Protein AF-0000000080191926 (afdb_homodimer)

Secondary structure (DSSP, 8-state):
---HHHHHHHHHHHHHHHHPEEE--TTSS-EEEEEEEEEEEE-GGGB----SSS---HHHHHHHHHHHHTT--BHHHHHHTT--TTGGGSSHHHHHHHT--S-TTB--S-THHHHHHBTPPP--TTS--TT-SB-HHHHHHHHHHH-TT-S--EEE---TTTGGGSSS--SEEEEEEEEETTEEEEEEEEEEEETTTHHHHHHHHHHHHHHHHHHHTT-EEEEEEEEEEEEEEEGGGHHHHHHHHTSPPPPP-EEEE-SS---SGGG--GGGEEEES---PPP-------/---HHHHHHHHHHHHHHHHPEEE--TTSS-EEEEEEEEEEEE-GGGB----SSS---HHHHHHHHHHHHTT--BHHHHHHTT--TTGGGSSHHHHHHHT--S-TTB--S-THHHHHHBTPPP--TTS--TT-SB-HHHHHHHHHHH-TT-S--EEE---TTTGGGSSS--SEEEEEEEEETTEEEEEEEEEEEETTTHHHHHHHHHHHHHHHHHHHTT-EEEEEEEEEEEEEEEGGGHHHHHHHHTSPPPPP-EEEE-SS---SGGG--GGGEEEES---PPP-------

Organism: NCBI:txid646526

Solvent-accessible surface area (backbone atoms only — not comparable to full-atom values): 30902 Å² total; per-residue (Å²): 129,86,40,60,56,59,44,53,56,49,49,49,52,48,44,18,73,73,68,27,51,77,42,68,43,97,62,68,68,24,30,18,31,40,79,62,49,76,49,65,41,64,26,50,96,34,34,31,66,48,69,16,44,29,55,65,66,58,67,49,32,53,53,49,45,54,39,27,74,68,34,49,27,41,46,60,64,40,45,75,72,70,33,64,88,55,56,75,55,22,36,58,69,44,28,57,74,69,69,43,92,65,60,65,29,43,29,39,66,29,52,14,21,24,31,42,25,33,85,39,84,80,86,56,56,82,58,84,57,82,90,33,48,43,40,34,54,62,51,35,52,52,36,50,65,76,43,40,64,49,73,74,39,53,36,59,33,65,46,89,91,45,43,77,58,20,57,54,65,55,36,66,27,32,38,38,47,44,52,57,92,62,29,30,31,34,35,37,42,21,43,46,29,42,57,82,61,50,38,61,43,51,49,35,35,52,44,49,50,41,46,53,54,13,59,68,54,76,34,38,37,38,36,36,35,43,38,24,36,44,29,26,35,45,54,87,40,48,66,52,49,53,57,39,66,73,44,74,61,44,58,59,19,35,50,42,70,59,94,69,90,63,88,51,83,84,63,68,50,79,86,38,55,45,78,41,75,73,50,57,42,65,72,68,83,69,81,84,86,107,130,83,40,60,57,59,44,53,55,50,48,49,51,50,42,18,73,74,68,26,50,76,41,70,45,96,63,70,66,24,29,20,31,40,79,62,49,75,50,64,40,63,25,48,94,34,33,34,65,49,70,16,44,29,55,65,67,59,69,48,32,53,53,49,46,54,39,26,73,68,34,51,27,40,46,59,66,40,46,76,72,72,33,64,88,56,56,75,54,22,35,58,69,43,28,56,74,70,69,44,92,66,60,63,29,43,28,38,66,30,50,14,21,24,31,43,25,32,86,41,86,81,86,55,56,84,60,83,57,81,91,32,48,42,40,34,52,62,50,36,52,50,35,51,65,76,44,40,65,48,74,73,38,53,37,60,34,66,46,89,92,46,43,77,58,20,56,56,65,54,35,65,28,30,39,39,46,43,51,57,92,63,30,32,32,34,35,37,41,20,42,47,30,41,56,82,61,50,37,61,45,50,51,35,35,52,44,49,50,39,44,53,53,13,58,67,55,76,34,38,37,37,36,37,34,42,37,25,34,44,30,26,35,45,54,86,40,47,67,53,47,52,58,39,67,72,44,74,61,45,59,59,20,35,50,42,70,58,94,68,91,61,87,53,82,84,66,67,50,79,86,37,56,45,78,40,76,75,50,57,41,65,73,69,83,68,82,82,84,105

Nearest PDB structures (foldseek):
  6f6z-assembly1_A  TM=9.858E-01  e=7.190E-46  Mus musculus
  6gko-assembly1_B  TM=9.790E-01  e=3.100E-45  Mus musculus
  2tsr-assembly1_A  TM=9.787E-01  e=1.177E-44  Rattus norvegicus
  6kot-assembly1_B  TM=9.764E-01  e=3.413E-43  Plasmodium falciparum
  7cty-assembly1_A  TM=9.795E-01  e=4.401E-43  Plasmodium falciparum

InterPro domains:
  IPR000398 Thymidylate synthase [MF_00008] (6-290)
  IPR000398 Thymidylate synthase [PR00108] (48-69)
  IPR000398 Thymidylate synthase [PR00108] (140-159)
  IPR000398 Thymidylate synthase [PR00108] (166-181)
  IPR000398 Thymidylate synthase [PR00108] (184-210)
  IPR000398 Thymidylate synthase [PR00108] (222-239)
  IPR000398 Thymidylate synthase [TIGR03284] (7-290)
  IPR020940 Thymidylate synthase, active site [PS00091] (151-179)
  IPR023451 Thymidylate synthase/dCMP hydroxymethylase domain [PF00303] (7-290)
  IPR023451 Thymidylate synthase/dCMP hydroxymethylase domain [cd00351] (8-242)
  IPR036926 Thymidylate synthase/dCMP hydroxymethylase superfamily [G3DSA:3.30.572.10] (1-290)
  IPR036926 Thymidylate synthase/dCMP hydroxymethylase superfamily [SSF55831] (3-290)
  IPR045097 Thymidylate synthase/dCMP hydroxymethylase [PTHR11548] (3-290)

Radius of gyration: 23.31 Å; Cα contacts (8 Å, |Δi|>4): 1226; chains: 2; bounding box: 51×65×61 Å

Sequence (580 aa):
MVNNEEKQYLQLIKRCIEEGEYQDDRTGTGTYGIFGTQMRYSLENNAFPLLTTKKTAYKSILEELLFFIRGQTDNKILMEKGVKIWNGNSTKEYFEKVGINREANDLGPVYGFQWRHYGAPYETCKTNYEGKGIDQLRDVIEQIKTNPTSRRLIVCAWNPLQLKEMALPPCHTLFHFKVYGNKLSCILYQRSGDVGLGVPFNIASYALLTIIVAKLTNLEPSEFIHFIGDTHVYKDHVEPLKEQLDREPFDFPKMRLKEKTYEKLEDFEFEDFILEDYKSHGPIKMNMSVMVNNEEKQYLQLIKRCIEEGEYQDDRTGTGTYGIFGTQMRYSLENNAFPLLTTKKTAYKSILEELLFFIRGQTDNKILMEKGVKIWNGNSTKEYFEKVGINREANDLGPVYGFQWRHYGAPYETCKTNYEGKGIDQLRDVIEQIKTNPTSRRLIVCAWNPLQLKEMALPPCHTLFHFKVYGNKLSCILYQRSGDVGLGVPFNIASYALLTIIVAKLTNLEPSEFIHFIGDTHVYKDHVEPLKEQLDREPFDFPKMRLKEKTYEKLEDFEFEDFILEDYKSHGPIKMNMSV

Structure (mmCIF, N/CA/C/O backbone):
data_AF-0000000080191926-model_v1
#
loop_
_entity.id
_entity.type
_entity.pdbx_description
1 polymer 'thymidylate synthase'
#
loop_
_atom_site.group_PDB
_atom_site.id
_atom_site.type_symbol
_atom_site.label_atom_id
_atom_site.label_alt_id
_atom_site.label_comp_id
_atom_site.label_asym_id
_atom_site.label_entity_id
_atom_site.label_seq_id
_atom_site.pdbx_PDB_ins_code
_atom_site.Cartn_x
_atom_site.Cartn_y
_atom_site.Cartn_z
_atom_site.occupancy
_atom_site.B_iso_or_equiv
_atom_site.auth_seq_id
_atom_site.auth_comp_id
_atom_site.auth_asym_id
_atom_site.auth_atom_id
_atom_site.pdbx_PDB_model_num
ATOM 1 N N . MET A 1 1 ? -4.082 -7.301 -33.25 1 53.38 1 MET A N 1
ATOM 2 C CA . MET A 1 1 ? -4.312 -6.129 -32.438 1 53.38 1 MET A CA 1
ATOM 3 C C . MET A 1 1 ? -3.191 -5.969 -31.406 1 53.38 1 MET A C 1
ATOM 5 O O . MET A 1 1 ? -2.602 -6.953 -30.953 1 53.38 1 MET A O 1
ATOM 9 N N . VAL A 1 2 ? -2.564 -4.844 -31.25 1 71.81 2 VAL A N 1
ATOM 10 C CA . VAL A 1 2 ? -1.374 -4.574 -30.438 1 71.81 2 VAL A CA 1
ATOM 11 C C . VAL A 1 2 ? -1.691 -4.77 -28.969 1 71.81 2 VAL A C 1
ATOM 13 O O . VAL A 1 2 ? -2.717 -4.293 -28.469 1 71.81 2 VAL A O 1
ATOM 16 N N . ASN A 1 3 ? -0.974 -5.766 -28.344 1 91 3 ASN A N 1
ATOM 17 C CA . ASN A 1 3 ? -1.085 -6.012 -26.906 1 91 3 ASN A CA 1
ATOM 18 C C . ASN A 1 3 ? -0.513 -4.855 -26.094 1 91 3 ASN A C 1
ATOM 20 O O . ASN A 1 3 ? 0.619 -4.934 -25.609 1 91 3 ASN A O 1
ATOM 24 N N . ASN A 1 4 ? -1.376 -3.871 -25.906 1 90.38 4 ASN A N 1
ATOM 25 C CA . ASN A 1 4 ? -0.945 -2.645 -25.234 1 90.38 4 ASN A CA 1
ATOM 26 C C . ASN A 1 4 ? -0.656 -2.883 -23.766 1 90.38 4 ASN A C 1
ATOM 28 O O . ASN A 1 4 ? 0.157 -2.176 -23.156 1 90.38 4 ASN A O 1
ATOM 32 N N . GLU A 1 5 ? -1.273 -3.857 -23.266 1 95.5 5 GLU A N 1
ATOM 33 C CA . GLU A 1 5 ? -1.084 -4.113 -21.844 1 95.5 5 GLU A CA 1
ATOM 34 C C . GLU A 1 5 ? 0.295 -4.707 -21.562 1 95.5 5 GLU A C 1
ATOM 36 O O . GLU A 1 5 ? 0.958 -4.324 -20.609 1 95.5 5 GLU A O 1
ATOM 41 N N . GLU A 1 6 ? 0.713 -5.605 -22.422 1 97.56 6 GLU A N 1
ATOM 42 C CA . GLU A 1 6 ? 2.078 -6.09 -22.25 1 97.56 6 GLU A CA 1
ATOM 43 C C . GLU A 1 6 ? 3.1 -5.023 -22.625 1 97.56 6 GLU A C 1
ATOM 45 O O . GLU A 1 6 ? 4.207 -4.996 -22.094 1 97.56 6 GLU A O 1
ATOM 50 N N . LYS A 1 7 ? 2.762 -4.113 -23.5 1 97.56 7 LYS A N 1
ATOM 51 C CA . LYS A 1 7 ? 3.666 -3.029 -23.875 1 97.56 7 LYS A CA 1
ATOM 52 C C . LYS A 1 7 ? 3.99 -2.145 -22.672 1 97.56 7 LYS A C 1
ATOM 54 O O . LYS A 1 7 ? 5.094 -1.611 -22.562 1 97.56 7 LYS A O 1
ATOM 59 N N . GLN A 1 8 ? 2.98 -1.973 -21.781 1 97.56 8 GLN A N 1
ATOM 60 C CA . GLN A 1 8 ? 3.264 -1.209 -20.578 1 97.56 8 GLN A CA 1
ATOM 61 C C . GLN A 1 8 ? 4.402 -1.839 -19.781 1 97.56 8 GLN A C 1
ATOM 63 O O . GLN A 1 8 ? 5.262 -1.132 -19.25 1 97.56 8 GLN A O 1
ATOM 68 N N . TYR A 1 9 ? 4.375 -3.131 -19.719 1 98.44 9 TYR A N 1
ATOM 69 C CA . TYR A 1 9 ? 5.43 -3.867 -19.031 1 98.44 9 TYR A CA 1
ATOM 70 C C . TYR A 1 9 ? 6.77 -3.68 -19.719 1 98.44 9 TYR A C 1
ATOM 72 O O . TYR A 1 9 ? 7.789 -3.428 -19.078 1 98.44 9 TYR A O 1
ATOM 80 N N . LEU A 1 10 ? 6.781 -3.787 -21.031 1 98.62 10 LEU A N 1
ATOM 81 C CA . LEU A 1 10 ? 8.008 -3.6 -21.812 1 98.62 10 LEU A CA 1
ATOM 82 C C . LEU A 1 10 ? 8.539 -2.18 -21.641 1 98.62 10 LEU A C 1
ATOM 84 O O . LEU A 1 10 ? 9.75 -1.977 -21.531 1 98.62 10 LEU A O 1
ATOM 88 N N . GLN A 1 11 ? 7.664 -1.273 -21.656 1 98.38 11 GLN A N 1
ATOM 89 C CA . GLN A 1 11 ? 8.062 0.113 -21.438 1 98.38 11 GLN A CA 1
ATOM 90 C C . GLN A 1 11 ? 8.672 0.304 -20.047 1 98.38 11 GLN A C 1
ATOM 92 O O . GLN A 1 11 ? 9.594 1.108 -19.875 1 98.38 11 GLN A O 1
ATOM 97 N N . LEU A 1 12 ? 8.125 -0.391 -19.094 1 98.5 12 LEU A N 1
ATOM 98 C CA . LEU A 1 12 ? 8.672 -0.331 -17.75 1 98.5 12 LEU A CA 1
ATOM 99 C C . LEU A 1 12 ? 10.117 -0.818 -17.734 1 98.5 12 LEU A C 1
ATOM 101 O O . LEU A 1 12 ? 10.977 -0.214 -17.078 1 98.5 12 LEU A O 1
ATOM 105 N N . ILE A 1 13 ? 10.383 -1.925 -18.391 1 98.62 13 ILE A N 1
ATOM 106 C CA . ILE A 1 13 ? 11.75 -2.43 -18.531 1 98.62 13 ILE A CA 1
ATOM 107 C C . ILE A 1 13 ? 12.648 -1.347 -19.109 1 98.62 13 ILE A C 1
ATOM 109 O O . ILE A 1 13 ? 13.703 -1.036 -18.562 1 98.62 13 ILE A O 1
ATOM 113 N N . LYS A 1 14 ? 12.203 -0.827 -20.203 1 98.69 14 LYS A N 1
ATOM 114 C CA . LYS A 1 14 ? 12.977 0.181 -20.922 1 98.69 14 LYS A CA 1
ATOM 115 C C . LYS A 1 14 ? 13.273 1.382 -20.031 1 98.69 14 LYS A C 1
ATOM 117 O O . LYS A 1 14 ? 14.406 1.872 -20 1 98.69 14 LYS A O 1
ATOM 122 N N . ARG A 1 15 ? 12.289 1.854 -19.328 1 98.62 15 ARG A N 1
ATOM 123 C CA . ARG A 1 15 ? 12.461 3.008 -18.453 1 98.62 15 ARG A CA 1
ATOM 124 C C . ARG A 1 15 ? 13.477 2.721 -17.359 1 98.62 15 ARG A C 1
ATOM 126 O O . ARG A 1 15 ? 14.312 3.568 -17.047 1 98.62 15 ARG A O 1
ATOM 133 N N . CYS A 1 16 ? 13.398 1.546 -16.734 1 98.62 16 CYS A N 1
ATOM 134 C CA . CYS A 1 16 ? 14.352 1.191 -15.695 1 98.62 16 CYS A CA 1
ATOM 135 C C . CYS A 1 16 ? 15.781 1.197 -16.234 1 98.62 16 CYS A C 1
ATOM 137 O O . CYS A 1 16 ? 16.688 1.739 -15.602 1 98.62 16 CYS A O 1
ATOM 139 N N . ILE A 1 17 ? 15.93 0.631 -17.406 1 98.38 17 ILE A N 1
ATOM 140 C CA . ILE A 1 17 ? 17.266 0.466 -17.984 1 98.38 17 ILE A CA 1
ATOM 141 C C . ILE A 1 17 ? 17.812 1.822 -18.422 1 98.38 17 ILE A C 1
ATOM 143 O O . ILE A 1 17 ? 18.969 2.139 -18.172 1 98.38 17 ILE A O 1
ATOM 147 N N . GLU A 1 18 ? 16.938 2.635 -18.969 1 98.38 18 GLU A N 1
ATOM 148 C CA . GLU A 1 18 ? 17.406 3.857 -19.609 1 98.38 18 GLU A CA 1
ATOM 149 C C . GLU A 1 18 ? 17.406 5.035 -18.641 1 98.38 18 GLU A C 1
ATOM 151 O O . GLU A 1 18 ? 18.219 5.949 -18.75 1 98.38 18 GLU A O 1
ATOM 156 N N . GLU A 1 19 ? 16.438 5.039 -17.734 1 98 19 GLU A N 1
ATOM 157 C CA . GLU A 1 19 ? 16.219 6.227 -16.906 1 98 19 GLU A CA 1
ATOM 158 C C . GLU A 1 19 ? 16.422 5.914 -15.43 1 98 19 GLU A C 1
ATOM 160 O O . GLU A 1 19 ? 16.484 6.824 -14.602 1 98 19 GLU A O 1
ATOM 165 N N . GLY A 1 20 ? 16.562 4.68 -15.102 1 98 20 GLY A N 1
ATOM 166 C CA . GLY A 1 20 ? 16.609 4.285 -13.703 1 98 20 GLY A CA 1
ATOM 167 C C . GLY A 1 20 ? 17.875 4.742 -13 1 98 20 GLY A C 1
ATOM 168 O O . GLY A 1 20 ? 18.922 4.887 -13.633 1 98 20 GLY A O 1
ATOM 169 N N . GLU A 1 21 ? 17.797 4.969 -11.742 1 97 21 GLU A N 1
ATOM 170 C CA . GLU A 1 21 ? 18.953 5.285 -10.914 1 97 21 GLU A CA 1
ATOM 171 C C . GLU A 1 21 ? 19.703 4.02 -10.508 1 97 21 GLU A C 1
ATOM 173 O O . GLU A 1 21 ? 19.094 3.049 -10.055 1 97 21 GLU A O 1
ATOM 178 N N . TYR A 1 22 ? 21 4.055 -10.68 1 96 22 TYR A N 1
ATOM 179 C CA . TYR A 1 22 ? 21.812 2.914 -10.273 1 96 22 TYR A CA 1
ATOM 180 C C . TYR A 1 22 ? 22.031 2.91 -8.766 1 96 22 TYR A C 1
ATOM 182 O O . TYR A 1 22 ? 22.234 3.963 -8.156 1 96 22 TYR A O 1
ATOM 190 N N . GLN A 1 23 ? 21.906 1.772 -8.172 1 94.69 23 GLN A N 1
ATOM 191 C CA . GLN A 1 23 ? 22.219 1.596 -6.758 1 94.69 23 GLN A CA 1
ATOM 192 C C . GLN A 1 23 ? 22.766 0.197 -6.484 1 94.69 23 GLN A C 1
ATOM 194 O O . GLN A 1 23 ? 22.312 -0.78 -7.086 1 94.69 23 GLN A O 1
ATOM 199 N N . ASP A 1 24 ? 23.688 0.222 -5.582 1 88.69 24 ASP A N 1
ATOM 200 C CA . ASP A 1 24 ? 24.078 -1.083 -5.062 1 88.69 24 ASP A CA 1
ATOM 201 C C . ASP A 1 24 ? 22.984 -1.688 -4.191 1 88.69 24 ASP A C 1
ATOM 203 O O . ASP A 1 24 ? 22.078 -0.979 -3.744 1 88.69 24 ASP A O 1
ATOM 207 N N . ASP A 1 25 ? 23.031 -3.006 -4.109 1 80.12 25 ASP A N 1
ATOM 208 C CA . ASP A 1 25 ? 22 -3.629 -3.295 1 80.12 25 ASP A CA 1
ATOM 209 C C . ASP A 1 25 ? 22.562 -4.762 -2.445 1 80.12 25 ASP A C 1
ATOM 211 O O . ASP A 1 25 ? 23.766 -5.043 -2.51 1 80.12 25 ASP A O 1
ATOM 215 N N . ARG A 1 26 ? 21.703 -5.273 -1.613 1 72.75 26 ARG A N 1
ATOM 216 C CA . ARG A 1 26 ? 22.062 -6.293 -0.634 1 72.75 26 ARG A CA 1
ATOM 217 C C . ARG A 1 26 ? 22.625 -7.535 -1.319 1 72.75 26 ARG A C 1
ATOM 219 O O . ARG A 1 26 ? 23.344 -8.32 -0.703 1 72.75 26 ARG A O 1
ATOM 226 N N . THR A 1 27 ? 22.297 -7.703 -2.629 1 72.88 27 THR A N 1
ATOM 227 C CA . THR A 1 27 ? 22.734 -8.883 -3.357 1 72.88 27 THR A CA 1
ATOM 228 C C . THR A 1 27 ? 24.156 -8.703 -3.873 1 72.88 27 THR A C 1
ATOM 230 O O . THR A 1 27 ? 24.812 -9.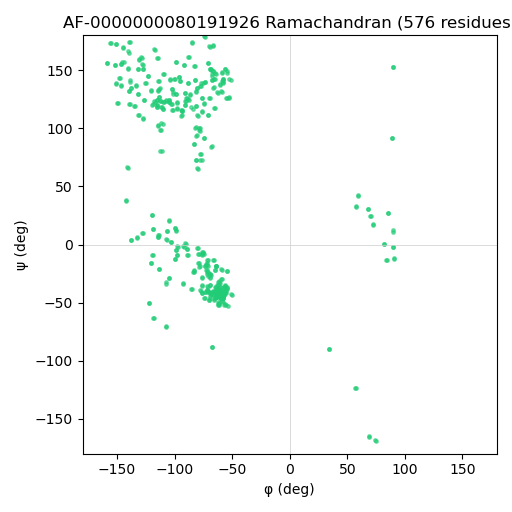664 -4.262 1 72.88 27 THR A O 1
ATOM 233 N N . GLY A 1 28 ? 24.578 -7.438 -4 1 82.31 28 GLY A N 1
ATOM 234 C CA . GLY A 1 28 ? 25.875 -7.125 -4.551 1 82.31 28 GLY A CA 1
ATOM 235 C C . GLY A 1 28 ? 25.875 -6.949 -6.055 1 82.31 28 GLY A C 1
ATOM 236 O O . GLY A 1 28 ? 26.875 -6.566 -6.648 1 82.31 28 GLY A O 1
ATOM 237 N N . THR A 1 29 ? 24.781 -7.117 -6.727 1 87.81 29 THR A N 1
ATOM 238 C CA . THR A 1 29 ? 24.672 -7.059 -8.18 1 87.81 29 THR A CA 1
ATOM 239 C C . THR A 1 29 ? 24.469 -5.617 -8.648 1 87.81 29 THR A C 1
ATOM 241 O O . THR A 1 29 ? 25.031 -5.207 -9.664 1 87.81 29 THR A O 1
ATOM 244 N N . GLY A 1 30 ? 23.719 -4.895 -7.926 1 94 30 GLY A N 1
ATOM 245 C CA . GLY A 1 30 ? 23.328 -3.557 -8.336 1 94 30 GLY A CA 1
ATOM 246 C C . GLY A 1 30 ? 22.047 -3.533 -9.164 1 94 30 GLY A C 1
ATOM 247 O O . GLY A 1 30 ? 21.703 -4.523 -9.805 1 94 30 GLY A O 1
ATOM 248 N N . THR A 1 31 ? 21.375 -2.469 -9.102 1 96.94 31 THR A N 1
ATOM 249 C CA . THR A 1 31 ? 20.094 -2.359 -9.797 1 96.94 31 THR A CA 1
ATOM 250 C C . THR A 1 31 ? 19.938 -0.974 -10.414 1 96.94 31 THR A C 1
ATOM 252 O O . THR A 1 31 ? 20.594 -0.019 -9.992 1 96.94 31 THR A O 1
ATOM 255 N N . TYR A 1 32 ? 19.188 -0.952 -11.469 1 98 32 TYR A N 1
ATOM 256 C CA . TYR A 1 32 ? 18.609 0.274 -12.008 1 98 32 TYR A CA 1
ATOM 257 C C . TYR A 1 32 ? 17.141 0.385 -11.633 1 98 32 TYR A C 1
ATOM 259 O O . TYR A 1 32 ? 16.312 -0.422 -12.07 1 98 32 TYR A O 1
ATOM 267 N N . GLY A 1 33 ? 16.844 1.438 -10.82 1 97.94 33 GLY A N 1
ATOM 268 C CA . GLY A 1 33 ? 15.516 1.43 -10.242 1 97.94 33 GLY A CA 1
ATOM 269 C C . GLY A 1 33 ? 14.758 2.727 -10.469 1 97.94 33 GLY A C 1
ATOM 270 O O . GLY A 1 33 ? 15.367 3.773 -10.695 1 97.94 33 GLY A O 1
ATOM 271 N N . ILE A 1 34 ? 13.461 2.666 -10.539 1 98.5 34 ILE A N 1
ATOM 272 C CA . ILE A 1 34 ? 12.5 3.762 -10.523 1 98.5 34 ILE A CA 1
ATOM 273 C C . ILE A 1 34 ? 11.547 3.6 -9.344 1 98.5 34 ILE A C 1
ATOM 275 O O . ILE A 1 34 ? 11.031 2.506 -9.094 1 98.5 34 ILE A O 1
ATOM 279 N N . PHE A 1 35 ? 11.352 4.727 -8.594 1 98.69 35 PHE A N 1
ATOM 280 C CA . PHE A 1 35 ? 10.508 4.668 -7.406 1 98.69 35 PHE A CA 1
ATOM 281 C C . PHE A 1 35 ? 9.078 5.07 -7.742 1 98.69 35 PHE A C 1
ATOM 283 O O . PHE A 1 35 ? 8.836 6.188 -8.203 1 98.69 35 PHE A O 1
ATOM 290 N N . GLY A 1 36 ? 8.133 4.141 -7.613 1 98.75 36 GLY A N 1
ATOM 291 C CA . GLY A 1 36 ? 6.723 4.43 -7.816 1 98.75 36 GLY A CA 1
ATOM 292 C C . GLY A 1 36 ? 6.277 4.25 -9.258 1 98.75 36 GLY A C 1
ATOM 293 O O . GLY A 1 36 ? 6.305 5.203 -10.039 1 98.75 36 GLY A O 1
ATOM 294 N N . THR A 1 37 ? 5.809 3.082 -9.625 1 98.81 37 THR A N 1
ATOM 295 C CA . THR A 1 37 ? 5.285 2.809 -10.961 1 98.81 37 THR A CA 1
ATOM 296 C C . THR A 1 37 ? 3.922 2.125 -10.875 1 98.81 37 THR A C 1
ATOM 298 O O . THR A 1 37 ? 3.533 1.632 -9.82 1 98.81 37 THR A O 1
ATOM 301 N N . GLN A 1 38 ? 3.176 2.209 -11.945 1 98.69 38 GLN A N 1
ATOM 302 C CA . GLN A 1 38 ? 1.845 1.617 -12.016 1 98.69 38 GLN A CA 1
ATOM 303 C C . GLN A 1 38 ? 1.616 0.936 -13.359 1 98.69 38 GLN A C 1
ATOM 305 O O . GLN A 1 38 ? 2.02 1.456 -14.398 1 98.69 38 GLN A O 1
ATOM 310 N N . MET A 1 39 ? 1.077 -0.227 -13.359 1 98.69 39 MET A N 1
ATOM 311 C CA . MET A 1 39 ? 0.556 -0.904 -14.547 1 98.69 39 MET A CA 1
ATOM 312 C C . MET A 1 39 ? -0.875 -1.38 -14.312 1 98.69 39 MET A C 1
ATOM 314 O O . MET A 1 39 ? -1.291 -1.578 -13.172 1 98.69 39 MET A O 1
ATOM 318 N N . ARG A 1 40 ? -1.616 -1.528 -15.383 1 98.75 40 ARG A N 1
ATOM 319 C CA . ARG A 1 40 ? -3.01 -1.958 -15.32 1 98.75 40 ARG A CA 1
ATOM 320 C C . ARG A 1 40 ? -3.291 -3.053 -16.344 1 98.75 40 ARG A C 1
ATOM 322 O O . ARG A 1 40 ? -2.812 -2.986 -17.484 1 98.75 40 ARG A O 1
ATOM 329 N N . TYR A 1 41 ? -4.012 -4.066 -15.961 1 98.81 41 TYR A N 1
ATOM 330 C CA . TYR A 1 41 ? -4.363 -5.195 -16.812 1 98.81 41 TYR A CA 1
ATOM 331 C C . TYR A 1 41 ? -5.855 -5.504 -16.719 1 98.81 41 TYR A C 1
ATOM 333 O O . TYR A 1 41 ? -6.391 -5.68 -15.633 1 98.81 41 TYR A O 1
ATOM 341 N N . SER A 1 42 ? -6.477 -5.609 -17.844 1 98.62 42 SER A N 1
ATOM 342 C CA . SER A 1 42 ? -7.875 -6.027 -17.875 1 98.62 42 SER A CA 1
ATOM 343 C C . SER A 1 42 ? -8.008 -7.531 -17.672 1 98.62 42 SER A C 1
ATOM 345 O O . SER A 1 42 ? -7.203 -8.312 -18.188 1 98.62 42 SER A O 1
ATOM 347 N N . LEU A 1 43 ? -9.016 -7.895 -16.875 1 98.81 43 LEU A N 1
ATOM 348 C CA . LEU A 1 43 ? -9.336 -9.305 -16.688 1 98.81 43 LEU A CA 1
ATOM 349 C C . LEU A 1 43 ? -10.703 -9.633 -17.281 1 98.81 43 LEU A C 1
ATOM 351 O O . LEU A 1 43 ? -11.219 -10.734 -17.078 1 98.81 43 LEU A O 1
ATOM 355 N N . GLU A 1 44 ? -11.25 -8.664 -17.984 1 98.25 44 GLU A N 1
ATOM 356 C CA . GLU A 1 44 ? -12.57 -8.852 -18.562 1 98.25 44 GLU A CA 1
ATOM 357 C C . GLU A 1 44 ? -12.539 -9.898 -19.672 1 98.25 44 GLU A C 1
ATOM 359 O O . GLU A 1 44 ? -11.516 -10.078 -20.328 1 98.25 44 GLU A O 1
ATOM 364 N N . ASN A 1 45 ? -13.648 -10.57 -19.844 1 97.69 45 ASN A N 1
ATOM 365 C CA . ASN A 1 45 ? -13.805 -11.57 -20.906 1 97.69 45 ASN A CA 1
ATOM 366 C C . ASN A 1 45 ? -12.758 -12.672 -20.797 1 97.69 45 ASN A C 1
ATOM 368 O O . ASN A 1 45 ? -12.211 -13.117 -21.797 1 97.69 45 ASN A O 1
ATOM 372 N N . ASN A 1 46 ? -12.328 -13.008 -19.578 1 98.38 46 ASN A N 1
ATOM 373 C CA . ASN A 1 46 ? -11.414 -14.094 -19.219 1 98.38 46 ASN A CA 1
ATOM 374 C C . ASN A 1 46 ? -9.984 -13.781 -19.641 1 98.38 46 ASN A C 1
ATOM 376 O O . ASN A 1 46 ? -9.156 -14.688 -19.75 1 98.38 46 ASN A O 1
ATOM 380 N N . ALA A 1 47 ? -9.734 -12.477 -19.906 1 98.44 47 ALA A N 1
ATOM 381 C CA . ALA A 1 47 ? -8.359 -12.102 -20.234 1 98.44 47 ALA A CA 1
ATOM 382 C C . ALA A 1 47 ? -7.414 -12.422 -19.078 1 98.44 47 ALA A C 1
ATOM 384 O O . ALA A 1 47 ? -7.758 -12.211 -17.906 1 98.44 47 ALA A O 1
ATOM 385 N N . PHE A 1 48 ? -6.27 -12.953 -19.375 1 98.75 48 PHE A N 1
ATOM 386 C CA . PHE A 1 48 ? -5.285 -13.336 -18.375 1 98.75 48 PHE A CA 1
ATOM 387 C C . PHE A 1 48 ? -3.906 -12.797 -18.75 1 98.75 48 PHE A C 1
ATOM 389 O O . PHE A 1 48 ? -3.301 -13.234 -19.719 1 98.75 48 PHE A O 1
ATOM 396 N N . PRO A 1 49 ? -3.396 -11.812 -17.969 1 98.81 49 PRO A N 1
ATOM 397 C CA . PRO A 1 49 ? -2.127 -11.164 -18.328 1 98.81 49 PRO A CA 1
ATOM 398 C C . PRO A 1 49 ? -0.914 -12.023 -17.969 1 98.81 49 PRO A C 1
ATOM 400 O O . PRO A 1 49 ? -0.18 -11.711 -17.031 1 98.81 49 PRO A O 1
ATOM 403 N N . LEU A 1 50 ? -0.746 -13.047 -18.734 1 98.69 50 LEU A N 1
ATOM 404 C CA . LEU A 1 50 ? 0.472 -13.844 -18.766 1 98.69 50 LEU A CA 1
ATOM 405 C C . LEU A 1 50 ? 1.377 -13.422 -19.922 1 98.69 50 LEU A C 1
ATOM 407 O O . LEU A 1 50 ? 0.989 -13.508 -21.094 1 98.69 50 LEU A O 1
ATOM 411 N N . LEU A 1 51 ? 2.557 -12.93 -19.547 1 98.44 51 LEU A N 1
ATOM 412 C CA . LEU A 1 51 ? 3.428 -12.312 -20.547 1 98.44 51 LEU A CA 1
ATOM 413 C C . LEU A 1 51 ? 3.711 -13.281 -21.688 1 98.44 51 LEU A C 1
ATOM 415 O O . LEU A 1 51 ? 3.771 -14.492 -21.484 1 98.44 51 LEU A O 1
ATOM 419 N N . THR A 1 52 ? 3.945 -12.75 -22.859 1 98.62 52 THR A N 1
ATOM 420 C CA . THR A 1 52 ? 4.109 -13.547 -24.062 1 98.62 52 THR A CA 1
ATOM 421 C C . THR A 1 52 ? 5.48 -13.305 -24.688 1 98.62 52 THR A C 1
ATOM 423 O O . THR A 1 52 ? 5.926 -14.086 -25.531 1 98.62 52 THR A O 1
ATOM 426 N N . THR A 1 53 ? 6.152 -12.234 -24.281 1 98.5 53 THR A N 1
ATOM 427 C CA . THR A 1 53 ? 7.434 -11.898 -24.891 1 98.5 53 THR A CA 1
ATOM 428 C C . THR A 1 53 ? 8.547 -12.773 -24.312 1 98.5 53 THR A C 1
ATOM 430 O O . THR A 1 53 ? 9.672 -12.758 -24.812 1 98.5 53 THR A O 1
ATOM 433 N N . LYS A 1 54 ? 8.281 -13.484 -23.359 1 97.62 54 LYS A N 1
ATOM 434 C CA . LYS A 1 54 ? 9.094 -14.586 -22.844 1 97.62 54 LYS A CA 1
ATOM 435 C C . LYS A 1 54 ? 8.234 -15.648 -22.172 1 97.62 54 LYS A C 1
ATOM 437 O O . LYS A 1 54 ? 7.125 -15.359 -21.719 1 97.62 54 LYS A O 1
ATOM 442 N N . LYS A 1 55 ? 8.742 -16.812 -22.156 1 96.75 55 LYS A N 1
ATOM 443 C CA . LYS A 1 55 ? 8 -17.875 -21.484 1 96.75 55 LYS A CA 1
ATOM 444 C C . LYS A 1 55 ? 8 -17.672 -19.969 1 96.75 55 LYS A C 1
ATOM 446 O O . LYS A 1 55 ? 9.055 -17.438 -19.375 1 96.75 55 LYS A O 1
ATOM 451 N N . THR A 1 56 ? 6.832 -17.656 -19.391 1 95.44 56 THR A N 1
ATOM 452 C CA . THR A 1 56 ? 6.652 -17.5 -17.938 1 95.44 56 THR A CA 1
ATOM 453 C C . THR A 1 56 ? 6.305 -18.828 -17.297 1 95.44 56 THR A C 1
ATOM 455 O O . THR A 1 56 ? 5.566 -19.641 -17.875 1 95.44 56 THR A O 1
ATOM 458 N N . ALA A 1 57 ? 6.82 -19.078 -16.141 1 95.56 57 ALA A N 1
ATOM 459 C CA . ALA A 1 57 ? 6.609 -20.344 -15.438 1 95.56 57 ALA A CA 1
ATOM 460 C C . ALA A 1 57 ? 5.227 -20.391 -14.797 1 95.56 57 ALA A C 1
ATOM 462 O O . ALA A 1 57 ? 5.109 -20.375 -13.562 1 95.56 57 ALA A O 1
ATOM 463 N N . TYR A 1 58 ? 4.277 -20.641 -15.625 1 97.62 58 TYR A N 1
ATOM 464 C CA . TYR A 1 58 ? 2.879 -20.578 -15.227 1 97.62 58 TYR A CA 1
ATOM 465 C C . TYR A 1 58 ? 2.584 -21.547 -14.086 1 97.62 58 TYR A C 1
ATOM 467 O O . TYR A 1 58 ? 1.911 -21.188 -13.117 1 97.62 58 TYR A O 1
ATOM 475 N N . LYS A 1 59 ? 3.031 -22.734 -14.172 1 97.69 59 LYS A N 1
ATOM 476 C CA . LYS A 1 59 ? 2.787 -23.734 -13.141 1 97.69 59 LYS A CA 1
ATOM 477 C C . LYS A 1 59 ? 3.312 -23.25 -11.781 1 97.69 59 LYS A C 1
ATOM 479 O O . LYS A 1 59 ? 2.627 -23.375 -10.766 1 97.69 59 LYS A O 1
ATOM 484 N N . SER A 1 60 ? 4.523 -22.719 -11.742 1 98.19 60 SER A N 1
ATOM 485 C CA . SER A 1 60 ? 5.121 -22.234 -10.508 1 98.19 60 SER A CA 1
ATOM 486 C C . SER A 1 60 ? 4.309 -21.078 -9.922 1 98.19 60 SER A C 1
ATOM 488 O O . SER A 1 60 ? 4.125 -21 -8.703 1 98.19 60 SER A O 1
ATOM 490 N N . ILE A 1 61 ? 3.838 -20.25 -10.789 1 98.5 61 ILE A N 1
ATOM 491 C CA . ILE A 1 61 ? 3.051 -19.094 -10.367 1 98.5 61 ILE A CA 1
ATOM 492 C C . ILE A 1 61 ? 1.783 -19.562 -9.656 1 98.5 61 ILE A C 1
ATOM 494 O O . ILE A 1 61 ? 1.495 -19.141 -8.531 1 98.5 61 ILE A O 1
ATOM 498 N N . LEU A 1 62 ? 1.056 -20.422 -10.266 1 98.81 62 LEU A N 1
ATOM 499 C CA . LEU A 1 62 ? -0.229 -20.875 -9.734 1 98.81 62 LEU A CA 1
ATOM 500 C C . LEU A 1 62 ? -0.037 -21.703 -8.469 1 98.81 62 LEU A C 1
ATOM 502 O O . LEU A 1 62 ? -0.747 -21.5 -7.48 1 98.81 62 LEU A O 1
ATOM 506 N N . GLU A 1 63 ? 0.942 -22.578 -8.469 1 98.69 63 GLU A N 1
ATOM 507 C CA . GLU A 1 63 ? 1.181 -23.406 -7.301 1 98.69 63 GLU A CA 1
ATOM 508 C C . GLU A 1 63 ? 1.611 -22.578 -6.102 1 98.69 63 GLU A C 1
ATOM 510 O O . GLU A 1 63 ? 1.216 -22.859 -4.965 1 98.69 63 GLU A O 1
ATOM 515 N N . GLU A 1 64 ? 2.426 -21.625 -6.328 1 98.62 64 GLU A N 1
ATOM 516 C CA . GLU A 1 64 ? 2.811 -20.734 -5.234 1 98.62 64 GLU A CA 1
ATOM 517 C C . GLU A 1 64 ? 1.606 -19.969 -4.695 1 98.62 64 GLU A C 1
ATOM 519 O O . GLU A 1 64 ? 1.456 -19.812 -3.482 1 98.62 64 GLU A O 1
ATOM 524 N N . LEU A 1 65 ? 0.798 -19.484 -5.605 1 98.81 65 LEU A N 1
ATOM 525 C CA . LEU A 1 65 ? -0.396 -18.766 -5.164 1 98.81 65 LEU A CA 1
ATOM 526 C C . LEU A 1 65 ? -1.269 -19.656 -4.285 1 98.81 65 LEU A C 1
ATOM 528 O O . LEU A 1 65 ? -1.731 -19.234 -3.227 1 98.81 65 LEU A O 1
ATOM 532 N N . LEU A 1 66 ? -1.544 -20.859 -4.746 1 98.88 66 LEU A N 1
ATOM 533 C CA . LEU A 1 66 ? -2.359 -21.781 -3.967 1 98.88 66 LEU A CA 1
ATOM 534 C C . LEU A 1 66 ? -1.709 -22.078 -2.619 1 98.88 66 LEU A C 1
ATOM 536 O O . LEU A 1 66 ? -2.4 -22.203 -1.605 1 98.88 66 LEU A O 1
ATOM 540 N N . PHE A 1 67 ? -0.345 -22.172 -2.609 1 98.69 67 PHE A N 1
ATOM 541 C CA . PHE A 1 67 ? 0.442 -22.312 -1.391 1 98.69 67 PHE A CA 1
ATOM 542 C C . PHE A 1 67 ? 0.182 -21.156 -0.434 1 98.69 67 PHE A C 1
ATOM 544 O O . PHE A 1 67 ? -0.03 -21.375 0.762 1 98.69 67 PHE A O 1
ATOM 551 N N . PHE A 1 68 ? 0.114 -19.938 -0.935 1 98.69 68 PHE A N 1
ATOM 552 C CA . PHE A 1 68 ? -0.168 -18.75 -0.136 1 98.69 68 PHE A CA 1
ATOM 553 C C . PHE A 1 68 ? -1.611 -18.75 0.354 1 98.69 68 PHE A C 1
ATOM 555 O O . PHE A 1 68 ? -1.875 -18.484 1.526 1 98.69 68 PHE A O 1
ATOM 562 N N . ILE A 1 69 ? -2.512 -19.078 -0.527 1 98.75 69 ILE A N 1
ATOM 563 C CA . ILE A 1 69 ? -3.936 -19.062 -0.212 1 98.75 69 ILE A CA 1
ATOM 564 C C . ILE A 1 69 ? -4.215 -20.031 0.94 1 98.75 69 ILE A C 1
ATOM 566 O O . ILE A 1 69 ? -5.062 -19.75 1.794 1 98.75 69 ILE A O 1
ATOM 570 N N . ARG A 1 70 ? -3.441 -21.062 1.057 1 98.38 70 ARG A N 1
ATOM 571 C CA . ARG A 1 70 ? -3.664 -22.094 2.066 1 98.38 70 ARG A CA 1
ATOM 572 C C . ARG A 1 70 ? -2.879 -21.781 3.338 1 98.38 70 ARG A C 1
ATOM 574 O O . ARG A 1 70 ? -2.895 -22.578 4.285 1 98.38 70 ARG A O 1
ATOM 581 N N . GLY A 1 71 ? -2.105 -20.719 3.385 1 98.31 71 GLY A N 1
ATOM 582 C CA . GLY A 1 71 ? -1.351 -20.297 4.555 1 98.31 71 GLY A CA 1
ATOM 583 C C . GLY A 1 71 ? -0.185 -21.219 4.871 1 98.31 71 GLY A C 1
ATOM 584 O O . GLY A 1 71 ? 0.267 -21.281 6.016 1 98.31 71 GLY A O 1
ATOM 585 N N . GLN A 1 72 ? 0.299 -21.906 3.859 1 98.31 72 GLN A N 1
ATOM 586 C CA . GLN A 1 72 ? 1.369 -22.875 4.07 1 98.31 72 GLN A CA 1
ATOM 587 C C . GLN A 1 72 ? 2.732 -22.188 4.113 1 98.31 72 GLN A C 1
ATOM 589 O O . GLN A 1 72 ? 2.916 -21.125 3.516 1 98.31 72 GLN A O 1
ATOM 594 N N . THR A 1 73 ? 3.693 -22.844 4.84 1 98.62 73 THR A N 1
ATOM 595 C CA . THR A 1 73 ? 4.992 -22.203 5.02 1 98.62 73 THR A CA 1
ATOM 596 C C . THR A 1 73 ? 6.121 -23.219 4.848 1 98.62 73 THR A C 1
ATOM 598 O O . THR A 1 73 ? 7.293 -22.891 5.043 1 98.62 73 THR A O 1
ATOM 601 N N . ASP A 1 74 ? 5.793 -24.453 4.496 1 98.69 74 ASP A N 1
ATOM 602 C CA . ASP A 1 74 ? 6.785 -25.5 4.262 1 98.69 74 ASP A CA 1
ATOM 603 C C . ASP A 1 74 ? 7.16 -25.578 2.783 1 98.69 74 ASP A C 1
ATOM 605 O O . ASP A 1 74 ? 6.402 -26.125 1.973 1 98.69 74 ASP A O 1
ATOM 609 N N . ASN A 1 75 ? 8.375 -25.203 2.455 1 98.69 75 ASN A N 1
ATOM 610 C CA . ASN A 1 75 ? 8.82 -25.172 1.065 1 98.69 75 ASN A CA 1
ATOM 611 C C . ASN A 1 75 ? 8.844 -26.562 0.446 1 98.69 75 ASN A C 1
ATOM 613 O O . ASN A 1 75 ? 8.852 -26.703 -0.778 1 98.69 75 ASN A O 1
ATOM 617 N N . LYS A 1 76 ? 8.852 -27.656 1.24 1 98.69 76 LYS A N 1
ATOM 618 C CA . LYS A 1 76 ? 8.828 -29.016 0.705 1 98.69 76 LYS A CA 1
ATOM 619 C C . LYS A 1 76 ? 7.57 -29.25 -0.124 1 98.69 76 LYS A C 1
ATOM 621 O O . LYS A 1 76 ? 7.598 -30.016 -1.092 1 98.69 76 LYS A O 1
ATOM 626 N N . ILE A 1 77 ? 6.496 -28.625 0.251 1 98.5 77 ILE A N 1
ATOM 627 C CA . ILE A 1 77 ? 5.234 -28.734 -0.472 1 98.5 77 ILE A CA 1
ATOM 628 C C . ILE A 1 77 ? 5.414 -28.25 -1.908 1 98.5 77 ILE A C 1
ATOM 630 O O . ILE A 1 77 ? 4.965 -28.906 -2.854 1 98.5 77 ILE A O 1
ATOM 634 N N . LEU A 1 78 ? 6.102 -27.125 -2.082 1 98.56 78 LEU A N 1
ATOM 635 C CA . LEU A 1 78 ? 6.367 -26.562 -3.404 1 98.56 78 LEU A CA 1
ATOM 636 C C . LEU A 1 78 ? 7.379 -27.422 -4.164 1 98.56 78 LEU A C 1
ATOM 638 O O . LEU A 1 78 ? 7.199 -27.688 -5.352 1 98.56 78 LEU A O 1
ATOM 642 N N . MET A 1 79 ? 8.414 -27.891 -3.422 1 98.31 79 MET A N 1
ATOM 643 C CA . MET A 1 79 ? 9.461 -28.703 -4.039 1 98.31 79 MET A CA 1
ATOM 644 C C . MET A 1 79 ? 8.875 -30 -4.598 1 98.31 79 MET A C 1
ATOM 646 O O . MET A 1 79 ? 9.266 -30.438 -5.676 1 98.31 79 MET A O 1
ATOM 650 N N . GLU A 1 80 ? 7.996 -30.547 -3.93 1 98.25 80 GLU A N 1
ATOM 651 C CA . GLU A 1 80 ? 7.359 -31.797 -4.355 1 98.25 80 GLU A CA 1
ATOM 652 C C . GLU A 1 80 ? 6.562 -31.594 -5.645 1 98.25 80 GLU A C 1
ATOM 654 O O . GLU A 1 80 ? 6.352 -32.531 -6.402 1 98.25 80 GLU A O 1
ATOM 659 N N . LYS A 1 81 ? 6.191 -30.391 -5.914 1 97.56 81 LYS A N 1
ATOM 660 C CA . LYS A 1 81 ? 5.434 -30.062 -7.121 1 97.56 81 LYS A CA 1
ATOM 661 C C . LYS A 1 81 ? 6.352 -29.547 -8.219 1 97.56 81 LYS A C 1
ATOM 663 O O . LYS A 1 81 ? 5.879 -29.062 -9.258 1 97.56 81 LYS A O 1
ATOM 668 N N . GLY A 1 82 ? 7.609 -29.453 -7.898 1 97.06 82 GLY A N 1
ATOM 669 C CA . GLY A 1 82 ? 8.594 -29.016 -8.883 1 97.06 82 GLY A CA 1
ATOM 670 C C . GLY A 1 82 ? 8.789 -27.516 -8.898 1 97.06 82 GLY A C 1
ATOM 671 O O . GLY A 1 82 ? 9.352 -26.969 -9.852 1 97.06 82 GLY A O 1
ATOM 672 N N . VAL A 1 83 ? 8.281 -26.859 -7.93 1 97.5 83 VAL A N 1
ATOM 673 C CA . VAL A 1 83 ? 8.438 -25.406 -7.812 1 97.5 83 VAL A CA 1
ATOM 674 C C . VAL A 1 83 ? 9.688 -25.094 -6.996 1 97.5 83 VAL A C 1
ATOM 676 O O . VAL A 1 83 ? 9.789 -25.484 -5.832 1 97.5 83 VAL A O 1
ATOM 679 N N . LYS A 1 84 ? 10.648 -24.328 -7.527 1 95.5 84 LYS A N 1
ATOM 680 C CA . LYS A 1 84 ? 11.969 -24.172 -6.922 1 95.5 84 LYS A CA 1
ATOM 681 C C . LYS A 1 84 ? 12.242 -22.719 -6.547 1 95.5 84 LYS A C 1
ATOM 683 O O . LYS A 1 84 ? 13.359 -22.359 -6.18 1 95.5 84 LYS A O 1
ATOM 688 N N . ILE A 1 85 ? 11.266 -21.906 -6.547 1 92.94 85 ILE A N 1
ATOM 689 C CA . ILE A 1 85 ? 11.453 -20.453 -6.469 1 92.94 85 ILE A CA 1
ATOM 690 C C . ILE A 1 85 ? 11.906 -20.062 -5.062 1 92.94 85 ILE A C 1
ATOM 692 O O . ILE A 1 85 ? 12.562 -19.047 -4.875 1 92.94 85 ILE A O 1
ATOM 696 N N . TRP A 1 86 ? 11.641 -20.922 -4.004 1 96.19 86 TRP A N 1
ATOM 697 C CA . TRP A 1 86 ? 11.977 -20.594 -2.623 1 96.19 86 TRP A CA 1
ATOM 698 C C . TRP A 1 86 ? 13.219 -21.328 -2.164 1 96.19 86 TRP A C 1
ATOM 700 O O . TRP A 1 86 ? 13.656 -21.188 -1.018 1 96.19 86 TRP A O 1
ATOM 710 N N . ASN A 1 87 ? 13.805 -22.094 -3.072 1 96.5 87 ASN A N 1
ATOM 711 C CA . ASN A 1 87 ? 14.914 -22.953 -2.676 1 96.5 87 ASN A CA 1
ATOM 712 C C . ASN A 1 87 ? 16.078 -22.156 -2.1 1 96.5 87 ASN A C 1
ATOM 714 O O . ASN A 1 87 ? 16.641 -22.516 -1.066 1 96.5 87 ASN A O 1
ATOM 718 N N . GLY A 1 88 ? 16.359 -21.031 -2.717 1 94.38 88 GLY A N 1
ATOM 719 C CA . GLY A 1 88 ? 17.484 -20.234 -2.271 1 94.38 88 GLY A CA 1
ATOM 720 C C . GLY A 1 88 ? 17.25 -19.578 -0.923 1 94.38 88 GLY A C 1
ATOM 721 O O . GLY A 1 88 ? 18.203 -19.344 -0.164 1 94.38 88 GLY A O 1
ATOM 722 N N . ASN A 1 89 ? 15.961 -19.344 -0.551 1 95.44 89 ASN A N 1
ATOM 723 C CA . ASN A 1 89 ? 15.594 -18.656 0.681 1 95.44 89 ASN A CA 1
ATOM 724 C C . ASN A 1 89 ? 15.211 -19.641 1.784 1 95.44 89 ASN A C 1
ATOM 726 O O . ASN A 1 89 ? 14.656 -19.234 2.807 1 95.44 89 ASN A O 1
ATOM 730 N N . SER A 1 90 ? 15.5 -20.891 1.57 1 97.31 90 SER A N 1
ATOM 731 C CA . SER A 1 90 ? 14.984 -21.859 2.529 1 97.31 90 SER A CA 1
ATOM 732 C C . SER A 1 90 ? 16.094 -22.766 3.053 1 97.31 90 SER A C 1
ATOM 734 O O . SER A 1 90 ? 15.828 -23.75 3.729 1 97.31 90 SER A O 1
ATOM 736 N N . THR A 1 91 ? 17.359 -22.406 2.717 1 97.56 91 THR A N 1
ATOM 737 C CA . THR A 1 91 ? 18.5 -23.234 3.15 1 97.56 91 THR A CA 1
ATOM 738 C C . THR A 1 91 ? 18.984 -22.797 4.531 1 97.56 91 THR A C 1
ATOM 740 O O . THR A 1 91 ? 18.688 -21.688 4.973 1 97.56 91 THR A O 1
ATOM 743 N N . LYS A 1 92 ? 19.719 -23.703 5.156 1 96.81 92 LYS A N 1
ATOM 744 C CA . LYS A 1 92 ? 20.344 -23.391 6.441 1 96.81 92 LYS A CA 1
ATOM 745 C C . LYS A 1 92 ? 21.328 -22.234 6.297 1 96.81 92 LYS A C 1
ATOM 747 O O . LYS A 1 92 ? 21.406 -21.359 7.16 1 96.81 92 LYS A O 1
ATOM 752 N N . GLU A 1 93 ? 22.078 -22.297 5.266 1 96.31 93 GLU A N 1
ATOM 753 C CA . GLU A 1 93 ? 23.062 -21.25 5.012 1 96.31 93 GLU A CA 1
ATOM 754 C C . GLU A 1 93 ? 22.406 -19.875 4.883 1 96.31 93 GLU A C 1
ATOM 756 O O . GLU A 1 93 ? 22.891 -18.906 5.457 1 96.31 93 GLU A O 1
ATOM 761 N N . TYR A 1 94 ? 21.344 -19.844 4.164 1 95.94 94 TYR A N 1
ATOM 762 C CA . TYR A 1 94 ? 20.625 -18.594 4 1 95.94 94 TYR A CA 1
ATOM 763 C C . TYR A 1 94 ? 20.062 -18.109 5.332 1 95.94 94 TYR A C 1
ATOM 765 O O . TYR A 1 94 ? 20.156 -16.922 5.672 1 95.94 94 TYR A O 1
ATOM 773 N N . PHE A 1 95 ? 19.469 -18.984 6.07 1 97.31 95 PHE A N 1
ATOM 774 C CA . PHE A 1 95 ? 18.859 -18.656 7.355 1 97.31 95 PHE A CA 1
ATOM 775 C C . PHE A 1 95 ? 19.906 -18.078 8.312 1 97.31 95 PHE A C 1
ATOM 777 O O . PHE A 1 95 ? 19.656 -17.094 9.008 1 97.31 95 PHE A O 1
ATOM 784 N N . GLU A 1 96 ? 21.062 -18.688 8.297 1 96.31 96 GLU A N 1
ATOM 785 C CA . GLU A 1 96 ? 22.141 -18.172 9.117 1 96.31 96 GLU A CA 1
ATOM 786 C C . GLU A 1 96 ? 22.516 -16.734 8.711 1 96.31 96 GLU A C 1
ATOM 788 O O . GLU A 1 96 ? 22.734 -15.883 9.562 1 96.31 96 GLU A O 1
ATOM 793 N N . LYS A 1 97 ? 22.531 -16.547 7.461 1 93.12 97 LYS A N 1
ATOM 794 C CA . LYS A 1 97 ? 22.906 -15.234 6.918 1 93.12 97 LYS A CA 1
ATOM 795 C C . LYS A 1 97 ? 21.922 -14.156 7.363 1 93.12 97 LYS A C 1
ATOM 797 O O . LYS A 1 97 ? 22.328 -13.008 7.59 1 93.12 97 LYS A O 1
ATOM 802 N N . VAL A 1 98 ? 20.641 -14.578 7.52 1 93.25 98 VAL A N 1
ATOM 803 C CA . VAL A 1 98 ? 19.656 -13.547 7.789 1 93.25 98 VAL A CA 1
ATOM 804 C C . VAL A 1 98 ? 19.203 -13.625 9.242 1 93.25 98 VAL A C 1
ATOM 806 O O . VAL A 1 98 ? 18.219 -12.984 9.633 1 93.25 98 VAL A O 1
ATOM 809 N N . GLY A 1 99 ? 19.766 -14.461 10.039 1 95.5 99 GLY A N 1
ATOM 810 C CA . GLY A 1 99 ? 19.547 -14.508 11.477 1 95.5 99 GLY A CA 1
ATOM 811 C C . GLY A 1 99 ? 18.344 -15.328 11.875 1 95.5 99 GLY A C 1
ATOM 812 O O . GLY A 1 99 ? 17.703 -15.047 12.883 1 95.5 99 GLY A O 1
ATOM 813 N N . ILE A 1 100 ? 17.969 -16.312 11.062 1 96.5 100 ILE A N 1
ATOM 814 C CA . ILE A 1 100 ? 16.828 -17.172 11.344 1 96.5 100 ILE A CA 1
ATOM 815 C C . ILE A 1 100 ? 17.312 -18.516 11.891 1 96.5 100 ILE A C 1
ATOM 817 O O . ILE A 1 100 ? 18.25 -19.109 11.352 1 96.5 100 ILE A O 1
ATOM 821 N N . ASN A 1 101 ? 16.688 -18.875 13.016 1 95.81 101 ASN A N 1
ATOM 822 C CA . ASN A 1 101 ? 17 -20.172 13.625 1 95.81 101 ASN A CA 1
ATOM 823 C C . ASN A 1 101 ? 15.82 -21.141 13.516 1 95.81 101 ASN A C 1
ATOM 825 O O . ASN A 1 101 ? 15.086 -21.328 14.484 1 95.81 101 ASN A O 1
ATOM 829 N N . ARG A 1 102 ? 15.664 -21.75 12.383 1 96.62 102 ARG A N 1
ATOM 830 C CA . ARG A 1 102 ? 14.609 -22.734 12.109 1 96.62 102 ARG A CA 1
ATOM 831 C C . ARG A 1 102 ? 15.117 -23.828 11.172 1 96.62 102 ARG A C 1
ATOM 833 O O . ARG A 1 102 ? 16.188 -23.703 10.578 1 96.62 102 ARG A O 1
ATOM 840 N N . GLU A 1 103 ? 14.32 -24.844 11.062 1 97.56 103 GLU A N 1
ATOM 841 C CA . GLU A 1 1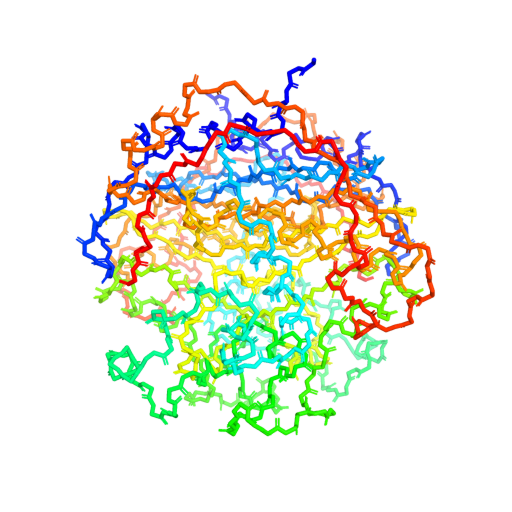03 ? 14.672 -25.922 10.148 1 97.56 103 GLU A CA 1
ATOM 842 C C . GLU A 1 103 ? 14.617 -25.453 8.695 1 97.56 103 GLU A C 1
ATOM 844 O O . GLU A 1 103 ? 13.758 -24.656 8.328 1 97.56 103 GLU A O 1
ATOM 849 N N . ALA A 1 104 ? 15.539 -26.047 7.922 1 97.94 104 ALA A N 1
ATOM 850 C CA . ALA A 1 104 ? 15.508 -25.75 6.488 1 97.94 104 ALA A CA 1
ATOM 851 C C . ALA A 1 104 ? 14.109 -26 5.918 1 97.94 104 ALA A C 1
ATOM 853 O O . ALA A 1 104 ? 13.383 -26.875 6.398 1 97.94 104 ALA A O 1
ATOM 854 N N . ASN A 1 105 ? 13.719 -25.125 4.996 1 98.56 105 ASN A N 1
ATOM 855 C CA . ASN A 1 105 ? 12.461 -25.219 4.262 1 98.56 105 ASN A CA 1
ATOM 856 C C . ASN A 1 105 ? 11.305 -24.609 5.051 1 98.56 105 ASN A C 1
ATOM 858 O O . ASN A 1 105 ? 10.211 -24.438 4.52 1 98.56 105 ASN A O 1
ATOM 862 N N . ASP A 1 106 ? 11.484 -24.344 6.305 1 98.75 106 ASP A N 1
ATOM 863 C CA . ASP A 1 106 ? 10.492 -23.594 7.066 1 98.75 106 ASP A CA 1
ATOM 864 C C . ASP A 1 106 ? 10.594 -22.094 6.781 1 98.75 106 ASP A C 1
ATOM 866 O O . ASP A 1 106 ? 11.398 -21.391 7.402 1 98.75 106 ASP A O 1
ATOM 870 N N . LEU A 1 107 ? 9.766 -21.594 5.977 1 98.69 107 LEU A N 1
ATOM 871 C CA . LEU A 1 107 ? 9.867 -20.234 5.461 1 98.69 107 LEU A CA 1
ATOM 872 C C . LEU A 1 107 ? 9.422 -19.219 6.512 1 98.69 107 LEU A C 1
ATOM 874 O O . LEU A 1 107 ? 9.641 -18.016 6.355 1 98.69 107 LEU A O 1
ATOM 878 N N . GLY A 1 108 ? 8.82 -19.703 7.691 1 98.62 108 GLY A N 1
ATOM 879 C CA . GLY A 1 108 ? 8.266 -18.781 8.672 1 98.62 108 GLY A CA 1
ATOM 880 C C . GLY A 1 108 ? 6.941 -18.172 8.242 1 98.62 108 GLY A C 1
ATOM 881 O O . GLY A 1 108 ? 6.301 -18.672 7.316 1 98.62 108 GLY A O 1
ATOM 882 N N . PRO A 1 109 ? 6.461 -17.172 8.93 1 98.62 109 PRO A N 1
ATOM 883 C CA . PRO A 1 109 ? 5.141 -16.594 8.656 1 98.62 109 PRO A CA 1
ATOM 884 C C . PRO A 1 109 ? 5.156 -15.633 7.465 1 98.62 109 PRO A C 1
ATOM 886 O O . PRO A 1 109 ? 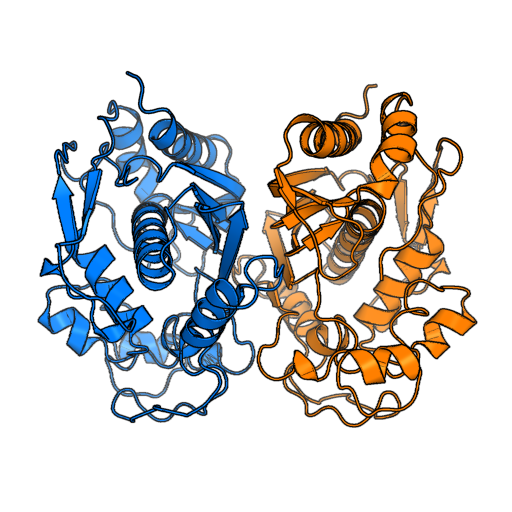4.805 -14.461 7.605 1 98.62 109 PRO A O 1
ATOM 889 N N . VAL A 1 110 ? 5.43 -16.203 6.293 1 98.25 110 VAL A N 1
ATOM 890 C CA . VAL A 1 110 ? 5.527 -15.406 5.066 1 98.25 110 VAL A CA 1
ATOM 891 C C . VAL A 1 110 ? 4.168 -15.352 4.379 1 98.25 110 VAL A C 1
ATOM 893 O O . VAL A 1 110 ? 3.363 -16.281 4.504 1 98.25 110 VAL A O 1
ATOM 896 N N . TYR A 1 111 ? 3.904 -14.266 3.557 1 97.31 111 TYR A N 1
ATOM 897 C CA . TYR A 1 111 ? 2.824 -14.055 2.6 1 97.31 111 TYR A CA 1
ATOM 898 C C . TYR A 1 111 ? 1.532 -14.703 3.084 1 97.31 111 TYR A C 1
ATOM 900 O O . TYR A 1 111 ? 0.836 -14.148 3.938 1 97.31 111 TYR A O 1
ATOM 908 N N . GLY A 1 112 ? 1.31 -15.984 2.721 1 98.31 112 GLY A N 1
ATOM 909 C CA . GLY A 1 112 ? 0.063 -16.688 2.98 1 98.31 112 GLY A CA 1
ATOM 910 C C . GLY A 1 112 ? -0.277 -16.781 4.457 1 98.31 112 GLY A C 1
ATOM 911 O O . GLY A 1 112 ? -1.445 -16.672 4.836 1 98.31 112 GLY A O 1
ATOM 912 N N . PHE A 1 113 ? 0.777 -17.031 5.285 1 98.81 113 PHE A N 1
ATOM 913 C CA . PHE A 1 113 ? 0.548 -17.062 6.723 1 98.81 113 PHE A CA 1
ATOM 914 C C . PHE A 1 113 ? -0.061 -15.75 7.195 1 98.81 113 PHE A C 1
ATOM 916 O O . PHE A 1 113 ? -0.97 -15.742 8.031 1 98.81 113 PHE A O 1
ATOM 923 N N . GLN A 1 114 ? 0.41 -14.625 6.699 1 98.88 114 GLN A N 1
ATOM 924 C CA . GLN A 1 114 ? -0.123 -13.32 7.074 1 98.88 114 GLN A CA 1
ATOM 925 C C . GLN A 1 114 ? -1.532 -13.125 6.523 1 98.88 114 GLN A C 1
ATOM 927 O O . GLN A 1 114 ? -2.338 -12.398 7.113 1 98.88 114 GLN A O 1
ATOM 932 N N . TRP A 1 115 ? -1.831 -13.812 5.348 1 98.88 115 TRP A N 1
ATOM 933 C CA . TRP A 1 115 ? -3.164 -13.711 4.766 1 98.88 115 TRP A CA 1
ATOM 934 C C . TRP A 1 115 ? -4.195 -14.414 5.637 1 98.88 115 TRP A C 1
ATOM 936 O O . TRP A 1 115 ? -5.309 -13.922 5.816 1 98.88 115 TRP A O 1
ATOM 946 N N . ARG A 1 116 ? -3.762 -15.516 6.258 1 98.88 116 ARG A N 1
ATOM 947 C CA . ARG A 1 116 ? -4.738 -16.453 6.809 1 98.88 116 ARG A CA 1
ATOM 948 C C . ARG A 1 116 ? -4.664 -16.484 8.328 1 98.88 116 ARG A C 1
ATOM 950 O O . ARG A 1 116 ? -5.625 -16.891 8.992 1 98.88 116 ARG A O 1
ATOM 957 N N . HIS A 1 117 ? -3.488 -16.047 8.906 1 98.88 117 HIS A N 1
ATOM 958 C CA . HIS A 1 117 ? -3.248 -16.219 10.328 1 98.88 117 HIS A CA 1
ATOM 959 C C . HIS A 1 117 ? -2.52 -15.016 10.922 1 98.88 117 HIS A C 1
ATOM 961 O O . HIS A 1 117 ? -1.619 -15.172 11.742 1 98.88 117 HIS A O 1
ATOM 967 N N . TYR A 1 118 ? -2.832 -13.883 10.484 1 98.75 118 TYR A N 1
ATOM 968 C CA . TYR A 1 118 ? -2.141 -12.672 10.906 1 98.75 118 TYR A CA 1
ATOM 969 C C . TYR A 1 118 ? -2.145 -12.539 12.422 1 98.75 118 TYR A C 1
ATOM 971 O O . TYR A 1 118 ? -3.203 -12.586 13.055 1 98.75 118 TYR A O 1
ATOM 979 N N . GLY A 1 119 ? -1 -12.383 13 1 97.56 119 GLY A N 1
ATOM 980 C CA . GLY A 1 119 ? -0.883 -12.133 14.43 1 97.56 119 GLY A CA 1
ATOM 981 C C . GLY A 1 119 ? -0.745 -13.398 15.25 1 97.56 119 GLY A C 1
ATOM 982 O O . GLY A 1 119 ? -0.442 -13.344 16.438 1 97.56 119 GLY A O 1
ATOM 983 N N . ALA A 1 120 ? -0.99 -14.531 14.664 1 98.56 120 ALA A N 1
ATOM 984 C CA . ALA A 1 120 ? -0.763 -15.781 15.383 1 98.56 120 ALA A CA 1
ATOM 985 C C . ALA A 1 120 ? 0.722 -15.984 15.664 1 98.56 120 ALA A C 1
ATOM 987 O O . ALA A 1 120 ? 1.563 -15.758 14.797 1 98.56 120 ALA A O 1
ATOM 988 N N . PRO A 1 121 ? 1.023 -16.406 16.922 1 98.06 121 PRO A N 1
ATOM 989 C CA . PRO A 1 121 ? 2.422 -16.766 17.156 1 98.06 121 PRO A CA 1
ATOM 990 C C . PRO A 1 121 ? 2.887 -17.906 16.234 1 98.06 121 PRO A C 1
ATOM 992 O O . PRO A 1 121 ? 2.182 -18.906 16.094 1 98.06 121 PRO A O 1
ATOM 995 N N . TYR A 1 122 ? 3.961 -17.734 15.648 1 98.56 122 TYR A N 1
ATOM 996 C CA . TYR A 1 122 ? 4.48 -18.734 14.734 1 98.56 122 TYR A CA 1
ATOM 997 C C . TYR A 1 122 ? 5.305 -19.781 15.477 1 98.56 122 TYR A C 1
ATOM 999 O O . TYR A 1 122 ? 6.195 -19.438 16.266 1 98.56 122 TYR A O 1
ATOM 1007 N N . GLU A 1 123 ? 5.055 -21.031 15.289 1 98 123 GLU A N 1
ATOM 1008 C CA . GLU A 1 123 ? 5.805 -22.125 15.906 1 98 123 GLU A CA 1
ATOM 1009 C C . GLU A 1 123 ? 6.688 -22.828 14.883 1 98 123 GLU A C 1
ATOM 1011 O O . GLU A 1 123 ? 7.91 -22.641 14.883 1 98 123 GLU A O 1
ATOM 1016 N N . THR A 1 124 ? 6.059 -23.578 13.969 1 98.25 124 THR A N 1
ATOM 1017 C CA . THR A 1 124 ? 6.773 -24.25 12.883 1 98.25 124 THR A CA 1
ATOM 1018 C C . THR A 1 124 ? 5.883 -24.406 11.656 1 98.25 124 THR A C 1
ATOM 1020 O O . THR A 1 124 ? 4.68 -24.125 11.719 1 98.25 124 THR A O 1
ATOM 1023 N N . CYS A 1 125 ? 6.488 -24.859 10.562 1 98.5 125 CYS A N 1
ATOM 1024 C CA . CYS A 1 125 ? 5.734 -25.031 9.32 1 98.5 125 CYS A CA 1
ATOM 1025 C C . CYS A 1 125 ? 4.848 -26.266 9.406 1 98.5 125 CYS A C 1
ATOM 1027 O O . CYS A 1 125 ? 4.012 -26.5 8.531 1 98.5 125 CYS A O 1
ATOM 1029 N N . LYS A 1 126 ? 4.996 -27.078 10.5 1 97.62 126 LYS A N 1
ATOM 1030 C CA . LYS A 1 126 ? 4.211 -28.297 10.672 1 97.62 126 LYS A CA 1
ATOM 1031 C C . LYS A 1 126 ? 3.016 -28.062 11.586 1 97.62 126 LYS A C 1
ATOM 1033 O O . LYS A 1 126 ? 2.127 -28.906 11.695 1 97.62 126 LYS A O 1
ATOM 1038 N N . THR A 1 127 ? 2.99 -26.891 12.195 1 98 127 THR A N 1
ATOM 1039 C CA . THR A 1 127 ? 1.933 -26.562 13.148 1 98 127 THR A CA 1
ATOM 1040 C C . THR A 1 127 ? 0.62 -26.281 12.422 1 98 127 THR A C 1
ATOM 1042 O O . THR A 1 127 ? 0.614 -25.656 11.359 1 98 127 THR A O 1
ATOM 1045 N N . ASN A 1 128 ? -0.478 -26.75 12.969 1 98 128 ASN A N 1
ATOM 1046 C CA . ASN A 1 128 ? -1.805 -26.375 12.484 1 98 128 ASN A CA 1
ATOM 1047 C C . ASN A 1 128 ? -2.252 -25.031 13.047 1 98 128 ASN A C 1
ATOM 1049 O O . ASN A 1 128 ? -2.461 -24.906 14.258 1 98 128 ASN A O 1
ATOM 1053 N N . TYR A 1 129 ? -2.498 -24.078 12.18 1 98.19 129 TYR A N 1
ATOM 1054 C CA . TYR A 1 129 ? -2.824 -22.719 12.625 1 98.19 129 TYR A CA 1
ATOM 1055 C C . TYR A 1 129 ? -4.309 -22.422 12.422 1 98.19 129 TYR A C 1
ATOM 1057 O O . TYR A 1 129 ? -4.734 -21.281 12.523 1 98.19 129 TYR A O 1
ATOM 1065 N N . GLU A 1 130 ? -5.078 -23.391 12.133 1 96.06 130 GLU A N 1
ATOM 1066 C CA . GLU A 1 130 ? -6.512 -23.188 11.938 1 96.06 130 GLU A CA 1
ATOM 1067 C C . GLU A 1 130 ? -7.129 -22.469 13.133 1 96.06 130 GLU A C 1
ATOM 1069 O O . GLU A 1 130 ? -6.914 -22.859 14.281 1 96.06 130 GLU A O 1
ATOM 1074 N N . GLY A 1 131 ? -7.793 -21.391 12.812 1 96.69 131 GLY A N 1
ATOM 1075 C CA . GLY A 1 131 ? -8.508 -20.656 13.844 1 96.69 131 GLY A CA 1
ATOM 1076 C C . GLY A 1 131 ? -7.613 -19.719 14.633 1 96.69 131 GLY A C 1
ATOM 1077 O O . GLY A 1 131 ? -8.078 -19.031 15.539 1 96.69 131 GLY A O 1
ATOM 1078 N N . LYS A 1 132 ? -6.379 -19.688 14.289 1 98.12 132 LYS A N 1
ATOM 1079 C CA . LYS A 1 132 ? -5.453 -18.812 15.008 1 98.12 132 LYS A CA 1
ATOM 1080 C C . LYS A 1 132 ? -5.188 -17.531 14.219 1 98.12 132 LYS A C 1
ATOM 1082 O O . LYS A 1 132 ? -5.094 -17.562 12.992 1 98.12 132 LYS A O 1
ATOM 1087 N N . GLY A 1 133 ? -5.078 -16.453 14.977 1 98.44 133 GLY A N 1
ATOM 1088 C CA . GLY A 1 133 ? -4.871 -15.172 14.328 1 98.44 133 GLY A CA 1
ATOM 1089 C C . GLY A 1 133 ? -6.078 -14.695 13.539 1 98.44 133 GLY A C 1
ATOM 1090 O O . GLY A 1 133 ? -7.203 -15.141 13.789 1 98.44 133 GLY A O 1
ATOM 1091 N N . ILE A 1 134 ? -5.875 -13.758 12.711 1 98.75 134 ILE A N 1
ATOM 1092 C CA . ILE A 1 134 ? -6.934 -13.195 11.891 1 98.75 134 ILE A CA 1
ATOM 1093 C C . ILE A 1 134 ? -6.82 -13.727 10.461 1 98.75 134 ILE A C 1
ATOM 1095 O O . ILE A 1 134 ? -5.758 -13.633 9.836 1 98.75 134 ILE A O 1
ATOM 1099 N N . ASP A 1 135 ? -7.84 -14.375 9.977 1 98.81 135 ASP A N 1
ATOM 1100 C CA . ASP A 1 135 ? -7.91 -14.805 8.586 1 98.81 135 ASP A CA 1
ATOM 1101 C C . ASP A 1 135 ? -8.406 -13.672 7.688 1 98.81 135 ASP A C 1
ATOM 1103 O O . ASP A 1 135 ? -9.594 -13.609 7.363 1 98.81 135 ASP A O 1
ATOM 1107 N N . GLN A 1 136 ? -7.508 -12.867 7.262 1 98.88 136 GLN A N 1
ATOM 1108 C CA . GLN A 1 136 ? -7.848 -11.664 6.512 1 98.88 136 GLN A CA 1
ATOM 1109 C C . GLN A 1 136 ? -8.531 -12.008 5.191 1 98.88 136 GLN A C 1
ATOM 1111 O O . GLN A 1 136 ? -9.469 -11.336 4.773 1 98.88 136 GLN A O 1
ATOM 1116 N N . LEU A 1 137 ? -7.977 -12.984 4.523 1 98.88 137 LEU A N 1
ATOM 1117 C CA . LEU A 1 137 ? -8.477 -13.312 3.195 1 98.88 137 LEU A CA 1
ATOM 1118 C C . LEU A 1 137 ? -9.914 -13.828 3.271 1 98.88 137 LEU A C 1
ATOM 1120 O O . LEU A 1 137 ? -10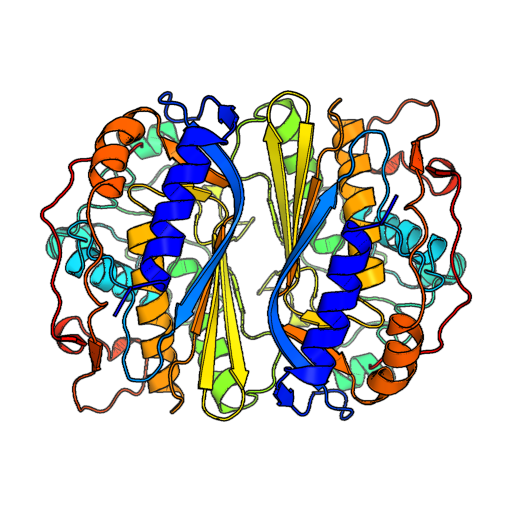.766 -13.406 2.49 1 98.88 137 LEU A O 1
ATOM 1124 N N . ARG A 1 138 ? -10.195 -14.703 4.172 1 98.62 138 ARG A N 1
ATOM 1125 C CA . ARG A 1 138 ? -11.562 -15.164 4.383 1 98.62 138 ARG A CA 1
ATOM 1126 C C . ARG A 1 138 ? -12.477 -14 4.754 1 98.62 138 ARG A C 1
ATOM 1128 O O . ARG A 1 138 ? -13.602 -13.906 4.25 1 98.62 138 ARG A O 1
ATOM 1135 N N . ASP A 1 139 ? -12.016 -13.156 5.664 1 98.56 139 ASP A N 1
ATOM 1136 C CA . ASP A 1 139 ? -12.805 -12.023 6.117 1 98.56 139 ASP A CA 1
ATOM 1137 C C . ASP A 1 139 ? -13.156 -11.094 4.953 1 98.56 139 ASP A C 1
ATOM 1139 O O . ASP A 1 139 ? -14.289 -10.609 4.859 1 98.56 139 ASP A O 1
ATOM 1143 N N . VAL A 1 140 ? -12.219 -10.836 4.086 1 98.81 140 VAL A N 1
ATOM 1144 C CA . VAL A 1 140 ? -12.438 -9.945 2.955 1 98.81 140 VAL A CA 1
ATOM 1145 C C . VAL A 1 140 ? -13.445 -10.57 1.992 1 98.81 140 VAL A C 1
ATOM 1147 O O . VAL A 1 140 ? -14.312 -9.875 1.452 1 98.81 140 VAL A O 1
ATOM 1150 N N . ILE A 1 141 ? -13.289 -11.852 1.745 1 98.88 141 ILE A N 1
ATOM 1151 C CA . ILE A 1 141 ? -14.227 -12.547 0.863 1 98.88 141 ILE A CA 1
ATOM 1152 C C . ILE A 1 141 ? -15.641 -12.438 1.427 1 98.88 141 ILE A C 1
ATOM 1154 O O . ILE A 1 141 ? -16.578 -12.141 0.693 1 98.88 141 ILE A O 1
ATOM 1158 N N . GLU A 1 142 ? -15.766 -12.641 2.725 1 98.75 142 GLU A N 1
ATOM 1159 C CA . GLU A 1 142 ? -17.078 -12.508 3.365 1 98.75 142 GLU A CA 1
ATOM 1160 C C . GLU A 1 142 ? -17.594 -11.086 3.25 1 98.75 142 GLU A C 1
ATOM 1162 O O . GLU A 1 142 ? -18.781 -10.875 2.988 1 98.75 142 GLU A O 1
ATOM 1167 N N . GLN A 1 143 ? -16.766 -10.133 3.441 1 98.38 143 GLN A N 1
ATOM 1168 C CA . GLN A 1 143 ? -17.156 -8.727 3.344 1 98.38 143 GLN A CA 1
ATOM 1169 C C . GLN A 1 143 ? -17.625 -8.383 1.931 1 98.38 143 GLN A C 1
ATOM 1171 O O . GLN A 1 143 ? -18.578 -7.621 1.749 1 98.38 143 GLN A O 1
ATOM 1176 N N . ILE A 1 144 ? -16.906 -8.875 0.937 1 98.75 144 ILE A N 1
ATOM 1177 C CA . ILE A 1 144 ? -17.297 -8.625 -0.448 1 98.75 144 ILE A CA 1
ATOM 1178 C C . ILE A 1 144 ? -18.719 -9.094 -0.678 1 98.75 144 ILE A C 1
ATOM 1180 O O . ILE A 1 144 ? -19.484 -8.453 -1.413 1 98.75 144 ILE A O 1
ATOM 1184 N N . LYS A 1 145 ? -19.125 -10.156 -0.052 1 98.19 145 LYS A N 1
ATOM 1185 C CA . LYS A 1 145 ? -20.469 -10.711 -0.212 1 98.19 145 LYS A CA 1
ATOM 1186 C C . LYS A 1 145 ? -21.5 -9.891 0.559 1 98.19 145 LYS A C 1
ATOM 1188 O O . LYS A 1 145 ? -22.625 -9.703 0.094 1 98.19 145 LYS A O 1
ATOM 1193 N N . THR A 1 146 ? -21.125 -9.352 1.719 1 97.62 146 THR A N 1
ATOM 1194 C CA . THR A 1 146 ? -22.109 -8.797 2.633 1 97.62 146 THR A CA 1
ATOM 1195 C C . THR A 1 146 ? -22.078 -7.27 2.602 1 97.62 146 THR A C 1
ATOM 1197 O O . THR A 1 146 ? -23.078 -6.613 2.902 1 97.62 146 THR A O 1
ATOM 1200 N N . ASN A 1 147 ? -20.938 -6.707 2.312 1 95.94 147 ASN A N 1
ATOM 1201 C CA . ASN A 1 147 ? -20.734 -5.266 2.258 1 95.94 147 ASN A CA 1
ATOM 1202 C C . ASN A 1 147 ? -19.812 -4.879 1.101 1 95.94 147 ASN A C 1
ATOM 1204 O O . ASN A 1 147 ? -18.734 -4.324 1.316 1 95.94 147 ASN A O 1
ATOM 1208 N N . PRO A 1 148 ? -20.312 -5.09 -0.137 1 95.94 148 PRO A N 1
ATOM 1209 C CA . PRO A 1 148 ? -19.438 -4.938 -1.312 1 95.94 148 PRO A CA 1
ATOM 1210 C C . PRO A 1 148 ? -18.984 -3.498 -1.523 1 95.94 148 PRO A C 1
ATOM 1212 O O . PRO A 1 148 ? -18.047 -3.252 -2.281 1 95.94 148 PRO A O 1
ATOM 1215 N N . THR A 1 149 ? -19.578 -2.488 -0.857 1 94.75 149 THR A N 1
ATOM 1216 C CA . THR A 1 149 ? -19.203 -1.095 -1.06 1 94.75 149 THR A CA 1
ATOM 1217 C C . THR A 1 149 ? -18.094 -0.689 -0.09 1 94.75 149 THR A C 1
ATOM 1219 O O . THR A 1 149 ? -17.625 0.451 -0.114 1 94.75 149 THR A O 1
ATOM 1222 N N . SER A 1 150 ? -17.656 -1.638 0.738 1 95.94 150 SER A N 1
ATOM 1223 C CA . SER A 1 150 ? -16.625 -1.34 1.726 1 95.94 150 SER A CA 1
ATOM 1224 C C . SER A 1 150 ? -15.352 -0.834 1.059 1 95.94 150 SER A C 1
ATOM 1226 O O . SER A 1 150 ? -14.953 -1.339 0.007 1 95.94 150 SER A O 1
ATOM 1228 N N . ARG A 1 151 ? -14.719 0.143 1.686 1 96.56 151 ARG A N 1
ATOM 1229 C CA . ARG A 1 151 ? -13.445 0.671 1.222 1 96.56 151 ARG A CA 1
ATOM 1230 C C . ARG A 1 151 ? -12.281 0.084 2.023 1 96.56 151 ARG A C 1
ATOM 1232 O O . ARG A 1 151 ? -11.188 0.639 2.031 1 96.56 151 ARG A O 1
ATOM 1239 N N . ARG A 1 152 ? -12.586 -1.004 2.775 1 97.56 152 ARG A N 1
ATOM 1240 C CA . ARG A 1 152 ? -11.602 -1.598 3.682 1 97.56 152 ARG A CA 1
ATOM 1241 C C . ARG A 1 152 ? -11.312 -3.047 3.303 1 97.56 152 ARG A C 1
ATOM 1243 O O . ARG A 1 152 ? -10.953 -3.857 4.156 1 97.56 152 ARG A O 1
ATOM 1250 N N . LEU A 1 153 ? -11.523 -3.391 2.025 1 98.69 153 LEU A N 1
ATOM 1251 C CA . LEU A 1 153 ? -11.297 -4.75 1.551 1 98.69 153 LEU A CA 1
ATOM 1252 C C . LEU A 1 153 ? -9.82 -4.988 1.257 1 98.69 153 LEU A C 1
ATOM 1254 O O . LEU A 1 153 ? -9.43 -5.133 0.096 1 98.69 153 LEU A O 1
ATOM 1258 N N . ILE A 1 154 ? -9.016 -5.102 2.33 1 98.81 154 ILE A N 1
ATOM 1259 C CA . ILE A 1 154 ? -7.559 -5.133 2.25 1 98.81 154 ILE A CA 1
ATOM 1260 C C . ILE A 1 154 ? -7.027 -6.379 2.955 1 98.81 154 ILE A C 1
ATOM 1262 O O . ILE A 1 154 ? -7.535 -6.766 4.008 1 98.81 154 ILE A O 1
ATOM 1266 N N . VAL A 1 155 ? -6.074 -6.992 2.389 1 98.88 155 VAL A N 1
ATOM 1267 C CA . VAL A 1 155 ? -5.234 -7.992 3.043 1 98.88 155 VAL A CA 1
ATOM 1268 C C . VAL A 1 155 ? -3.795 -7.484 3.123 1 98.88 155 VAL A C 1
ATOM 1270 O O . VAL A 1 155 ? -3.199 -7.129 2.104 1 98.88 155 VAL A O 1
ATOM 1273 N N . CYS A 1 156 ? -3.281 -7.355 4.301 1 98.75 156 CYS A N 1
ATOM 1274 C CA . CYS A 1 156 ? -1.936 -6.848 4.539 1 98.75 156 CYS A CA 1
ATOM 1275 C C . CYS A 1 156 ? -0.984 -7.98 4.91 1 98.75 156 CYS A C 1
ATOM 1277 O O . CYS A 1 156 ? -1.23 -8.711 5.867 1 98.75 156 CYS A O 1
ATOM 1279 N N . ALA A 1 157 ? 0.078 -8.078 4.164 1 98.69 157 ALA A N 1
ATOM 1280 C CA . ALA A 1 157 ? 1.071 -9.117 4.441 1 98.69 157 ALA A CA 1
ATOM 1281 C C . ALA A 1 157 ? 2.26 -8.539 5.211 1 98.69 157 ALA A C 1
ATOM 1283 O O . ALA A 1 157 ? 3.105 -9.289 5.703 1 98.69 157 ALA A O 1
ATOM 1284 N N . TRP A 1 158 ? 2.389 -7.23 5.301 1 98.69 158 TRP A N 1
ATOM 1285 C CA . TRP A 1 158 ? 3.459 -6.578 6.047 1 98.69 158 TRP A CA 1
ATOM 1286 C C . TRP A 1 158 ? 3.129 -6.52 7.535 1 98.69 158 TRP A C 1
ATOM 1288 O O . TRP A 1 158 ? 2.301 -5.707 7.961 1 98.69 158 TRP A O 1
ATOM 1298 N N . ASN A 1 159 ? 3.689 -7.387 8.312 1 98.56 159 ASN A N 1
ATOM 1299 C CA . ASN A 1 159 ? 3.479 -7.457 9.75 1 98.56 159 ASN A CA 1
ATOM 1300 C C . ASN A 1 159 ? 4.746 -7.102 10.523 1 98.56 159 ASN A C 1
ATOM 1302 O O . ASN A 1 159 ? 5.598 -7.961 10.758 1 98.56 159 ASN A O 1
ATOM 1306 N N . PRO A 1 160 ? 4.828 -5.82 10.992 1 98.5 160 PRO A N 1
ATOM 1307 C CA . PRO A 1 160 ? 6.043 -5.367 11.68 1 98.5 160 PRO A CA 1
ATOM 1308 C C . PRO A 1 160 ? 6.43 -6.266 12.852 1 98.5 160 PRO A C 1
ATOM 1310 O O . PRO A 1 160 ? 7.613 -6.375 13.188 1 98.5 160 PRO A O 1
ATOM 1313 N N . LEU A 1 161 ? 5.516 -6.992 13.414 1 98.25 161 LEU A N 1
ATOM 1314 C CA . LEU A 1 161 ? 5.777 -7.816 14.586 1 98.25 161 LEU A CA 1
ATOM 1315 C C . LEU A 1 161 ? 6.48 -9.117 14.195 1 98.25 161 LEU A C 1
ATOM 1317 O O . LEU A 1 161 ? 7.062 -9.789 15.047 1 98.25 161 LEU A O 1
ATOM 1321 N N . GLN A 1 162 ? 6.449 -9.469 12.875 1 98.31 162 GLN A N 1
ATOM 1322 C CA . GLN A 1 162 ? 6.906 -10.812 12.539 1 98.31 162 GLN A CA 1
ATOM 1323 C C . GLN A 1 162 ? 7.875 -10.781 11.359 1 98.31 162 GLN A C 1
ATOM 1325 O O . GLN A 1 162 ? 8.312 -11.828 10.875 1 98.31 162 GLN A O 1
ATOM 1330 N N . LEU A 1 163 ? 8.25 -9.617 10.883 1 98.12 163 LEU A N 1
ATOM 1331 C CA . LEU A 1 163 ? 9.102 -9.508 9.711 1 98.12 163 LEU A CA 1
ATOM 1332 C C . LEU A 1 163 ? 10.398 -10.289 9.898 1 98.12 163 LEU A C 1
ATOM 1334 O O . LEU A 1 163 ? 10.852 -10.992 8.992 1 98.12 163 LEU A O 1
ATOM 1338 N N . LYS A 1 164 ? 10.969 -10.242 11.102 1 96.5 164 LYS A N 1
ATOM 1339 C CA . LYS A 1 164 ? 12.266 -10.844 11.367 1 96.5 164 LYS A CA 1
ATOM 1340 C C . LYS A 1 164 ? 12.18 -12.367 11.383 1 96.5 164 LYS A C 1
ATOM 1342 O O . LYS A 1 164 ? 13.195 -13.055 11.312 1 96.5 164 LYS A O 1
ATOM 1347 N N . GLU A 1 165 ? 10.93 -12.852 11.5 1 97.44 165 GLU A N 1
ATOM 1348 C CA . GLU A 1 165 ? 10.719 -14.297 11.555 1 97.44 165 GLU A CA 1
ATOM 1349 C C . GLU A 1 165 ? 10.539 -14.883 10.156 1 97.44 165 GLU A C 1
ATOM 1351 O O . GLU A 1 165 ? 10.508 -16.109 9.992 1 97.44 165 GLU A O 1
ATOM 1356 N N . MET A 1 166 ? 10.414 -14.078 9.164 1 98.12 166 MET A N 1
ATOM 1357 C CA . MET A 1 166 ? 10.148 -14.531 7.801 1 98.12 166 MET A CA 1
ATOM 1358 C C . MET A 1 166 ? 11.445 -14.82 7.059 1 98.12 166 MET A C 1
ATOM 1360 O O . MET A 1 166 ? 12.422 -14.078 7.188 1 98.12 166 MET A O 1
ATOM 1364 N N . ALA A 1 167 ? 11.438 -15.914 6.289 1 97.31 167 ALA A N 1
ATOM 1365 C CA . ALA A 1 167 ? 12.602 -16.188 5.453 1 97.31 167 ALA A CA 1
ATOM 1366 C C . ALA A 1 167 ? 12.938 -14.992 4.562 1 97.31 167 ALA A C 1
ATOM 1368 O O . ALA A 1 167 ? 14.109 -14.672 4.355 1 97.31 167 ALA A O 1
ATOM 1369 N N . LEU A 1 168 ? 11.922 -14.367 4.094 1 95.31 168 LEU A N 1
ATOM 1370 C CA . LEU A 1 168 ? 12 -13.148 3.295 1 95.31 168 LEU A CA 1
ATOM 1371 C C . LEU A 1 168 ? 10.773 -12.273 3.518 1 95.31 168 LEU A C 1
ATOM 1373 O O . LEU A 1 168 ? 9.648 -12.695 3.256 1 95.31 168 LEU A O 1
ATOM 1377 N N . PRO A 1 169 ? 11 -11.031 3.965 1 96.44 169 PRO A N 1
ATOM 1378 C CA . PRO A 1 169 ? 9.836 -10.156 4.102 1 96.44 169 PRO A CA 1
ATOM 1379 C C . PRO A 1 169 ? 9.078 -9.977 2.791 1 96.44 169 PRO A C 1
ATOM 1381 O O . PRO A 1 169 ? 9.695 -9.883 1.725 1 96.44 169 PRO A O 1
ATOM 1384 N N . PRO A 1 170 ? 7.836 -9.922 2.836 1 97.5 170 PRO A N 1
ATOM 1385 C CA . PRO A 1 170 ? 7.02 -9.906 1.62 1 97.5 170 PRO A CA 1
ATOM 1386 C C . PRO A 1 170 ? 7.281 -8.672 0.753 1 97.5 170 PRO A C 1
ATOM 1388 O O . PRO A 1 170 ? 7.215 -7.543 1.243 1 97.5 170 PRO A O 1
ATOM 1391 N N . CYS A 1 171 ? 7.496 -8.914 -0.522 1 97.62 171 CYS A N 1
ATOM 1392 C CA . CYS A 1 171 ? 7.523 -7.828 -1.5 1 97.62 171 CYS A CA 1
ATOM 1393 C C . CYS A 1 171 ? 6.113 -7.371 -1.85 1 97.62 171 CYS A C 1
ATOM 1395 O O . CYS A 1 171 ? 5.875 -6.184 -2.061 1 97.62 171 CYS A O 1
ATOM 1397 N N . HIS A 1 172 ? 5.164 -8.438 -1.96 1 97.62 172 HIS A N 1
ATOM 1398 C CA . HIS A 1 172 ? 3.742 -8.125 -2.039 1 97.62 172 HIS A CA 1
ATOM 1399 C C . HIS A 1 172 ? 3.195 -7.691 -0.683 1 97.62 172 HIS A C 1
ATOM 1401 O O . HIS A 1 172 ? 2.686 -8.516 0.078 1 97.62 172 HIS A O 1
ATOM 1407 N N . THR A 1 173 ? 3.234 -6.445 -0.466 1 98.44 173 THR A N 1
ATOM 1408 C CA . THR A 1 173 ? 3.031 -5.879 0.863 1 98.44 173 THR A CA 1
ATOM 1409 C C . THR A 1 173 ? 1.559 -5.949 1.261 1 98.44 173 THR A C 1
ATOM 1411 O O . THR A 1 173 ? 1.231 -6.352 2.379 1 98.44 173 THR A O 1
ATOM 1414 N N . LEU A 1 174 ? 0.656 -5.57 0.346 1 98.62 174 LEU A N 1
ATOM 1415 C CA . LEU A 1 174 ? -0.781 -5.656 0.582 1 98.62 174 LEU A CA 1
ATOM 1416 C C . LEU A 1 174 ? -1.549 -5.668 -0.735 1 98.62 174 LEU A C 1
ATOM 1418 O O . LEU A 1 174 ? -1.03 -5.234 -1.767 1 98.62 174 LEU A O 1
ATOM 1422 N N . PHE A 1 175 ? -2.73 -6.203 -0.698 1 98.94 175 PHE A N 1
ATOM 1423 C CA . PHE A 1 175 ? -3.621 -6.105 -1.848 1 98.94 175 PHE A CA 1
ATOM 1424 C C . PHE A 1 175 ? -5.012 -5.652 -1.418 1 98.94 175 PHE A C 1
ATOM 1426 O O . PHE A 1 175 ? -5.395 -5.82 -0.257 1 98.94 175 PHE A O 1
ATOM 1433 N N . HIS A 1 176 ? -5.656 -5 -2.312 1 98.94 176 HIS A N 1
ATOM 1434 C CA . HIS A 1 176 ? -6.855 -4.199 -2.08 1 98.94 176 HIS A CA 1
ATOM 1435 C C . HIS A 1 176 ? -7.914 -4.469 -3.141 1 98.94 176 HIS A C 1
ATOM 1437 O O . HIS A 1 176 ? -7.68 -4.246 -4.332 1 98.94 176 HIS A O 1
ATOM 1443 N N . PHE A 1 177 ? -9.102 -4.961 -2.697 1 98.94 177 PHE A N 1
ATOM 1444 C CA . PHE A 1 177 ? -10.172 -5.246 -3.643 1 98.94 177 PHE A CA 1
ATOM 1445 C C . PHE A 1 177 ? -11.18 -4.102 -3.684 1 98.94 177 PHE A C 1
ATOM 1447 O O . PHE A 1 177 ? -11.289 -3.332 -2.729 1 98.94 177 PHE A O 1
ATOM 1454 N N . LYS A 1 178 ? -11.859 -4.043 -4.773 1 98.81 178 LYS A N 1
ATOM 1455 C CA . LYS A 1 178 ? -12.961 -3.102 -4.953 1 98.81 178 LYS A CA 1
ATOM 1456 C C . LYS A 1 178 ? -14.055 -3.695 -5.832 1 98.81 178 LYS A C 1
ATOM 1458 O O . LYS A 1 178 ? -13.766 -4.344 -6.84 1 98.81 178 LYS A O 1
ATOM 1463 N N . VAL A 1 179 ? -15.258 -3.484 -5.406 1 98.56 179 VAL A N 1
ATOM 1464 C CA . VAL A 1 179 ? -16.406 -3.943 -6.164 1 98.56 179 VAL A CA 1
ATOM 1465 C C . VAL A 1 179 ? -17.141 -2.746 -6.766 1 98.56 179 VAL A C 1
ATOM 1467 O O . VAL A 1 179 ? -17.5 -1.804 -6.051 1 98.56 179 VAL A O 1
ATOM 1470 N N . TYR A 1 180 ? -17.312 -2.689 -8.016 1 97.38 180 TYR A N 1
ATOM 1471 C CA . TYR A 1 180 ? -18.234 -1.816 -8.727 1 97.38 180 TYR A CA 1
ATOM 1472 C C . TYR A 1 180 ? -19.25 -2.629 -9.523 1 97.38 180 TYR A C 1
ATOM 1474 O O . TYR A 1 180 ? -18.891 -3.373 -10.438 1 97.38 180 TYR A O 1
ATOM 1482 N N . GLY A 1 181 ? -20.531 -2.438 -9.211 1 95.56 181 GLY A N 1
ATOM 1483 C CA . GLY A 1 181 ? -21.516 -3.293 -9.859 1 95.56 181 GLY A CA 1
ATOM 1484 C C . GLY A 1 181 ? -21.266 -4.77 -9.625 1 95.56 181 GLY A C 1
ATOM 1485 O O . GLY A 1 181 ? -21.141 -5.215 -8.484 1 95.56 181 GLY A O 1
ATOM 1486 N N . ASN A 1 182 ? -21.125 -5.535 -10.656 1 97.81 182 ASN A N 1
ATOM 1487 C CA . ASN A 1 182 ? -20.875 -6.965 -10.539 1 97.81 182 ASN A CA 1
ATOM 1488 C C . ASN A 1 182 ? -19.422 -7.301 -10.852 1 97.81 182 ASN A C 1
ATOM 1490 O O . ASN A 1 182 ? -19.094 -8.445 -11.156 1 97.81 182 ASN A O 1
ATOM 1494 N N . LYS A 1 183 ? -18.578 -6.309 -10.75 1 98.5 183 LYS A N 1
ATOM 1495 C CA . LYS A 1 183 ? -17.172 -6.465 -11.156 1 98.5 183 LYS A CA 1
ATOM 1496 C C . LYS A 1 183 ? -16.25 -6.348 -9.953 1 98.5 183 LYS A C 1
ATOM 1498 O O . LYS A 1 183 ? -16.469 -5.516 -9.07 1 98.5 183 LYS A O 1
ATOM 1503 N N . LEU A 1 184 ? -15.211 -7.172 -9.906 1 98.88 184 LEU A N 1
ATOM 1504 C CA . LEU A 1 184 ? -14.203 -7.164 -8.859 1 98.88 184 LEU A CA 1
ATOM 1505 C C . LEU A 1 184 ? -12.836 -6.781 -9.422 1 98.88 184 LEU A C 1
ATOM 1507 O O . LEU A 1 184 ? -12.375 -7.371 -10.398 1 98.88 184 LEU A O 1
ATOM 1511 N N . SER A 1 185 ? -12.234 -5.785 -8.875 1 98.94 185 SER A N 1
ATOM 1512 C CA . SER A 1 185 ? -10.867 -5.387 -9.211 1 98.94 185 SER A CA 1
ATOM 1513 C C . SER A 1 185 ? -9.938 -5.57 -8.016 1 98.94 185 SER A C 1
ATOM 1515 O O . SER A 1 185 ? -10.391 -5.699 -6.879 1 98.94 185 SER A O 1
ATOM 1517 N N . CYS A 1 186 ? -8.641 -5.633 -8.289 1 98.94 186 CYS A N 1
ATOM 1518 C CA . CYS A 1 186 ? -7.637 -5.816 -7.25 1 98.94 186 CYS A CA 1
ATOM 1519 C C . CYS A 1 186 ? -6.418 -4.941 -7.508 1 98.94 186 CYS A C 1
ATOM 1521 O O . CYS A 1 186 ? -5.949 -4.84 -8.641 1 98.94 186 CYS A O 1
ATOM 1523 N N . ILE A 1 187 ? -5.988 -4.25 -6.488 1 98.94 187 ILE A N 1
ATOM 1524 C CA . ILE A 1 187 ? -4.703 -3.561 -6.48 1 98.94 187 ILE A CA 1
ATOM 1525 C C . ILE A 1 187 ? -3.689 -4.367 -5.672 1 98.94 187 ILE A C 1
ATOM 1527 O O . ILE A 1 187 ? -4.012 -4.887 -4.602 1 98.94 187 ILE A O 1
ATOM 1531 N N . LEU A 1 188 ? -2.525 -4.527 -6.191 1 98.94 188 LEU A N 1
ATOM 1532 C CA . LEU A 1 188 ? -1.369 -4.969 -5.422 1 98.94 188 LEU A CA 1
ATOM 1533 C C . LEU A 1 188 ? -0.385 -3.824 -5.207 1 98.94 188 LEU A C 1
ATOM 1535 O O . LEU A 1 188 ? 0.031 -3.172 -6.168 1 98.94 188 LEU A O 1
ATOM 1539 N N . TYR A 1 189 ? -0.049 -3.51 -3.982 1 98.94 189 TYR A N 1
ATOM 1540 C CA . TYR A 1 189 ? 1.129 -2.701 -3.695 1 98.94 189 TYR A CA 1
ATOM 1541 C C . TYR A 1 189 ? 2.34 -3.582 -3.408 1 98.94 189 TYR A C 1
ATOM 1543 O O . TYR A 1 189 ? 2.357 -4.32 -2.42 1 98.94 189 TYR A O 1
ATOM 1551 N N . GLN A 1 190 ? 3.273 -3.496 -4.238 1 98.88 190 GLN A N 1
ATOM 1552 C CA . GLN A 1 190 ? 4.52 -4.242 -4.113 1 98.88 190 GLN A CA 1
ATOM 1553 C C . GLN A 1 190 ? 5.688 -3.318 -3.779 1 98.88 190 GLN A C 1
ATOM 1555 O O . GLN A 1 190 ? 6.047 -2.451 -4.578 1 98.88 190 GLN A O 1
ATOM 1560 N N . ARG A 1 191 ? 6.281 -3.508 -2.609 1 98.62 191 ARG A N 1
ATOM 1561 C CA . ARG A 1 191 ? 7.332 -2.596 -2.162 1 98.62 191 ARG A CA 1
ATOM 1562 C C . ARG A 1 191 ? 8.547 -2.67 -3.078 1 98.62 191 ARG A C 1
ATOM 1564 O O . ARG A 1 191 ? 9.266 -1.682 -3.246 1 98.62 191 ARG A O 1
ATOM 1571 N N . SER A 1 192 ? 8.867 -3.854 -3.564 1 98 192 SER A N 1
ATOM 1572 C CA . SER A 1 192 ? 10.047 -4.121 -4.383 1 98 192 SER A CA 1
ATOM 1573 C C . SER A 1 192 ? 9.719 -5.074 -5.527 1 98 192 SER A C 1
ATOM 1575 O O . SER A 1 192 ? 9.227 -6.184 -5.301 1 98 192 SER A O 1
ATOM 1577 N N . GLY A 1 193 ? 9.938 -4.605 -6.707 1 98.06 193 GLY A N 1
ATOM 1578 C CA . GLY A 1 193 ? 9.609 -5.414 -7.867 1 98.06 193 GLY A CA 1
ATOM 1579 C C . GLY A 1 193 ? 10.766 -5.562 -8.836 1 98.06 193 GLY A C 1
ATOM 1580 O O . GLY A 1 193 ? 11.148 -4.598 -9.5 1 98.06 193 GLY A O 1
ATOM 1581 N N . ASP A 1 194 ? 11.336 -6.766 -8.875 1 97.12 194 ASP A N 1
ATOM 1582 C CA . ASP A 1 194 ? 12.266 -7.129 -9.945 1 97.12 194 ASP A CA 1
ATOM 1583 C C . ASP A 1 194 ? 11.523 -7.312 -11.266 1 97.12 194 ASP A C 1
ATOM 1585 O O . ASP A 1 194 ? 10.82 -8.305 -11.461 1 97.12 194 ASP A O 1
ATOM 1589 N N . VAL A 1 195 ? 11.773 -6.43 -12.156 1 97.81 195 VAL A N 1
ATOM 1590 C CA . VAL A 1 195 ? 10.984 -6.379 -13.383 1 97.81 195 VAL A CA 1
ATOM 1591 C C . VAL A 1 195 ? 11.344 -7.566 -14.273 1 97.81 195 VAL A C 1
ATOM 1593 O O . VAL A 1 195 ? 10.523 -8.023 -15.07 1 97.81 195 VAL A O 1
ATOM 1596 N N . GLY A 1 196 ? 12.516 -8.094 -14.086 1 96.62 196 GLY A N 1
ATOM 1597 C CA . GLY A 1 196 ? 12.969 -9.18 -14.945 1 96.62 196 GLY A CA 1
ATOM 1598 C C . GLY A 1 196 ? 12.328 -10.516 -14.609 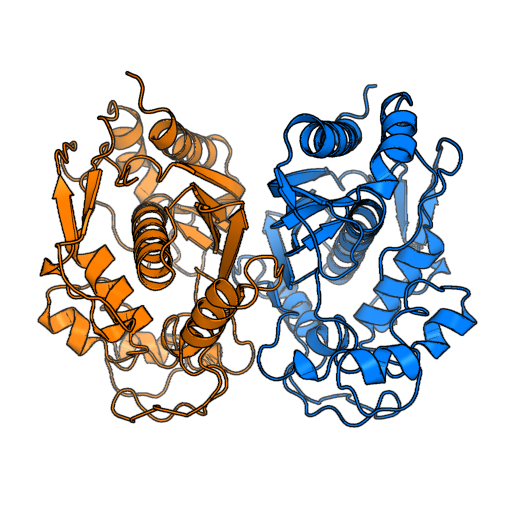1 96.62 196 GLY A C 1
ATOM 1599 O O . GLY A 1 196 ? 11.922 -11.258 -15.508 1 96.62 196 GLY A O 1
ATOM 1600 N N . LEU A 1 197 ? 12.242 -10.75 -13.336 1 94.5 197 LEU A N 1
ATOM 1601 C CA . LEU A 1 197 ? 11.789 -12.078 -12.938 1 94.5 197 LEU A CA 1
ATOM 1602 C C . LEU A 1 197 ? 10.539 -11.992 -12.07 1 94.5 197 LEU A C 1
ATOM 1604 O O . LEU A 1 197 ? 9.523 -12.633 -12.367 1 94.5 197 LEU A O 1
ATOM 1608 N N . GLY A 1 198 ? 10.547 -11.195 -11.07 1 96.19 198 GLY A N 1
ATOM 1609 C CA . GLY A 1 198 ? 9.5 -11.156 -10.07 1 96.19 198 GLY A CA 1
ATOM 1610 C C . GLY A 1 198 ? 8.195 -10.586 -10.594 1 96.19 198 GLY A C 1
ATOM 1611 O O . GLY A 1 198 ? 7.133 -11.195 -10.43 1 96.19 198 GLY A O 1
ATOM 1612 N N . VAL A 1 199 ? 8.25 -9.5 -11.258 1 98.25 199 VAL A N 1
ATOM 1613 C CA . VAL A 1 199 ? 7.07 -8.742 -11.656 1 98.25 199 VAL A CA 1
ATOM 1614 C C . VAL A 1 199 ? 6.223 -9.578 -12.617 1 98.25 199 VAL A C 1
ATOM 1616 O O . VAL A 1 199 ? 5.004 -9.664 -12.469 1 98.25 199 VAL A O 1
ATOM 1619 N N . PRO A 1 200 ? 6.84 -10.266 -13.594 1 97.94 200 PRO A N 1
ATOM 1620 C CA . PRO A 1 200 ? 6.039 -11.133 -14.461 1 97.94 200 PRO A CA 1
ATOM 1621 C C . PRO A 1 200 ? 5.242 -12.18 -13.68 1 97.94 200 PRO A C 1
ATOM 1623 O O . PRO A 1 200 ? 4.078 -12.43 -13.984 1 97.94 200 PRO A O 1
ATOM 1626 N N . PHE A 1 201 ? 5.859 -12.758 -12.664 1 97.75 201 PHE A N 1
ATOM 1627 C CA . PHE A 1 201 ? 5.207 -13.727 -11.789 1 97.75 201 PHE A CA 1
ATOM 1628 C C . PHE A 1 201 ? 4.051 -13.086 -11.031 1 97.75 201 PHE A C 1
ATOM 1630 O O . PHE A 1 201 ? 2.963 -13.656 -10.945 1 97.75 201 PHE A O 1
ATOM 1637 N N . ASN A 1 202 ? 4.25 -11.883 -10.523 1 98.69 202 ASN A N 1
ATOM 1638 C CA . ASN A 1 202 ? 3.285 -11.211 -9.664 1 98.69 202 ASN A CA 1
ATOM 1639 C C . ASN A 1 202 ? 2.059 -10.75 -10.453 1 98.69 202 ASN A C 1
ATOM 1641 O O . ASN A 1 202 ? 0.94 -10.773 -9.93 1 98.69 202 ASN A O 1
ATOM 1645 N N . ILE A 1 203 ? 2.268 -10.312 -11.711 1 98.81 203 ILE A N 1
ATOM 1646 C CA . ILE A 1 203 ? 1.154 -9.922 -12.57 1 98.81 203 ILE A CA 1
ATOM 1647 C C . ILE A 1 203 ? 0.174 -11.086 -12.703 1 98.81 203 ILE A C 1
ATOM 1649 O O . ILE A 1 203 ? -1.018 -10.938 -12.422 1 98.81 203 ILE A O 1
ATOM 1653 N N . ALA A 1 204 ? 0.698 -12.219 -13.055 1 98.88 204 ALA A N 1
ATOM 1654 C CA . ALA A 1 204 ? -0.145 -13.391 -13.273 1 98.88 204 ALA A CA 1
ATOM 1655 C C . ALA A 1 204 ? -0.744 -13.898 -11.969 1 98.88 204 ALA A C 1
ATOM 1657 O O . ALA A 1 204 ? -1.919 -14.266 -11.914 1 98.88 204 ALA A O 1
ATOM 1658 N N . SER A 1 205 ? 0.038 -13.914 -10.953 1 98.88 205 SER A N 1
ATOM 1659 C CA . SER A 1 205 ? -0.386 -14.43 -9.656 1 98.88 205 SER A CA 1
ATOM 1660 C C . SER A 1 205 ? -1.588 -13.664 -9.117 1 98.88 205 SER A C 1
ATOM 1662 O O . SER A 1 205 ? -2.582 -14.266 -8.703 1 98.88 205 SER A O 1
ATOM 1664 N N . TYR A 1 206 ? -1.543 -12.375 -9.172 1 98.94 206 TYR A N 1
ATOM 1665 C CA . TYR A 1 206 ? -2.609 -11.594 -8.562 1 98.94 206 TYR A CA 1
ATOM 1666 C C . TYR A 1 206 ? -3.797 -11.453 -9.508 1 98.94 206 TYR A C 1
ATOM 1668 O O . TYR A 1 206 ? -4.922 -11.195 -9.07 1 98.94 206 TYR A O 1
ATOM 1676 N N . ALA A 1 207 ? -3.551 -11.594 -10.812 1 98.94 207 ALA A N 1
ATOM 1677 C CA . ALA A 1 207 ? -4.68 -11.797 -11.711 1 98.94 207 ALA A CA 1
ATOM 1678 C C . ALA A 1 207 ? -5.453 -13.055 -11.344 1 98.94 207 ALA A C 1
ATOM 1680 O O . ALA A 1 207 ? -6.684 -13.031 -11.266 1 98.94 207 ALA A O 1
ATOM 1681 N N . LEU A 1 208 ? -4.715 -14.141 -11.078 1 98.94 208 LEU A N 1
ATOM 1682 C CA . LEU A 1 208 ? -5.332 -15.398 -10.68 1 98.94 208 LEU A CA 1
ATOM 1683 C C . LEU A 1 208 ? -6.078 -15.242 -9.359 1 98.94 208 LEU A C 1
ATOM 1685 O O . LEU A 1 208 ? -7.188 -15.758 -9.195 1 98.94 208 LEU A O 1
ATOM 1689 N N . LEU A 1 209 ? -5.465 -14.555 -8.398 1 98.94 209 LEU A N 1
ATOM 1690 C CA . LEU A 1 209 ? -6.117 -14.312 -7.117 1 98.94 209 LEU A CA 1
ATOM 1691 C C . LEU A 1 209 ? -7.445 -13.586 -7.312 1 98.94 209 LEU A C 1
ATOM 1693 O O . LEU A 1 209 ? -8.445 -13.93 -6.676 1 98.94 209 LEU A O 1
ATOM 1697 N N . THR A 1 210 ? -7.445 -12.602 -8.172 1 98.94 210 THR A N 1
ATOM 1698 C CA . THR A 1 210 ? -8.656 -11.844 -8.469 1 98.94 210 THR A CA 1
ATOM 1699 C C . THR A 1 210 ? -9.734 -12.75 -9.055 1 98.94 210 THR A C 1
ATOM 1701 O O . THR A 1 210 ? -10.906 -12.656 -8.664 1 98.94 210 THR A O 1
ATOM 1704 N N . ILE A 1 211 ? -9.352 -13.602 -9.953 1 98.94 211 ILE A N 1
ATOM 1705 C CA . ILE A 1 211 ? -10.273 -14.539 -10.586 1 98.94 211 ILE A CA 1
ATOM 1706 C C . ILE A 1 211 ? -10.867 -15.469 -9.531 1 98.94 211 ILE A C 1
ATOM 1708 O O . ILE A 1 211 ? -12.078 -15.703 -9.508 1 98.94 211 ILE A O 1
ATOM 1712 N N . ILE A 1 212 ? -10.039 -15.977 -8.625 1 98.94 212 ILE A N 1
ATOM 1713 C CA . ILE A 1 212 ? -10.461 -16.891 -7.574 1 98.94 212 ILE A CA 1
ATOM 1714 C C . ILE A 1 212 ? -11.477 -16.203 -6.664 1 98.94 212 ILE A C 1
ATOM 1716 O O . ILE A 1 212 ? -12.555 -16.75 -6.406 1 98.94 212 ILE A O 1
ATOM 1720 N N . VAL A 1 213 ? -11.156 -14.992 -6.199 1 98.94 213 VAL A N 1
ATOM 1721 C CA . VAL A 1 213 ? -12.023 -14.273 -5.277 1 98.94 213 VAL A CA 1
ATOM 1722 C C . VAL A 1 213 ? -13.328 -13.898 -5.98 1 98.94 213 VAL A C 1
ATOM 1724 O O . VAL A 1 213 ? -14.406 -13.977 -5.383 1 98.94 213 VAL A O 1
ATOM 1727 N N . ALA A 1 214 ? -13.211 -13.484 -7.242 1 98.88 214 ALA A N 1
ATOM 1728 C CA . ALA A 1 214 ? -14.414 -13.18 -8.016 1 98.88 214 ALA A CA 1
ATOM 1729 C C . ALA A 1 214 ? -15.336 -14.398 -8.086 1 98.88 214 ALA A C 1
ATOM 1731 O O . ALA A 1 214 ? -16.547 -14.273 -7.898 1 98.88 214 ALA A O 1
ATOM 1732 N N . LYS A 1 215 ? -14.781 -15.547 -8.328 1 98.75 215 LYS A N 1
ATOM 1733 C CA . LYS A 1 215 ? -15.562 -16.781 -8.414 1 98.75 215 LYS A CA 1
ATOM 1734 C C . LYS A 1 215 ? -16.281 -17.062 -7.105 1 98.75 215 LYS A C 1
ATOM 1736 O O . LYS A 1 215 ? -17.484 -17.375 -7.098 1 98.75 215 LYS A O 1
ATOM 1741 N N . LEU A 1 216 ? -15.602 -16.922 -6.008 1 98.75 216 LEU A N 1
ATOM 1742 C CA . LEU A 1 216 ? -16.141 -17.266 -4.695 1 98.75 216 LEU A CA 1
ATOM 1743 C C . LEU A 1 216 ? -17.203 -16.25 -4.273 1 98.75 216 LEU A C 1
ATOM 1745 O O . LEU A 1 216 ? -17.969 -16.516 -3.346 1 98.75 216 LEU A O 1
ATOM 1749 N N . THR A 1 217 ? -17.25 -15.094 -4.883 1 98.69 217 THR A N 1
ATOM 1750 C CA . THR A 1 217 ? -18.172 -14.039 -4.465 1 98.69 217 THR A CA 1
ATOM 1751 C C . THR A 1 217 ? -19.203 -13.766 -5.543 1 98.69 217 THR A C 1
ATOM 1753 O O . THR A 1 217 ? -19.969 -12.789 -5.457 1 98.69 217 THR A O 1
ATOM 1756 N N . ASN A 1 218 ? -19.219 -14.586 -6.613 1 98.06 218 ASN A N 1
ATOM 1757 C CA . ASN A 1 218 ? -20.156 -14.5 -7.727 1 98.06 218 ASN A CA 1
ATOM 1758 C C . ASN A 1 218 ? -20.078 -13.141 -8.422 1 98.06 218 ASN A C 1
ATOM 1760 O O . ASN A 1 218 ? -21.094 -12.484 -8.609 1 98.06 218 ASN A O 1
ATOM 1764 N N . LEU A 1 219 ? -18.875 -12.672 -8.617 1 98.69 219 LEU A N 1
ATOM 1765 C CA . LEU A 1 219 ? -18.594 -11.445 -9.359 1 98.69 219 LEU A CA 1
ATOM 1766 C C . LEU A 1 219 ? -17.75 -11.742 -10.594 1 98.69 219 LEU A C 1
ATOM 1768 O O . LEU A 1 219 ? -17.25 -12.859 -10.758 1 98.69 219 LEU A O 1
ATOM 1772 N N . GLU A 1 220 ? -17.609 -10.797 -11.484 1 98.75 220 GLU A N 1
ATOM 1773 C CA . GLU A 1 220 ? -16.766 -10.891 -12.664 1 98.75 220 GLU A CA 1
ATOM 1774 C C . GLU A 1 220 ? -15.422 -10.188 -12.438 1 98.75 220 GLU A C 1
ATOM 1776 O O . GLU A 1 220 ? -15.383 -9.078 -11.906 1 98.75 220 GLU A O 1
ATOM 1781 N N . PRO A 1 221 ? -14.359 -10.914 -12.75 1 98.81 221 PRO A N 1
ATOM 1782 C CA . PRO A 1 221 ? -13.086 -10.188 -12.695 1 98.81 221 PRO A CA 1
ATOM 1783 C C . PRO A 1 221 ? -13.062 -8.977 -13.617 1 98.81 221 PRO A C 1
ATOM 1785 O O . PRO A 1 221 ? -13.547 -9.039 -14.742 1 98.81 221 PRO A O 1
ATOM 1788 N N . SER A 1 222 ? -12.492 -7.852 -13.156 1 98.75 222 SER A N 1
ATOM 1789 C CA . SER A 1 222 ? -12.492 -6.625 -13.945 1 98.75 222 SER A CA 1
ATOM 1790 C C . SER A 1 222 ? -11.07 -6.176 -14.281 1 98.75 222 SER A C 1
ATOM 1792 O O . SER A 1 222 ? -10.688 -6.129 -15.453 1 98.75 222 SER A O 1
ATOM 1794 N N . GLU A 1 223 ? -10.312 -5.852 -13.266 1 98.81 223 GLU A N 1
ATOM 1795 C CA . GLU A 1 223 ? -9.008 -5.238 -13.523 1 98.81 223 GLU A CA 1
ATOM 1796 C C . GLU A 1 223 ? -8.016 -5.562 -12.406 1 98.81 223 GLU A C 1
ATOM 1798 O O . GLU A 1 223 ? -8.391 -5.629 -11.234 1 98.81 223 GLU A O 1
ATOM 1803 N N . PHE A 1 224 ? -6.777 -5.859 -12.812 1 98.94 224 PHE A N 1
ATOM 1804 C CA . PHE A 1 224 ? -5.645 -5.918 -11.898 1 98.94 224 PHE A CA 1
ATOM 1805 C C . PHE A 1 224 ? -4.758 -4.688 -12.055 1 98.94 224 PHE A C 1
ATOM 1807 O O . PHE A 1 224 ? -4.297 -4.383 -13.156 1 98.94 224 PHE A O 1
ATOM 1814 N N . ILE A 1 225 ? -4.559 -3.969 -10.961 1 98.94 225 ILE A N 1
ATOM 1815 C CA . ILE A 1 225 ? -3.723 -2.775 -10.93 1 98.94 225 ILE A CA 1
ATOM 1816 C C . ILE A 1 225 ? -2.488 -3.031 -10.07 1 98.94 225 ILE A C 1
ATOM 1818 O O . ILE A 1 225 ? -2.607 -3.449 -8.914 1 98.94 225 ILE A O 1
ATOM 1822 N N . HIS A 1 226 ? -1.328 -2.783 -10.633 1 98.88 226 HIS A N 1
ATOM 1823 C CA . HIS A 1 226 ? -0.054 -3.129 -10.008 1 98.88 226 HIS A CA 1
ATOM 1824 C C . HIS A 1 226 ? 0.745 -1.877 -9.664 1 98.88 226 HIS A C 1
ATOM 1826 O O . HIS A 1 226 ? 1.296 -1.22 -10.547 1 98.88 226 HIS A O 1
ATOM 1832 N N . PHE A 1 227 ? 0.75 -1.503 -8.391 1 98.94 227 PHE A N 1
ATOM 1833 C CA . PHE A 1 227 ? 1.617 -0.451 -7.867 1 98.94 227 PHE A CA 1
ATOM 1834 C C . PHE A 1 227 ? 2.934 -1.033 -7.367 1 98.94 227 PHE A C 1
ATOM 1836 O O . PHE A 1 227 ? 2.939 -1.995 -6.598 1 98.94 227 PHE A O 1
ATOM 1843 N N . ILE A 1 228 ? 4.02 -0.437 -7.805 1 98.88 228 ILE A N 1
ATOM 1844 C CA . ILE A 1 228 ? 5.324 -0.92 -7.363 1 98.88 228 ILE A CA 1
ATOM 1845 C C . ILE A 1 228 ? 6.133 0.236 -6.785 1 98.88 228 ILE A C 1
ATOM 1847 O O . ILE A 1 228 ? 6.262 1.289 -7.414 1 98.88 228 ILE A O 1
ATOM 1851 N N . GLY A 1 229 ? 6.586 0.051 -5.512 1 98.69 229 GLY A N 1
ATOM 1852 C CA . GLY A 1 229 ? 7.488 1.026 -4.918 1 98.69 229 GLY A CA 1
ATOM 1853 C C . GLY A 1 229 ? 8.852 1.059 -5.582 1 98.69 229 GLY A C 1
ATOM 1854 O O . GLY A 1 229 ? 9.047 1.754 -6.578 1 98.69 229 GLY A O 1
ATOM 1855 N N . ASP A 1 230 ? 9.789 0.242 -5.148 1 98.31 230 ASP A N 1
ATOM 1856 C CA . ASP A 1 230 ? 11.102 0.095 -5.766 1 98.31 230 ASP A CA 1
ATOM 1857 C C . ASP A 1 230 ? 11.039 -0.831 -6.977 1 98.31 230 ASP A C 1
ATOM 1859 O O . ASP A 1 230 ? 11.148 -2.051 -6.84 1 98.31 230 ASP A O 1
ATOM 1863 N N . THR A 1 231 ? 10.852 -0.234 -8.156 1 98.56 231 THR A N 1
ATOM 1864 C CA . THR A 1 231 ? 10.844 -0.96 -9.414 1 98.56 231 THR A CA 1
ATOM 1865 C C . THR A 1 231 ? 12.242 -1.022 -10.016 1 98.56 231 THR A C 1
ATOM 1867 O O . THR A 1 231 ? 12.836 0.011 -10.328 1 98.56 231 THR A O 1
ATOM 1870 N N . HIS A 1 232 ? 12.766 -2.27 -10.203 1 98.38 232 HIS A N 1
ATOM 1871 C CA . HIS A 1 232 ? 14.172 -2.254 -10.578 1 98.38 232 HIS A CA 1
ATOM 1872 C C . HIS A 1 232 ? 14.5 -3.402 -11.523 1 98.38 232 HIS A C 1
ATOM 1874 O O . HIS A 1 232 ? 13.758 -4.387 -11.602 1 98.38 232 HIS A O 1
ATOM 1880 N N . VAL A 1 233 ? 15.523 -3.201 -12.273 1 98.12 233 VAL A N 1
ATOM 1881 C CA . VAL A 1 233 ? 16.203 -4.211 -13.086 1 98.12 233 VAL A CA 1
ATOM 1882 C C . VAL A 1 233 ? 17.594 -4.477 -12.523 1 98.12 233 VAL A C 1
ATOM 1884 O O . VAL A 1 233 ? 18.375 -3.543 -12.305 1 98.12 233 VAL A O 1
ATOM 1887 N N . TYR A 1 234 ? 17.828 -5.723 -12.211 1 97.25 234 TYR A N 1
ATOM 1888 C CA . TYR A 1 234 ? 19.188 -6.066 -11.805 1 97.25 234 TYR A CA 1
ATOM 1889 C C . TYR A 1 234 ? 20.172 -5.859 -12.945 1 97.25 234 TYR A C 1
ATOM 1891 O O . TYR A 1 234 ? 19.844 -6.129 -14.102 1 97.25 234 TYR A O 1
ATOM 1899 N N . LYS A 1 235 ? 21.328 -5.488 -12.578 1 96.56 235 LYS A N 1
ATOM 1900 C CA . LYS A 1 235 ? 22.359 -5.168 -13.57 1 96.56 235 LYS A CA 1
ATOM 1901 C C . LYS A 1 235 ? 22.609 -6.352 -14.5 1 96.56 235 LYS A C 1
ATOM 1903 O O . LYS A 1 235 ? 22.781 -6.172 -15.703 1 96.56 235 LYS A O 1
ATOM 1908 N N . ASP A 1 236 ? 22.609 -7.543 -13.953 1 96 236 ASP A N 1
ATOM 1909 C CA . ASP A 1 236 ? 22.922 -8.727 -14.75 1 96 236 ASP A CA 1
ATOM 1910 C C . ASP A 1 236 ? 21.703 -9.156 -15.57 1 96 236 ASP A C 1
ATOM 1912 O O . ASP A 1 236 ? 21.797 -10.086 -16.391 1 96 236 ASP A O 1
ATOM 1916 N N . HIS A 1 237 ? 20.562 -8.508 -15.43 1 97.44 237 HIS A N 1
ATOM 1917 C CA . HIS A 1 237 ? 19.375 -8.812 -16.219 1 97.44 237 HIS A CA 1
ATOM 1918 C C . HIS A 1 237 ? 19.219 -7.855 -17.391 1 97.44 237 HIS A C 1
ATOM 1920 O O . HIS A 1 237 ? 18.359 -8.039 -18.25 1 97.44 237 HIS A O 1
ATOM 1926 N N . VAL A 1 238 ? 20.078 -6.848 -17.5 1 97.75 238 VAL A N 1
ATOM 1927 C CA . VAL A 1 238 ? 19.922 -5.793 -18.5 1 97.75 238 VAL A CA 1
ATOM 1928 C C . VAL A 1 238 ? 19.984 -6.398 -19.906 1 97.75 238 VAL A C 1
ATOM 1930 O O . VAL A 1 238 ? 19.078 -6.188 -20.719 1 97.75 238 VAL A O 1
ATOM 1933 N N . GLU A 1 239 ? 20.969 -7.164 -20.219 1 97.5 239 GLU A N 1
ATOM 1934 C CA . GLU A 1 239 ? 21.156 -7.688 -21.562 1 97.5 239 GLU A CA 1
ATOM 1935 C C . GLU A 1 239 ? 20.031 -8.656 -21.938 1 97.5 239 GLU A C 1
ATOM 1937 O O . GLU A 1 239 ? 19.422 -8.539 -23 1 97.5 239 GLU A O 1
ATOM 1942 N N . PRO A 1 240 ? 19.734 -9.609 -21.016 1 97.88 240 PRO A N 1
ATOM 1943 C CA . PRO A 1 240 ? 18.594 -10.469 -21.312 1 97.88 240 PRO A CA 1
ATOM 1944 C C . PRO A 1 240 ? 17.297 -9.68 -21.547 1 97.88 240 PRO A C 1
ATOM 1946 O O . PRO A 1 240 ? 16.5 -10.055 -22.406 1 97.88 240 PRO A O 1
ATOM 1949 N N . LEU A 1 241 ? 17.078 -8.609 -20.859 1 98.38 241 LEU A N 1
ATOM 1950 C CA . LEU A 1 241 ? 15.844 -7.844 -20.984 1 98.38 241 LEU A CA 1
ATOM 1951 C C . LEU A 1 241 ? 15.844 -7.012 -22.266 1 98.38 241 LEU A C 1
ATOM 1953 O O . LEU A 1 241 ? 14.781 -6.73 -22.828 1 98.38 241 LEU A O 1
ATOM 1957 N N . LYS A 1 242 ? 17 -6.625 -22.719 1 98.19 242 LYS A N 1
ATOM 1958 C CA . LYS A 1 242 ? 17.062 -5.977 -24.031 1 98.19 242 LYS A CA 1
ATOM 1959 C C . LYS A 1 242 ? 16.609 -6.922 -25.141 1 98.19 242 LYS A C 1
ATOM 1961 O O . LYS A 1 242 ? 15.953 -6.492 -26.094 1 98.19 242 LYS A O 1
ATOM 1966 N N . GLU A 1 243 ? 17 -8.188 -25 1 98.19 243 GLU A N 1
ATOM 1967 C CA . GLU A 1 243 ? 16.484 -9.188 -25.922 1 98.19 243 GLU A CA 1
ATOM 1968 C C . GLU A 1 243 ? 14.953 -9.242 -25.875 1 98.19 243 GLU A C 1
ATOM 1970 O O . GLU A 1 243 ? 14.305 -9.32 -26.922 1 98.19 243 GLU A O 1
ATOM 1975 N N . GLN A 1 244 ? 14.43 -9.211 -24.703 1 98.19 244 GLN A N 1
ATOM 1976 C CA . GLN A 1 244 ? 12.977 -9.234 -24.562 1 98.19 244 GLN A CA 1
ATOM 1977 C C . GLN A 1 244 ? 12.336 -8.031 -25.234 1 98.19 244 GLN A C 1
ATOM 1979 O O . GLN A 1 244 ? 11.273 -8.156 -25.859 1 98.19 244 GLN A O 1
ATOM 1984 N N . LEU A 1 245 ? 12.953 -6.863 -25.141 1 98.12 245 LEU A N 1
ATOM 1985 C CA . LEU A 1 245 ? 12.43 -5.617 -25.688 1 98.12 245 LEU A CA 1
ATOM 1986 C C . LEU A 1 245 ? 12.344 -5.688 -27.203 1 98.12 245 LEU A C 1
ATOM 1988 O O . LEU A 1 245 ? 11.578 -4.941 -27.828 1 98.12 245 LEU A O 1
ATOM 1992 N N . ASP A 1 246 ? 13.062 -6.633 -27.797 1 97.5 246 ASP A N 1
ATOM 1993 C CA . ASP A 1 246 ? 13.086 -6.766 -29.25 1 97.5 246 ASP A CA 1
ATOM 1994 C C . ASP A 1 246 ? 11.977 -7.695 -29.75 1 97.5 246 ASP A C 1
ATOM 1996 O O . ASP A 1 246 ? 11.75 -7.82 -30.953 1 97.5 246 ASP A O 1
ATOM 2000 N N . ARG A 1 247 ? 11.266 -8.266 -28.844 1 97.75 247 ARG A N 1
ATOM 2001 C CA . ARG A 1 247 ? 10.234 -9.234 -29.203 1 97.75 247 ARG A CA 1
ATOM 2002 C C . ARG A 1 247 ? 8.867 -8.57 -29.281 1 97.75 247 ARG A C 1
ATOM 2004 O O . ARG A 1 247 ? 8.547 -7.688 -28.484 1 97.75 247 ARG A O 1
ATOM 2011 N N . GLU A 1 248 ? 8.062 -8.961 -30.156 1 97.19 248 GLU A N 1
ATOM 2012 C CA . GLU A 1 248 ? 6.695 -8.469 -30.281 1 97.19 248 GLU A CA 1
ATOM 2013 C C . GLU A 1 248 ? 5.727 -9.312 -29.453 1 97.19 248 GLU A C 1
ATOM 2015 O O . GLU A 1 248 ? 5.699 -10.539 -29.578 1 97.19 248 GLU A O 1
ATOM 2020 N N . PRO A 1 249 ? 4.969 -8.641 -28.609 1 98 249 PRO A N 1
ATOM 2021 C CA . PRO A 1 249 ? 4.031 -9.406 -27.781 1 98 249 PRO A CA 1
ATOM 2022 C C . PRO A 1 249 ? 2.943 -10.086 -28.609 1 98 249 PRO A C 1
ATOM 2024 O O . PRO A 1 249 ? 2.469 -9.531 -29.594 1 98 249 PRO A O 1
ATOM 2027 N N . PHE A 1 250 ? 2.559 -11.266 -28.234 1 98.12 250 PHE A N 1
ATOM 2028 C CA . PHE A 1 250 ? 1.32 -11.898 -28.688 1 98.12 250 PHE A CA 1
ATOM 2029 C C . PHE A 1 250 ? 0.148 -11.453 -27.812 1 98.12 250 PHE A C 1
ATOM 2031 O O . PHE A 1 250 ? 0.329 -10.703 -26.859 1 98.12 250 PHE A O 1
ATOM 2038 N N . ASP A 1 251 ? -1.018 -11.891 -28.25 1 97.5 251 ASP A N 1
ATOM 2039 C CA . ASP A 1 251 ? -2.184 -11.625 -27.406 1 97.5 251 ASP A CA 1
ATOM 2040 C C . ASP A 1 251 ? -2.105 -12.414 -26.109 1 97.5 251 ASP A C 1
ATOM 2042 O O . ASP A 1 251 ? -1.63 -13.555 -26.078 1 97.5 251 ASP A O 1
ATOM 2046 N N . PHE A 1 252 ? -2.549 -11.75 -25.031 1 98.44 252 PHE A N 1
ATOM 2047 C CA . PHE A 1 252 ? -2.666 -12.5 -23.781 1 98.44 252 PHE A CA 1
ATOM 2048 C C . PHE A 1 252 ? -3.611 -13.688 -23.953 1 98.44 252 PHE A C 1
ATOM 2050 O O . PHE A 1 252 ? -4.57 -13.617 -24.719 1 98.44 252 PHE A O 1
ATOM 2057 N N . PRO A 1 253 ? -3.367 -14.727 -23.266 1 98.44 253 PRO A N 1
ATOM 2058 C CA . PRO A 1 253 ? -4.285 -15.867 -23.281 1 98.44 253 PRO A CA 1
ATOM 2059 C C . PRO A 1 253 ? -5.555 -15.609 -22.469 1 98.44 253 PRO A C 1
ATOM 2061 O O . PRO A 1 253 ? -5.73 -14.516 -21.922 1 98.44 253 PRO A O 1
ATOM 2064 N N . LYS A 1 254 ? -6.395 -16.578 -22.469 1 98.62 254 LYS A N 1
ATOM 2065 C CA . LYS A 1 254 ? -7.605 -16.562 -21.656 1 98.62 254 LYS A CA 1
ATOM 2066 C C . LYS A 1 254 ? -7.5 -17.578 -20.516 1 98.62 254 LYS A C 1
ATOM 2068 O O . LYS A 1 254 ? -6.832 -18.609 -20.641 1 98.62 254 LYS A O 1
ATOM 2073 N N . MET A 1 255 ? -8.094 -17.266 -19.375 1 98.81 255 MET A N 1
ATOM 2074 C CA . MET A 1 255 ? -8.148 -18.156 -18.219 1 98.81 255 MET A CA 1
ATOM 2075 C C . MET A 1 255 ? -9.586 -18.516 -17.891 1 98.81 255 MET A C 1
ATOM 2077 O O . MET A 1 255 ? -10.43 -17.641 -17.688 1 98.81 255 MET A O 1
ATOM 2081 N N . ARG A 1 256 ? -9.836 -19.797 -17.875 1 98.06 256 ARG A N 1
ATOM 2082 C CA . ARG A 1 256 ? -11.148 -20.297 -17.484 1 98.06 256 ARG A CA 1
ATOM 2083 C C . ARG A 1 256 ? -11.039 -21.266 -16.312 1 98.06 256 ARG A C 1
ATOM 2085 O O . ARG A 1 256 ? -10.047 -21.984 -16.203 1 98.06 256 ARG A O 1
ATOM 2092 N N . LEU A 1 257 ? -12.023 -21.219 -15.484 1 98.31 257 LEU A N 1
ATOM 2093 C CA . LEU A 1 257 ? -12.109 -22.203 -14.406 1 98.31 257 LEU A CA 1
ATOM 2094 C C . LEU A 1 257 ? -13 -23.375 -14.805 1 98.31 257 LEU A C 1
ATOM 2096 O O . LEU A 1 257 ? -14.031 -23.188 -15.461 1 98.31 257 LEU A O 1
ATOM 2100 N N . LYS A 1 258 ? -12.57 -24.531 -14.414 1 98.06 258 LYS A N 1
ATOM 2101 C CA . LYS A 1 258 ? -13.422 -25.703 -14.617 1 98.06 258 LYS A CA 1
ATOM 2102 C C . LYS A 1 258 ? -14.797 -25.5 -14 1 98.06 258 LYS A C 1
ATOM 2104 O O . LYS A 1 258 ? -14.938 -24.781 -13 1 98.06 258 LYS A O 1
ATOM 2109 N N . GLU A 1 259 ? -15.727 -26.141 -14.703 1 96.25 259 GLU A N 1
ATOM 2110 C CA . GLU A 1 259 ? -17.094 -26.062 -14.188 1 96.25 259 GLU A CA 1
ATOM 2111 C C . GLU A 1 259 ? -17.297 -27 -13.008 1 96.25 259 GLU A C 1
ATOM 2113 O O . GLU A 1 259 ? -17.547 -28.203 -13.195 1 96.25 259 GLU A O 1
ATOM 2118 N N . LYS A 1 260 ? -17.203 -26.484 -11.867 1 95.69 260 LYS A N 1
ATOM 2119 C CA . LYS A 1 260 ? -17.5 -27.188 -10.617 1 95.69 260 LYS A CA 1
ATOM 2120 C C . LYS A 1 260 ? -17.875 -26.188 -9.508 1 95.69 260 LYS A C 1
ATOM 2122 O O . LYS A 1 260 ? -17.797 -24.984 -9.711 1 95.69 260 LYS A O 1
ATOM 2127 N N . THR A 1 261 ? -18.281 -26.734 -8.398 1 96.56 261 THR A N 1
ATOM 2128 C CA . THR A 1 261 ? -18.656 -25.875 -7.285 1 96.56 261 THR A CA 1
ATOM 2129 C C . THR A 1 261 ? -17.438 -25.562 -6.418 1 96.56 261 THR A C 1
ATOM 2131 O O . THR A 1 261 ? -16.672 -26.453 -6.055 1 96.56 261 THR A O 1
ATOM 2134 N N . TYR A 1 262 ? -17.203 -24.234 -6.234 1 97.62 262 TYR A N 1
ATOM 2135 C CA . TYR A 1 262 ? -16.188 -23.75 -5.305 1 97.62 262 TYR A CA 1
ATOM 2136 C C . TYR A 1 262 ? -16.844 -23.047 -4.113 1 97.62 262 TYR A C 1
ATOM 2138 O O . TYR A 1 262 ? -17.547 -22.047 -4.277 1 97.62 262 TYR A O 1
ATOM 2146 N N . GLU A 1 263 ? -16.656 -23.531 -2.938 1 97 263 GLU A N 1
ATOM 2147 C CA . GLU A 1 263 ? -17.281 -22.953 -1.758 1 97 263 GLU A CA 1
ATOM 2148 C C . GLU A 1 263 ? -16.281 -22.203 -0.896 1 97 263 GLU A C 1
ATOM 2150 O O . GLU A 1 263 ? -16.656 -21.312 -0.129 1 97 263 GLU A O 1
ATOM 2155 N N . LYS A 1 264 ? -15.164 -22.688 -0.897 1 96.5 264 LYS A N 1
ATOM 2156 C CA . LYS A 1 264 ? -14.109 -22.094 -0.078 1 96.5 264 LYS A CA 1
ATOM 2157 C C . LYS A 1 264 ? -12.781 -22.078 -0.821 1 96.5 264 LYS A C 1
ATOM 2159 O O . LYS A 1 264 ? -12.641 -22.703 -1.874 1 96.5 264 LYS A O 1
ATOM 2164 N N . LEU A 1 265 ? -11.812 -21.344 -0.399 1 97.94 265 LEU A N 1
ATOM 2165 C CA . LEU A 1 265 ? -10.5 -21.109 -0.991 1 97.94 265 LEU A CA 1
ATOM 2166 C C . LEU A 1 265 ? -9.773 -22.438 -1.249 1 97.94 265 LEU A C 1
ATOM 2168 O O . LEU A 1 265 ? -9.094 -22.578 -2.266 1 97.94 265 LEU A O 1
ATOM 2172 N N . GLU A 1 266 ? -9.938 -23.406 -0.354 1 96.44 266 GLU A N 1
ATOM 2173 C CA . GLU A 1 266 ? -9.211 -24.672 -0.379 1 96.44 266 GLU A CA 1
ATOM 2174 C C . GLU A 1 266 ? -9.758 -25.594 -1.461 1 96.44 266 GLU A C 1
ATOM 2176 O O . GLU A 1 266 ? -9.141 -26.625 -1.776 1 96.44 266 GLU A O 1
ATOM 2181 N N . ASP A 1 267 ? -10.852 -25.219 -2.115 1 97.94 267 ASP A N 1
ATOM 2182 C CA . ASP A 1 267 ? -11.461 -26.047 -3.145 1 97.94 267 ASP A CA 1
ATOM 2183 C C . ASP A 1 267 ? -10.695 -25.953 -4.461 1 97.94 267 ASP A C 1
ATOM 2185 O O . ASP A 1 267 ? -10.867 -26.797 -5.348 1 97.94 267 ASP A O 1
ATOM 2189 N N . PHE A 1 268 ? -9.891 -24.938 -4.641 1 98.62 268 PHE A N 1
ATOM 2190 C CA . PHE A 1 268 ? -9.188 -24.719 -5.898 1 98.62 268 PHE A CA 1
ATOM 2191 C C . PHE A 1 268 ? -7.941 -25.594 -5.98 1 98.62 268 PHE A C 1
ATOM 2193 O O . PHE A 1 268 ? -7.191 -25.703 -5.008 1 98.62 268 PHE A O 1
ATOM 2200 N N . GLU A 1 269 ? -7.793 -26.188 -7.117 1 98.12 269 GLU A N 1
ATOM 2201 C CA . GLU A 1 269 ? -6.625 -27 -7.445 1 98.12 269 GLU A CA 1
ATOM 2202 C C . GLU A 1 269 ? -6.02 -26.578 -8.781 1 98.12 269 GLU A C 1
ATOM 2204 O O . GLU A 1 269 ? -6.668 -25.891 -9.578 1 98.12 269 GLU A O 1
ATOM 2209 N N . PHE A 1 270 ? -4.797 -26.969 -8.945 1 98.06 270 PHE A N 1
ATOM 2210 C CA . PHE A 1 270 ? -4.078 -26.609 -10.156 1 98.06 270 PHE A CA 1
ATOM 2211 C C . PHE A 1 270 ? -4.898 -26.953 -11.398 1 98.06 270 PHE A C 1
ATOM 2213 O O . PHE A 1 270 ? -5.008 -26.125 -12.312 1 98.06 270 PHE A O 1
ATOM 2220 N N . GLU A 1 271 ? -5.535 -28.125 -11.43 1 97.62 271 GLU A N 1
ATOM 2221 C CA . GLU A 1 271 ? -6.219 -28.656 -12.609 1 97.62 271 GLU A CA 1
ATOM 2222 C C . GLU A 1 271 ? -7.496 -27.875 -12.898 1 97.62 271 GLU A C 1
ATOM 2224 O O . GLU A 1 271 ? -8.07 -28.016 -13.984 1 97.62 271 GLU A O 1
ATOM 2229 N N . ASP A 1 272 ? -7.918 -27.078 -11.938 1 98.62 272 ASP A N 1
ATOM 2230 C CA . ASP A 1 272 ? -9.156 -26.328 -12.117 1 98.62 272 ASP A CA 1
ATOM 2231 C C . ASP A 1 272 ? -8.969 -25.188 -13.094 1 98.62 272 ASP A C 1
ATOM 2233 O O . ASP A 1 272 ? -9.945 -24.594 -13.578 1 98.62 272 ASP A O 1
ATOM 2237 N N . PHE A 1 273 ? -7.742 -24.797 -13.336 1 98.81 273 PHE A N 1
ATOM 2238 C CA . PHE A 1 273 ? -7.426 -23.641 -14.156 1 98.81 273 PHE A CA 1
ATOM 2239 C C . PHE A 1 273 ? -7.086 -24.062 -15.578 1 98.81 273 PHE A C 1
ATOM 2241 O O . PHE A 1 273 ? -6.141 -24.812 -15.797 1 98.81 273 PHE A O 1
ATOM 2248 N N . ILE A 1 274 ? -7.855 -23.5 -16.531 1 98.62 274 ILE A N 1
ATOM 2249 C CA . ILE A 1 274 ? -7.699 -23.859 -17.938 1 98.62 274 ILE A CA 1
ATOM 2250 C C . ILE A 1 274 ? -7.133 -22.656 -18.703 1 98.62 274 ILE A C 1
ATOM 2252 O O . ILE A 1 274 ? -7.836 -21.672 -18.922 1 98.62 274 ILE A O 1
ATOM 2256 N N . LEU A 1 275 ? -5.883 -22.734 -19.031 1 98.38 275 LEU A N 1
ATOM 2257 C CA . LEU A 1 275 ? -5.195 -21.703 -19.812 1 98.38 275 LEU A CA 1
ATOM 2258 C C . LEU A 1 275 ? -5.391 -21.938 -21.297 1 98.38 275 LEU A C 1
ATOM 2260 O O . LEU A 1 275 ? -4.953 -22.953 -21.844 1 98.38 275 LEU A O 1
ATOM 2264 N N . GLU A 1 276 ? -6.023 -20.984 -21.969 1 98.25 276 GLU A N 1
ATOM 2265 C CA . GLU A 1 276 ? -6.371 -21.156 -23.375 1 98.25 276 GLU A CA 1
ATOM 2266 C C . GLU A 1 276 ? -5.586 -20.188 -24.266 1 98.25 276 GLU A C 1
ATOM 2268 O O . GLU A 1 276 ? -5.406 -19.016 -23.906 1 98.25 276 GLU A O 1
ATOM 2273 N N . ASP A 1 277 ? -5.016 -20.672 -25.391 1 97.75 277 ASP A N 1
ATOM 2274 C CA . ASP A 1 277 ? -4.465 -19.891 -26.484 1 97.75 277 ASP A CA 1
ATOM 2275 C C . ASP A 1 277 ? -3.209 -19.141 -26.047 1 97.75 277 ASP A C 1
ATOM 2277 O O . ASP A 1 277 ? -3 -17.984 -26.438 1 97.75 277 ASP A O 1
ATOM 2281 N N . TYR A 1 278 ? -2.525 -19.734 -25.141 1 97.88 278 TYR A N 1
ATOM 2282 C CA . TYR A 1 278 ? -1.273 -19.109 -24.734 1 97.88 278 TYR A CA 1
ATOM 2283 C C . TYR A 1 278 ? -0.187 -19.328 -25.781 1 97.88 278 TYR A C 1
ATOM 2285 O O . TYR A 1 278 ? 0.168 -20.469 -26.078 1 97.88 278 TYR A O 1
ATOM 2293 N N . LYS A 1 279 ? 0.272 -18.25 -26.438 1 97.81 279 LYS A N 1
ATOM 2294 C CA . LYS A 1 279 ? 1.445 -18.188 -27.297 1 97.81 279 LYS A CA 1
ATOM 2295 C C . LYS A 1 279 ? 2.525 -17.281 -26.703 1 97.81 279 LYS A C 1
ATOM 2297 O O . LYS A 1 279 ? 2.229 -16.203 -26.203 1 97.81 279 LYS A O 1
ATOM 2302 N N . SER A 1 280 ? 3.686 -17.75 -26.688 1 98 280 SER A N 1
ATOM 2303 C CA . SER A 1 280 ? 4.777 -16.938 -26.188 1 98 280 SER A CA 1
ATOM 2304 C C . SER A 1 280 ? 6.066 -17.172 -26.969 1 98 280 SER A C 1
ATOM 2306 O O . SER A 1 280 ? 6.199 -18.188 -27.656 1 98 280 SER A O 1
ATOM 2308 N N . HIS A 1 281 ? 6.945 -16.203 -26.922 1 98.25 281 HIS A N 1
ATOM 2309 C CA . HIS A 1 281 ? 8.328 -16.438 -27.328 1 98.25 281 HIS A CA 1
ATOM 2310 C C . HIS A 1 281 ? 9.031 -17.391 -26.375 1 98.25 281 HIS A C 1
ATOM 2312 O O . HIS A 1 281 ? 8.492 -17.75 -25.328 1 98.25 281 HIS A O 1
ATOM 2318 N N . GLY A 1 282 ? 10.211 -17.812 -26.734 1 97.56 282 GLY A N 1
ATOM 2319 C CA . GLY A 1 282 ? 10.992 -18.734 -25.922 1 97.56 282 GLY A CA 1
ATOM 2320 C C . GLY A 1 282 ? 11.492 -18.109 -24.625 1 97.56 282 GLY A C 1
ATOM 2321 O O . GLY A 1 282 ? 11.359 -16.906 -24.422 1 97.56 282 GLY A O 1
ATOM 2322 N N . PRO A 1 283 ? 12.031 -18.953 -23.766 1 96.44 283 PRO A N 1
ATOM 2323 C CA . PRO A 1 283 ? 12.531 -18.438 -22.484 1 96.44 283 PRO A CA 1
ATOM 2324 C C . PRO A 1 283 ? 13.727 -17.516 -22.641 1 96.44 283 PRO A C 1
ATOM 2326 O O . PRO A 1 283 ? 14.438 -17.578 -23.641 1 96.44 283 PRO A O 1
ATOM 2329 N N . ILE A 1 284 ? 13.859 -16.594 -21.766 1 96.5 284 ILE A N 1
ATOM 2330 C CA . ILE A 1 284 ? 15.047 -15.766 -21.594 1 96.5 284 ILE A CA 1
ATOM 2331 C C . ILE A 1 284 ? 15.664 -16.047 -20.219 1 96.5 284 ILE A C 1
ATOM 2333 O O . ILE A 1 284 ? 15.047 -15.789 -19.188 1 96.5 284 ILE A O 1
ATOM 2337 N N . LYS A 1 285 ? 16.875 -16.531 -20.219 1 92.94 285 LYS A N 1
ATOM 2338 C CA . LYS A 1 285 ? 17.531 -16.969 -18.984 1 92.94 285 LYS A CA 1
ATOM 2339 C C . LYS A 1 285 ? 18.016 -15.766 -18.172 1 92.94 285 LYS A C 1
ATOM 2341 O O . LYS A 1 285 ? 18.641 -14.852 -18.719 1 92.94 285 LYS A O 1
ATOM 2346 N N . MET A 1 286 ? 17.594 -15.719 -16.906 1 92 286 MET A N 1
ATOM 2347 C CA . MET A 1 286 ? 18.047 -14.734 -15.922 1 92 286 MET A CA 1
ATOM 2348 C C . MET A 1 286 ? 18.281 -15.391 -14.562 1 92 286 MET A C 1
ATOM 2350 O O . MET A 1 286 ? 17.516 -16.266 -14.148 1 92 286 MET A O 1
ATOM 2354 N N . ASN A 1 287 ? 19.297 -14.977 -13.891 1 84.38 287 ASN A N 1
ATOM 2355 C CA . ASN A 1 287 ? 19.594 -15.523 -12.57 1 84.38 287 ASN A CA 1
ATOM 2356 C C . ASN A 1 287 ? 18.766 -14.844 -11.484 1 84.38 287 ASN A C 1
ATOM 2358 O O . ASN A 1 287 ? 18.547 -13.633 -11.547 1 84.38 287 ASN A O 1
ATOM 2362 N N . MET A 1 288 ? 18.359 -15.719 -10.555 1 78.94 288 MET A N 1
ATOM 2363 C CA . MET A 1 288 ? 17.688 -15.141 -9.383 1 78.94 288 MET A CA 1
ATOM 2364 C C . MET A 1 288 ? 18.703 -14.469 -8.461 1 78.94 288 MET A C 1
ATOM 2366 O O . MET A 1 288 ? 19.734 -15.055 -8.141 1 78.94 288 MET A O 1
ATOM 2370 N N . SER A 1 289 ? 18.469 -13.211 -8.25 1 71.69 289 SER A N 1
ATOM 2371 C CA . SER A 1 289 ? 19.312 -12.508 -7.289 1 71.69 289 SER A CA 1
ATOM 2372 C C . SER A 1 289 ? 18.859 -12.781 -5.855 1 71.69 289 SER A C 1
ATOM 2374 O O . SER A 1 289 ? 17.703 -12.555 -5.512 1 71.69 289 SER A O 1
ATOM 2376 N N . VAL A 1 290 ? 19.734 -13.539 -5.102 1 70.12 290 VAL A N 1
ATOM 2377 C CA . VAL A 1 290 ? 19.391 -13.883 -3.725 1 70.12 290 VAL A CA 1
ATOM 2378 C C . VAL A 1 290 ? 20.172 -13 -2.762 1 70.12 290 VAL A C 1
ATOM 2380 O O . VAL A 1 290 ? 21.328 -12.641 -3.031 1 70.12 290 VAL A O 1
ATOM 2383 N N . MET B 1 1 ? 4.406 30.188 -15.398 1 53.09 1 MET B N 1
ATOM 2384 C CA . MET B 1 1 ? 4.66 28.812 -15.781 1 53.09 1 MET B CA 1
ATOM 2385 C C . MET B 1 1 ? 3.547 27.891 -15.281 1 53.09 1 MET B C 1
ATOM 2387 O O . MET B 1 1 ? 2.928 28.172 -14.25 1 53.09 1 MET B O 1
ATOM 2391 N N . VAL B 1 2 ? 2.959 27.047 -16.047 1 71.62 2 VAL B N 1
ATOM 2392 C CA . VAL B 1 2 ? 1.783 26.219 -15.766 1 71.62 2 VAL B CA 1
ATOM 2393 C C . VAL B 1 2 ? 2.111 25.203 -14.68 1 71.62 2 VAL B C 1
ATOM 2395 O O . VAL B 1 2 ? 3.148 24.531 -14.742 1 71.62 2 VAL B O 1
ATOM 2398 N N . ASN B 1 3 ? 1.39 25.312 -13.523 1 90.69 3 ASN B N 1
ATOM 2399 C CA . ASN B 1 3 ? 1.512 24.359 -12.422 1 90.69 3 ASN B CA 1
ATOM 2400 C C . ASN B 1 3 ? 0.944 23 -12.805 1 90.69 3 ASN B C 1
ATOM 2402 O O . ASN B 1 3 ? -0.176 22.656 -12.422 1 90.69 3 ASN B O 1
ATOM 2406 N N . ASN B 1 4 ? 1.808 22.25 -13.461 1 90.12 4 ASN B N 1
ATOM 2407 C CA . ASN B 1 4 ? 1.381 20.953 -13.992 1 90.12 4 ASN B CA 1
ATOM 2408 C C . ASN B 1 4 ? 1.101 19.953 -12.875 1 90.12 4 ASN B C 1
ATOM 2410 O O . ASN B 1 4 ? 0.283 19.047 -13.039 1 90.12 4 ASN B O 1
ATOM 2414 N N . GLU B 1 5 ? 1.729 20.172 -11.805 1 95.38 5 GLU B N 1
ATOM 2415 C CA . GLU B 1 5 ? 1.55 19.234 -10.711 1 95.38 5 GLU B CA 1
ATOM 2416 C C . GLU B 1 5 ? 0.175 19.391 -10.07 1 95.38 5 GLU B C 1
ATOM 2418 O O . GLU B 1 5 ? -0.484 18.391 -9.75 1 95.38 5 GLU B O 1
ATOM 2423 N N . GLU B 1 6 ? -0.25 20.625 -9.906 1 97.56 6 GLU B N 1
ATOM 2424 C CA . GLU B 1 6 ? -1.611 20.781 -9.406 1 97.56 6 GLU B CA 1
ATOM 2425 C C . GLU B 1 6 ? -2.639 20.406 -10.469 1 97.56 6 GLU B C 1
ATOM 2427 O O . GLU B 1 6 ? -3.744 19.953 -10.141 1 97.56 6 GLU B O 1
ATOM 2432 N N . LYS B 1 7 ? -2.316 20.5 -11.727 1 97.56 7 LYS B N 1
ATOM 2433 C CA . LYS B 1 7 ? -3.229 20.109 -12.797 1 97.56 7 LYS B CA 1
ATOM 2434 C C . LYS B 1 7 ? -3.547 18.625 -12.719 1 97.56 7 LYS B C 1
ATOM 2436 O O . LYS B 1 7 ? -4.652 18.203 -13.062 1 97.56 7 LYS B O 1
ATOM 2441 N N . GLN B 1 8 ? -2.529 17.812 -12.297 1 97.5 8 GLN B N 1
ATOM 2442 C CA . GLN B 1 8 ? -2.805 16.406 -12.117 1 97.5 8 GLN B CA 1
ATOM 2443 C C . GLN B 1 8 ? -3.947 16.188 -11.125 1 97.5 8 GLN B C 1
ATOM 2445 O O . GLN B 1 8 ? -4.805 15.32 -11.336 1 97.5 8 GLN B O 1
ATOM 2450 N N . TYR B 1 9 ? -3.916 16.953 -10.086 1 98.44 9 TYR B N 1
ATOM 2451 C CA . TYR B 1 9 ? -4.969 16.875 -9.078 1 98.44 9 TYR B CA 1
ATOM 2452 C C . TYR B 1 9 ? -6.312 17.297 -9.656 1 98.44 9 TYR B C 1
ATOM 2454 O O . TYR B 1 9 ? -7.324 16.641 -9.438 1 98.44 9 TYR B O 1
ATOM 2462 N N . LEU B 1 10 ? -6.328 18.391 -10.406 1 98.56 10 LEU B N 1
ATOM 2463 C CA . LEU B 1 10 ? -7.555 18.875 -11.031 1 98.56 10 LEU B CA 1
ATOM 2464 C C . LEU B 1 10 ? -8.094 17.844 -12.031 1 98.56 10 LEU B C 1
ATOM 2466 O O . LEU B 1 10 ? -9.305 17.625 -12.109 1 98.56 10 LEU B O 1
ATOM 2470 N N . GLN B 1 11 ? -7.215 17.266 -12.734 1 98.38 11 GLN B N 1
ATOM 2471 C CA . GLN B 1 11 ? -7.617 16.234 -13.68 1 98.38 11 GLN B CA 1
ATOM 2472 C C . GLN B 1 11 ? -8.227 15.039 -12.945 1 98.38 11 GLN B C 1
ATOM 2474 O O . GLN B 1 11 ? -9.148 14.398 -13.461 1 98.38 11 GLN B O 1
ATOM 2479 N N . LEU B 1 12 ? -7.676 14.734 -11.812 1 98.44 12 LEU B N 1
ATOM 2480 C CA . LEU B 1 12 ? -8.227 13.648 -11 1 98.44 12 LEU B CA 1
ATOM 2481 C C . LEU B 1 12 ? -9.664 13.945 -10.609 1 98.44 12 LEU B C 1
ATOM 2483 O O . LEU B 1 12 ? -10.523 13.055 -10.664 1 98.44 12 LEU B O 1
ATOM 2487 N N . ILE B 1 13 ? -9.93 15.156 -10.172 1 98.56 13 ILE B N 1
ATOM 2488 C CA . ILE B 1 13 ? -11.289 15.578 -9.852 1 98.56 13 ILE B CA 1
ATOM 2489 C C . ILE B 1 13 ? -12.195 15.352 -11.062 1 98.56 13 ILE B C 1
ATOM 2491 O O . ILE B 1 13 ? -13.25 14.727 -10.953 1 98.56 13 ILE B O 1
ATOM 2495 N N . LYS B 1 14 ? -11.75 15.875 -12.156 1 98.69 14 LYS B N 1
ATOM 2496 C CA . LYS B 1 14 ? -12.531 15.797 -13.391 1 98.69 14 LYS B CA 1
ATOM 2497 C C . LYS B 1 14 ? -12.828 14.352 -13.758 1 98.69 14 LYS B C 1
ATOM 2499 O O . LYS B 1 14 ? -13.961 14.016 -14.109 1 98.69 14 LYS B O 1
ATOM 2504 N N . ARG B 1 15 ? -11.844 13.508 -13.688 1 98.62 15 ARG B N 1
ATOM 2505 C CA . ARG B 1 15 ? -12.016 12.094 -14.031 1 98.62 15 ARG B CA 1
ATOM 2506 C C . ARG B 1 15 ? -13.031 11.422 -13.109 1 98.62 15 ARG B C 1
ATOM 2508 O O . ARG B 1 15 ? -13.867 10.648 -13.57 1 98.62 15 ARG B O 1
ATOM 2515 N N . CYS B 1 16 ? -12.945 11.68 -11.805 1 98.56 16 CYS B N 1
ATOM 2516 C CA . CYS B 1 16 ? -13.898 11.094 -10.867 1 98.56 16 CYS B CA 1
ATOM 2517 C C . CYS B 1 16 ? -15.32 11.508 -11.211 1 98.56 16 CYS B C 1
ATOM 2519 O O . CYS B 1 16 ? -16.234 10.672 -11.227 1 98.56 16 CYS B O 1
ATOM 2521 N N . ILE B 1 17 ? -15.477 12.781 -11.516 1 98.31 17 ILE B N 1
ATOM 2522 C CA . ILE B 1 17 ? -16.812 13.328 -11.742 1 98.31 17 ILE B CA 1
ATOM 2523 C C . ILE B 1 17 ? -17.359 12.82 -13.07 1 98.31 17 ILE B C 1
ATOM 2525 O O . ILE B 1 17 ? -18.531 12.43 -13.156 1 98.31 17 ILE B O 1
ATOM 2529 N N . GLU B 1 18 ? -16.5 12.734 -14.047 1 98.38 18 GLU B N 1
ATOM 2530 C CA . GLU B 1 18 ? -16.969 12.469 -15.398 1 98.38 18 GLU B CA 1
ATOM 2531 C C . GLU B 1 18 ? -16.953 10.969 -15.703 1 98.38 18 GLU B C 1
ATOM 2533 O O . GLU B 1 18 ? -17.781 10.484 -16.484 1 98.38 18 GLU B O 1
ATOM 2538 N N . GLU B 1 19 ? -16 10.258 -15.133 1 98 19 GLU B N 1
ATOM 2539 C CA . GLU B 1 19 ? -15.789 8.867 -15.547 1 98 19 GLU B CA 1
ATOM 2540 C C . GLU B 1 19 ? -15.977 7.914 -14.367 1 98 19 GLU B C 1
ATOM 2542 O O . GLU B 1 19 ? -16.031 6.699 -14.555 1 98 19 GLU B O 1
ATOM 2547 N N . GLY B 1 20 ? -16.109 8.438 -13.211 1 97.94 20 GLY B N 1
ATOM 2548 C CA . GLY B 1 20 ? -16.156 7.602 -12.023 1 97.94 20 GLY B CA 1
ATOM 2549 C C . GLY B 1 20 ? -17.422 6.766 -11.93 1 97.94 20 GLY B C 1
ATOM 2550 O O . GLY B 1 20 ? -18.469 7.156 -12.445 1 97.94 20 GLY B O 1
ATOM 2551 N N . GLU B 1 21 ? -17.344 5.641 -11.312 1 97 21 GLU B N 1
ATOM 2552 C CA . GLU B 1 21 ? -18.484 4.793 -11.031 1 97 21 GLU B CA 1
ATOM 2553 C C . GLU B 1 21 ? -19.234 5.273 -9.789 1 97 21 GLU B C 1
ATOM 2555 O O . GLU B 1 21 ? -18.625 5.543 -8.758 1 97 21 GLU B O 1
ATOM 2560 N N . TYR B 1 22 ? -20.531 5.387 -9.93 1 96 22 TYR B N 1
ATOM 2561 C CA . TYR B 1 22 ? -21.344 5.789 -8.781 1 96 22 TYR B CA 1
ATOM 2562 C C . TYR B 1 22 ? -21.547 4.621 -7.824 1 96 22 TYR B C 1
ATOM 2564 O O . TYR B 1 22 ? -21.766 3.486 -8.258 1 96 22 TYR B O 1
ATOM 2572 N N . GLN B 1 23 ? -21.422 4.879 -6.57 1 94.62 23 GLN B N 1
ATOM 2573 C CA . GLN B 1 23 ? -21.734 3.893 -5.543 1 94.62 23 GLN B CA 1
ATOM 2574 C C . GLN B 1 23 ? -22.266 4.562 -4.281 1 94.62 23 GLN B C 1
ATOM 2576 O O . GLN B 1 23 ? -21.812 5.641 -3.9 1 94.62 23 GLN B O 1
ATOM 2581 N N . ASP B 1 24 ? -23.188 3.836 -3.729 1 88.62 24 ASP B N 1
ATOM 2582 C CA . ASP B 1 24 ? -23.578 4.254 -2.387 1 88.62 24 ASP B CA 1
ATOM 2583 C C . ASP B 1 24 ? -22.484 3.957 -1.374 1 88.62 24 ASP B C 1
ATOM 2585 O O . ASP B 1 24 ? -21.578 3.162 -1.646 1 88.62 24 ASP B O 1
ATOM 2589 N N . ASP B 1 25 ? -22.531 4.711 -0.287 1 80.06 25 ASP B N 1
ATOM 2590 C CA . ASP B 1 25 ? -21.5 4.469 0.706 1 80.06 25 ASP B CA 1
ATOM 2591 C C . ASP B 1 25 ? -22.062 4.523 2.123 1 80.06 25 ASP B C 1
ATOM 2593 O O . ASP B 1 25 ? -23.266 4.75 2.309 1 80.06 25 ASP B O 1
ATOM 2597 N N . ARG B 1 26 ? -21.203 4.203 3.035 1 72.81 26 ARG B N 1
ATOM 2598 C CA . ARG B 1 26 ? -21.562 4.082 4.445 1 72.81 26 ARG B CA 1
ATOM 2599 C C . ARG B 1 26 ? -22.109 5.395 4.988 1 72.81 26 ARG B C 1
ATOM 2601 O O . ARG B 1 26 ? -22.828 5.41 5.984 1 72.81 26 ARG B O 1
ATOM 2608 N N . THR B 1 27 ? -21.766 6.512 4.289 1 73 27 THR B N 1
ATOM 2609 C CA . THR B 1 27 ? -22.203 7.824 4.754 1 73 27 THR B CA 1
ATOM 2610 C C . THR B 1 27 ? -23.625 8.109 4.293 1 73 27 THR B C 1
ATOM 2612 O O . THR B 1 27 ? -24.281 9.016 4.809 1 73 27 THR B O 1
ATOM 2615 N N . GLY B 1 28 ? -24.031 7.418 3.234 1 82.19 28 GLY B N 1
ATOM 2616 C CA . GLY B 1 28 ? -25.344 7.648 2.65 1 82.19 28 GLY B CA 1
ATOM 2617 C C . GLY B 1 28 ? -25.344 8.711 1.567 1 82.19 28 GLY B C 1
ATOM 2618 O O . GLY B 1 28 ? -26.359 8.93 0.902 1 82.19 28 GLY B O 1
ATOM 2619 N N . THR B 1 29 ? -24.25 9.344 1.271 1 87.69 29 THR B N 1
ATOM 2620 C CA . THR B 1 29 ? -24.141 10.438 0.31 1 87.69 29 THR B CA 1
ATOM 2621 C C . THR B 1 29 ? -23.953 9.898 -1.104 1 87.69 29 THR B C 1
ATOM 2623 O O . THR B 1 29 ? -24.5 10.43 -2.062 1 87.69 29 THR B O 1
ATOM 2626 N N . GLY B 1 30 ? -23.203 8.867 -1.218 1 93.94 30 GLY B N 1
ATOM 2627 C CA . GLY B 1 30 ? -22.828 8.352 -2.52 1 93.94 30 GLY B CA 1
ATOM 2628 C C . GLY B 1 30 ? -21.547 8.969 -3.059 1 93.94 30 GLY B C 1
ATOM 2629 O O . GLY B 1 30 ? -21.203 10.094 -2.697 1 93.94 30 GLY B O 1
ATOM 2630 N N . THR B 1 31 ? -20.875 8.266 -3.854 1 96.94 31 THR B N 1
ATOM 2631 C CA . THR B 1 31 ? -19.594 8.734 -4.379 1 96.94 31 THR B CA 1
ATOM 2632 C C . THR B 1 31 ? -19.453 8.352 -5.848 1 96.94 31 THR B C 1
ATOM 2634 O O . THR B 1 31 ? -20.094 7.418 -6.324 1 96.94 31 THR B O 1
ATOM 2637 N N . TYR B 1 32 ? -18.719 9.156 -6.539 1 98 32 TYR B N 1
ATOM 2638 C CA . TYR B 1 32 ? -18.141 8.805 -7.828 1 98 32 TYR B CA 1
ATOM 2639 C C . TYR B 1 32 ? -16.656 8.445 -7.688 1 98 32 TYR B C 1
ATOM 2641 O O . TYR B 1 32 ? -15.836 9.297 -7.34 1 98 32 TYR B O 1
ATOM 2649 N N . GLY B 1 33 ? -16.375 7.148 -8 1 97.94 33 GLY B N 1
ATOM 2650 C CA . GLY B 1 33 ? -15.031 6.707 -7.637 1 97.94 33 GLY B CA 1
ATOM 2651 C C . GLY B 1 33 ? -14.281 6.066 -8.789 1 97.94 33 GLY B C 1
ATOM 2652 O O . GLY B 1 33 ? -14.891 5.582 -9.742 1 97.94 33 GLY B O 1
ATOM 2653 N N . ILE B 1 34 ? -12.984 6.164 -8.781 1 98.5 34 ILE B N 1
ATOM 2654 C CA . ILE B 1 34 ? -12.023 5.469 -9.625 1 98.5 34 ILE B CA 1
ATOM 2655 C C . ILE B 1 34 ? -11.062 4.652 -8.758 1 98.5 34 ILE B C 1
ATOM 2657 O O . ILE B 1 34 ? -10.555 5.148 -7.75 1 98.5 34 ILE B O 1
ATOM 2661 N N . PHE B 1 35 ? -10.859 3.359 -9.188 1 98.62 35 PHE B N 1
ATOM 2662 C CA . PHE B 1 35 ? -10.008 2.477 -8.398 1 98.62 35 PHE B CA 1
ATOM 2663 C C . PHE B 1 35 ? -8.578 2.486 -8.93 1 98.62 35 PHE B C 1
ATOM 2665 O O . PHE B 1 35 ? -8.336 2.139 -10.094 1 98.62 35 PHE B O 1
ATOM 2672 N N . GLY B 1 36 ? -7.629 2.973 -8.125 1 98.75 36 GLY B N 1
ATOM 2673 C CA . GLY B 1 36 ? -6.223 2.953 -8.484 1 98.75 36 GLY B CA 1
ATOM 2674 C C . GLY B 1 36 ? -5.785 4.188 -9.258 1 98.75 36 GLY B C 1
ATOM 2675 O O . GLY B 1 36 ? -5.824 4.203 -10.484 1 98.75 36 GLY B O 1
ATOM 2676 N N . THR B 1 37 ? -5.305 5.211 -8.578 1 98.81 37 THR B N 1
ATOM 2677 C CA . THR B 1 37 ? -4.793 6.426 -9.203 1 98.81 37 THR B CA 1
ATOM 2678 C C . THR B 1 37 ? -3.428 6.793 -8.625 1 98.81 37 THR B C 1
ATOM 2680 O O . THR B 1 37 ? -3.031 6.277 -7.578 1 98.81 37 THR B O 1
ATOM 2683 N N . GLN B 1 38 ? -2.682 7.566 -9.359 1 98.69 38 GLN B N 1
ATOM 2684 C CA . GLN B 1 38 ? -1.35 8 -8.953 1 98.69 38 GLN B CA 1
ATOM 2685 C C . GLN B 1 38 ? -1.128 9.477 -9.273 1 98.69 38 GLN B C 1
ATOM 2687 O O . GLN B 1 38 ? -1.537 9.953 -10.328 1 98.69 38 GLN B O 1
ATOM 2692 N N . MET B 1 39 ? -0.594 10.211 -8.367 1 98.69 39 MET B N 1
ATOM 2693 C CA . MET B 1 39 ? -0.075 11.555 -8.586 1 98.69 39 MET B CA 1
ATOM 2694 C C . MET B 1 39 ? 1.358 11.68 -8.086 1 98.69 39 MET B C 1
ATOM 2696 O O . MET B 1 39 ? 1.78 10.914 -7.215 1 98.69 39 MET B O 1
ATOM 2700 N N . ARG B 1 40 ? 2.096 12.594 -8.641 1 98.75 40 ARG B N 1
ATOM 2701 C CA . ARG B 1 40 ? 3.492 12.82 -8.281 1 98.75 40 ARG B CA 1
ATOM 2702 C C . ARG B 1 40 ? 3.773 14.305 -8.078 1 98.75 40 ARG B C 1
ATOM 2704 O O . ARG B 1 40 ? 3.293 15.141 -8.844 1 98.75 40 ARG B O 1
ATOM 2711 N N . TYR B 1 41 ? 4.496 14.648 -7.055 1 98.81 41 TYR B N 1
ATOM 2712 C CA . TYR B 1 41 ? 4.852 16.031 -6.719 1 98.81 41 TYR B CA 1
ATOM 2713 C C . TYR B 1 41 ? 6.34 16.156 -6.426 1 98.81 41 TYR B C 1
ATOM 2715 O O . TYR B 1 41 ? 6.883 15.406 -5.605 1 98.81 41 TYR B O 1
ATOM 2723 N N . SER B 1 42 ? 6.969 17.094 -7.055 1 98.56 42 SER B N 1
ATOM 2724 C CA . SER B 1 42 ? 8.367 17.391 -6.754 1 98.56 42 SER B CA 1
ATOM 2725 C C . SER B 1 42 ? 8.5 18.156 -5.449 1 98.56 42 SER B C 1
ATOM 2727 O O . SER B 1 42 ? 7.691 19.047 -5.164 1 98.56 42 SER B O 1
ATOM 2729 N N . LEU B 1 43 ? 9.508 17.781 -4.676 1 98.81 43 LEU B N 1
ATOM 2730 C CA . LEU B 1 43 ? 9.836 18.516 -3.461 1 98.81 43 LEU B CA 1
ATOM 2731 C C . LEU B 1 43 ? 11.203 19.172 -3.58 1 98.81 43 LEU B C 1
ATOM 2733 O O . LEU B 1 43 ? 11.719 19.719 -2.604 1 98.81 43 LEU B O 1
ATOM 2737 N N . GLU B 1 44 ? 11.734 19.109 -4.77 1 98.25 44 GLU B N 1
ATOM 2738 C CA . GLU B 1 44 ? 13.055 19.688 -5.004 1 98.25 44 GLU B CA 1
ATOM 2739 C C . GLU B 1 44 ? 13.023 21.203 -4.898 1 98.25 44 GLU B C 1
ATOM 2741 O O . GLU B 1 44 ? 11.992 21.828 -5.168 1 98.25 44 GLU B O 1
ATOM 2746 N N . ASN B 1 45 ? 14.133 21.766 -4.488 1 97.69 45 ASN B N 1
ATOM 2747 C CA . ASN B 1 45 ? 14.289 23.219 -4.383 1 97.69 45 ASN B CA 1
ATOM 2748 C C . ASN B 1 45 ? 13.234 23.828 -3.455 1 97.69 45 ASN B C 1
ATOM 2750 O O . ASN B 1 45 ? 12.68 24.891 -3.748 1 97.69 45 ASN B O 1
ATOM 2754 N N . ASN B 1 46 ? 12.812 23.094 -2.412 1 98.38 46 ASN B N 1
ATOM 2755 C CA . ASN B 1 46 ? 11.906 23.5 -1.345 1 98.38 46 ASN B CA 1
ATOM 2756 C C . ASN B 1 46 ? 10.469 23.625 -1.843 1 98.38 46 ASN B C 1
ATOM 2758 O O . ASN B 1 46 ? 9.648 24.281 -1.211 1 98.38 46 ASN B O 1
ATOM 2762 N N . ALA B 1 47 ? 10.227 23.016 -3.031 1 98.44 47 ALA B N 1
ATOM 2763 C CA . ALA B 1 47 ? 8.844 23.031 -3.52 1 98.44 47 ALA B CA 1
ATOM 2764 C C . ALA B 1 47 ? 7.91 22.328 -2.539 1 98.44 47 ALA B C 1
ATOM 2766 O O . ALA B 1 47 ? 8.258 21.297 -1.972 1 98.44 47 ALA B O 1
ATOM 2767 N N . PHE B 1 48 ? 6.754 22.891 -2.314 1 98.75 48 PHE B N 1
ATOM 2768 C CA . PHE B 1 48 ? 5.773 22.344 -1.383 1 98.75 48 PHE B CA 1
ATOM 2769 C C . PHE B 1 48 ? 4.391 22.297 -2.023 1 98.75 48 PHE B C 1
ATOM 2771 O O . PHE B 1 48 ? 3.785 23.328 -2.293 1 98.75 48 PHE B O 1
ATOM 2778 N N . PRO B 1 49 ? 3.883 21.078 -2.297 1 98.81 49 PRO B N 1
ATOM 2779 C CA . PRO B 1 49 ? 2.609 20.938 -3.008 1 98.81 49 PRO B CA 1
ATOM 2780 C C . PRO B 1 49 ? 1.401 21.219 -2.113 1 98.81 49 PRO B C 1
ATOM 2782 O O . PRO B 1 49 ? 0.671 20.281 -1.763 1 98.81 49 PRO B O 1
ATOM 2785 N N . LEU B 1 50 ? 1.233 22.438 -1.811 1 98.69 50 LEU B N 1
ATOM 2786 C CA . LEU B 1 50 ? 0.017 22.969 -1.201 1 98.69 50 LEU B CA 1
ATOM 2787 C C . LEU B 1 50 ? -0.894 23.594 -2.254 1 98.69 50 LEU B C 1
ATOM 2789 O O . LEU B 1 50 ? -0.514 24.562 -2.916 1 98.69 50 LEU B O 1
ATOM 2793 N N . LEU B 1 51 ? -2.074 23 -2.385 1 98.38 51 LEU B N 1
ATOM 2794 C CA . LEU B 1 51 ? -2.951 23.375 -3.486 1 98.38 51 LEU B CA 1
ATOM 2795 C C . LEU B 1 51 ? -3.238 24.875 -3.457 1 98.38 51 LEU B C 1
ATOM 2797 O O . LEU B 1 51 ? -3.301 25.484 -2.383 1 98.38 51 LEU B O 1
ATOM 2801 N N . THR B 1 52 ? -3.48 25.453 -4.602 1 98.62 52 THR B N 1
ATOM 2802 C CA . THR B 1 52 ? -3.648 26.891 -4.738 1 98.62 52 THR B CA 1
ATOM 2803 C C . THR B 1 52 ? -5.023 27.219 -5.312 1 98.62 52 THR B C 1
ATOM 2805 O O . THR B 1 52 ? -5.473 28.375 -5.238 1 98.62 52 THR B O 1
ATOM 2808 N N . THR B 1 53 ? -5.699 26.234 -5.887 1 98.5 53 THR B N 1
ATOM 2809 C CA . THR B 1 53 ? -6.984 26.5 -6.523 1 98.5 53 THR B CA 1
ATOM 2810 C C . THR B 1 53 ? -8.094 26.594 -5.48 1 98.5 53 THR B C 1
ATOM 2812 O O . THR B 1 53 ? -9.219 26.984 -5.797 1 98.5 53 THR B O 1
ATOM 2815 N N . LYS B 1 54 ? -7.809 26.297 -4.32 1 97.62 54 LYS B N 1
ATOM 2816 C CA . LYS B 1 54 ? -8.617 26.594 -3.143 1 97.62 54 LYS B CA 1
ATOM 2817 C C . LYS B 1 54 ? -7.746 26.734 -1.899 1 97.62 54 LYS B C 1
ATOM 2819 O O . LYS B 1 54 ? -6.633 26.203 -1.849 1 97.62 54 LYS B O 1
ATOM 2824 N N . LYS B 1 55 ? -8.258 27.469 -0.983 1 96.69 55 LYS B N 1
ATOM 2825 C CA . LYS B 1 55 ? -7.516 27.609 0.266 1 96.69 55 LYS B CA 1
ATOM 2826 C C . LYS B 1 55 ? -7.512 26.297 1.055 1 96.69 55 LYS B C 1
ATOM 2828 O O . LYS B 1 55 ? -8.562 25.688 1.256 1 96.69 55 LYS B O 1
ATOM 2833 N N . THR B 1 56 ? -6.344 25.828 1.408 1 95.38 56 THR B N 1
ATOM 2834 C CA . THR B 1 56 ? -6.164 24.625 2.197 1 95.38 56 THR B CA 1
ATOM 2835 C C . THR B 1 56 ? -5.809 24.969 3.643 1 95.38 56 THR B C 1
ATOM 2837 O O . THR B 1 56 ? -5.074 25.922 3.898 1 95.38 56 THR B O 1
ATOM 2840 N N . ALA B 1 57 ? -6.32 24.219 4.566 1 95.56 57 ALA B N 1
ATOM 2841 C CA . ALA B 1 57 ? -6.098 24.469 5.988 1 95.56 57 ALA B CA 1
ATOM 2842 C C . ALA B 1 57 ? -4.715 23.984 6.418 1 95.56 57 ALA B C 1
ATOM 2844 O O . ALA B 1 57 ? -4.594 23.031 7.184 1 95.56 57 ALA B O 1
ATOM 2845 N N . TYR B 1 58 ? -3.764 24.781 6.078 1 97.56 58 TYR B N 1
ATOM 2846 C CA . TYR B 1 58 ? -2.363 24.422 6.262 1 97.56 58 TYR B CA 1
ATOM 2847 C C . TYR B 1 58 ? -2.059 24.156 7.73 1 97.56 58 TYR B C 1
ATOM 2849 O O . TYR B 1 58 ? -1.382 23.172 8.062 1 97.56 58 TYR B O 1
ATOM 2857 N N . LYS B 1 59 ? -2.508 24.984 8.609 1 97.75 59 LYS B N 1
ATOM 2858 C CA . LYS B 1 59 ? -2.252 24.797 10.039 1 97.75 59 LYS B CA 1
ATOM 2859 C C . LYS B 1 59 ? -2.773 23.453 10.531 1 97.75 59 LYS B C 1
ATOM 2861 O O . LYS B 1 59 ? -2.08 22.75 11.258 1 97.75 59 LYS B O 1
ATOM 2866 N N . SER B 1 60 ? -3.98 23.094 10.141 1 98.19 60 SER B N 1
ATOM 2867 C CA . SER B 1 60 ? -4.574 21.812 10.539 1 98.19 60 SER B CA 1
ATOM 2868 C C . SER B 1 60 ? -3.762 20.641 10.016 1 98.19 60 SER B C 1
ATOM 2870 O O . SER B 1 60 ? -3.576 19.641 10.719 1 98.19 60 SER B O 1
ATOM 2872 N N . ILE B 1 61 ? -3.293 20.797 8.82 1 98.5 61 ILE B N 1
ATOM 2873 C CA . ILE B 1 61 ? -2.506 19.734 8.188 1 98.5 61 ILE B CA 1
ATOM 2874 C C . ILE B 1 61 ? -1.235 19.484 8.992 1 98.5 61 ILE B C 1
ATOM 2876 O O . ILE B 1 61 ? -0.945 18.344 9.359 1 98.5 61 ILE B O 1
ATOM 2880 N N . LEU B 1 62 ? -0.514 20.516 9.273 1 98.81 62 LEU B N 1
ATOM 2881 C CA . LEU B 1 62 ? 0.773 20.375 9.945 1 98.81 62 LEU B CA 1
ATOM 2882 C C . LEU B 1 62 ? 0.589 19.922 11.383 1 98.81 62 LEU B C 1
ATOM 2884 O O . LEU B 1 62 ? 1.305 19.031 11.852 1 98.81 62 LEU B O 1
ATOM 2888 N N . GLU B 1 63 ? -0.394 20.453 12.062 1 98.69 63 GLU B N 1
ATOM 2889 C CA . GLU B 1 63 ? -0.625 20.078 13.453 1 98.69 63 GLU B CA 1
ATOM 2890 C C . GLU B 1 63 ? -1.052 18.625 13.562 1 98.69 63 GLU B C 1
ATOM 2892 O O . GLU B 1 63 ? -0.649 17.922 14.492 1 98.69 63 GLU B O 1
ATOM 2897 N N . GLU B 1 64 ? -1.868 18.188 12.688 1 98.62 64 GLU B N 1
ATOM 2898 C CA . GLU B 1 64 ? -2.248 16.781 12.688 1 98.62 64 GLU B CA 1
ATOM 2899 C C . GLU B 1 64 ? -1.041 15.891 12.422 1 98.62 64 GLU B C 1
ATOM 2901 O O . GLU B 1 64 ? -0.885 14.844 13.062 1 98.62 64 GLU B O 1
ATOM 2906 N N . LEU B 1 65 ? -0.233 16.297 11.469 1 98.81 65 LEU B N 1
ATOM 2907 C CA . LEU B 1 65 ? 0.961 15.5 11.18 1 98.81 65 LEU B CA 1
ATOM 2908 C C . LEU B 1 65 ? 1.841 15.383 12.422 1 98.81 65 LEU B C 1
ATOM 2910 O O . LEU B 1 65 ? 2.307 14.289 12.758 1 98.81 65 LEU B O 1
ATOM 2914 N N . LEU B 1 66 ? 2.109 16.5 13.078 1 98.81 66 LEU B N 1
ATOM 2915 C CA . LEU B 1 66 ? 2.93 16.469 14.281 1 98.81 66 LEU B CA 1
ATOM 2916 C C . LEU B 1 66 ? 2.287 15.609 15.359 1 98.81 66 LEU B C 1
ATOM 2918 O O . LEU B 1 66 ? 2.984 14.906 16.094 1 98.81 66 LEU B O 1
ATOM 2922 N N . PHE B 1 67 ? 0.914 15.656 15.453 1 98.69 67 PHE B N 1
ATOM 2923 C CA . PHE B 1 67 ? 0.135 14.797 16.344 1 98.69 67 PHE B CA 1
ATOM 2924 C C . PHE B 1 67 ? 0.399 13.328 16.047 1 98.69 67 PHE B C 1
ATOM 2926 O O . PHE B 1 67 ? 0.616 12.531 16.969 1 98.69 67 PHE B O 1
ATOM 2933 N N . PHE B 1 68 ? 0.469 12.938 14.766 1 98.69 68 PHE B N 1
ATOM 2934 C CA . PHE B 1 68 ? 0.753 11.57 14.336 1 98.69 68 PHE B CA 1
ATOM 2935 C C . PHE B 1 68 ? 2.199 11.203 14.648 1 98.69 68 PHE B C 1
ATOM 2937 O O . PHE B 1 68 ? 2.469 10.117 15.172 1 98.69 68 PHE B O 1
ATOM 2944 N N . ILE B 1 69 ? 3.098 12.094 14.328 1 98.75 69 ILE B N 1
ATOM 2945 C CA . ILE B 1 69 ? 4.523 11.844 14.516 1 98.75 69 ILE B CA 1
ATOM 2946 C C . ILE B 1 69 ? 4.812 11.555 15.984 1 98.75 69 ILE B C 1
ATOM 2948 O O . ILE B 1 69 ? 5.664 10.719 16.312 1 98.75 69 ILE B O 1
ATOM 2952 N N . ARG B 1 70 ? 4.031 12.109 16.859 1 98.38 70 ARG B N 1
ATOM 2953 C CA . ARG B 1 70 ? 4.262 11.977 18.297 1 98.38 70 ARG B CA 1
ATOM 2954 C C . ARG B 1 70 ? 3.479 10.797 18.875 1 98.38 70 ARG B C 1
ATOM 2956 O O . ARG B 1 70 ? 3.502 10.555 20.078 1 98.38 70 ARG B O 1
ATOM 2963 N N . GLY B 1 71 ? 2.699 10.078 18.062 1 98.31 71 GLY B N 1
ATOM 2964 C CA . GLY B 1 71 ? 1.947 8.906 18.484 1 98.31 71 GLY B CA 1
ATOM 2965 C C . GLY B 1 71 ? 0.787 9.234 19.406 1 98.31 71 GLY B C 1
ATOM 2966 O O . GLY B 1 71 ? 0.341 8.383 20.172 1 98.31 71 GLY B O 1
ATOM 2967 N N . GLN B 1 72 ? 0.304 10.461 19.297 1 98.31 72 GLN B N 1
ATOM 2968 C CA . GLN B 1 72 ? -0.762 10.898 20.203 1 98.31 72 GLN B CA 1
ATOM 2969 C C . GLN B 1 72 ? -2.127 10.438 19.703 1 98.31 72 GLN B C 1
ATOM 2971 O O . GLN B 1 72 ? -2.318 10.227 18.5 1 98.31 72 GLN B O 1
ATOM 2976 N N . THR B 1 73 ? -3.078 10.281 20.672 1 98.62 73 THR B N 1
ATOM 2977 C CA . THR B 1 73 ? -4.379 9.734 20.297 1 98.62 73 THR B CA 1
ATOM 2978 C C . THR B 1 73 ? -5.504 10.5 20.984 1 98.62 73 THR B C 1
ATOM 2980 O O . THR B 1 73 ? -6.676 10.141 20.859 1 98.62 73 THR B O 1
ATOM 2983 N N . ASP B 1 74 ? -5.18 11.562 21.719 1 98.69 74 ASP B N 1
ATOM 2984 C CA . ASP B 1 74 ? -6.172 12.398 22.391 1 98.69 74 ASP B CA 1
ATOM 2985 C C . ASP B 1 74 ? -6.551 13.594 21.531 1 98.69 74 ASP B C 1
ATOM 2987 O O . ASP B 1 74 ? -5.797 14.562 21.438 1 98.69 74 ASP B O 1
ATOM 2991 N N . ASN B 1 75 ? -7.77 13.602 21.031 1 98.69 75 ASN B N 1
ATOM 2992 C CA . ASN B 1 75 ? -8.219 14.656 20.125 1 98.69 75 ASN B CA 1
ATOM 2993 C C . ASN B 1 75 ? -8.242 16.016 20.812 1 98.69 75 ASN B C 1
ATOM 2995 O O . ASN B 1 75 ? -8.258 17.062 20.156 1 98.69 75 ASN B O 1
ATOM 2999 N N . LYS B 1 76 ? -8.242 16.094 22.156 1 98.69 76 LYS B N 1
ATOM 3000 C CA . LYS B 1 76 ? -8.227 17.359 22.875 1 98.69 76 LYS B CA 1
ATOM 3001 C C . LYS B 1 76 ? -6.973 18.156 22.547 1 98.69 76 LYS B C 1
ATOM 3003 O O . LYS B 1 76 ? -7.004 19.391 22.531 1 98.69 76 LYS B O 1
ATOM 3008 N N . ILE B 1 77 ? -5.891 17.469 22.281 1 98.5 77 ILE B N 1
ATOM 3009 C CA . ILE B 1 77 ? -4.633 18.109 21.922 1 98.5 77 ILE B CA 1
ATOM 3010 C C . ILE B 1 77 ? -4.82 18.922 20.625 1 98.5 77 ILE B C 1
ATOM 3012 O O . ILE B 1 77 ? -4.379 20.062 20.547 1 98.5 77 ILE B O 1
ATOM 3016 N N . LEU B 1 78 ? -5.516 18.344 19.641 1 98.56 78 LEU B N 1
ATOM 3017 C CA . LEU B 1 78 ? -5.789 19.016 18.375 1 98.56 78 LEU B CA 1
ATOM 3018 C C . LEU B 1 78 ? -6.805 20.141 18.562 1 98.56 78 LEU B C 1
ATOM 3020 O O . LEU B 1 78 ? -6.633 21.234 18.031 1 98.56 78 LEU B O 1
ATOM 3024 N N . MET B 1 79 ? -7.832 19.859 19.406 1 98.31 79 MET B N 1
ATOM 3025 C CA . MET B 1 79 ? -8.875 20.844 19.656 1 98.31 79 MET B CA 1
ATOM 3026 C C . MET B 1 79 ? -8.289 22.094 20.297 1 98.31 79 MET B C 1
ATOM 3028 O O . MET B 1 79 ? -8.688 23.219 19.969 1 98.31 79 MET B O 1
ATOM 3032 N N . GLU B 1 80 ? -7.402 21.922 21.141 1 98.25 80 GLU B N 1
ATOM 3033 C CA . GLU B 1 80 ? -6.766 23.047 21.844 1 98.25 80 GLU B CA 1
ATOM 3034 C C . GLU B 1 80 ? -5.98 23.922 20.875 1 98.25 80 GLU B C 1
ATOM 3036 O O . GLU B 1 80 ? -5.77 25.109 21.125 1 98.25 80 GLU B O 1
ATOM 3041 N N . LYS B 1 81 ? -5.617 23.375 19.766 1 97.56 81 LYS B N 1
ATOM 3042 C CA . LYS B 1 81 ? -4.867 24.109 18.75 1 97.56 81 LYS B CA 1
ATOM 3043 C C . LYS B 1 81 ? -5.789 24.641 17.656 1 97.56 81 LYS B C 1
ATOM 3045 O O . LYS B 1 81 ? -5.324 25.141 16.625 1 97.56 81 LYS B O 1
ATOM 3050 N N . GLY B 1 82 ? -7.047 24.344 17.797 1 97.06 82 GLY B N 1
ATOM 3051 C CA . GLY B 1 82 ? -8.031 24.828 16.844 1 97.06 82 GLY B CA 1
ATOM 3052 C C . GLY B 1 82 ? -8.242 23.891 15.672 1 97.06 82 GLY B C 1
ATOM 3053 O O . GLY B 1 82 ? -8.805 24.281 14.648 1 97.06 82 GLY B O 1
ATOM 3054 N N . VAL B 1 83 ? -7.723 22.719 15.758 1 97.56 83 VAL B N 1
ATOM 3055 C CA . VAL B 1 83 ? -7.883 21.719 14.711 1 97.56 83 VAL B CA 1
ATOM 3056 C C . VAL B 1 83 ? -9.133 20.875 14.977 1 97.56 83 VAL B C 1
ATOM 3058 O O . VAL B 1 83 ? -9.234 20.219 16.016 1 97.56 83 VAL B O 1
ATOM 3061 N N . LYS B 1 84 ? -10.094 20.797 14.047 1 95.56 84 LYS B N 1
ATOM 3062 C CA . LYS B 1 84 ? -11.406 20.234 14.312 1 95.56 84 LYS B CA 1
ATOM 3063 C C . LYS B 1 84 ? -11.68 19.016 13.422 1 95.56 84 LYS B C 1
ATOM 3065 O O . LYS B 1 84 ? -12.797 18.516 13.391 1 95.56 84 LYS B O 1
ATOM 3070 N N . ILE B 1 85 ? -10.703 18.5 12.797 1 93 85 ILE B N 1
ATOM 3071 C CA . ILE B 1 85 ? -10.891 17.531 11.727 1 93 85 ILE B CA 1
ATOM 3072 C C . ILE B 1 85 ? -11.336 16.188 12.32 1 93 85 ILE B C 1
ATOM 3074 O O . ILE B 1 85 ? -12 15.398 11.648 1 93 85 ILE B O 1
ATOM 3078 N N . TRP B 1 86 ? -11.062 15.906 13.648 1 96.25 86 TR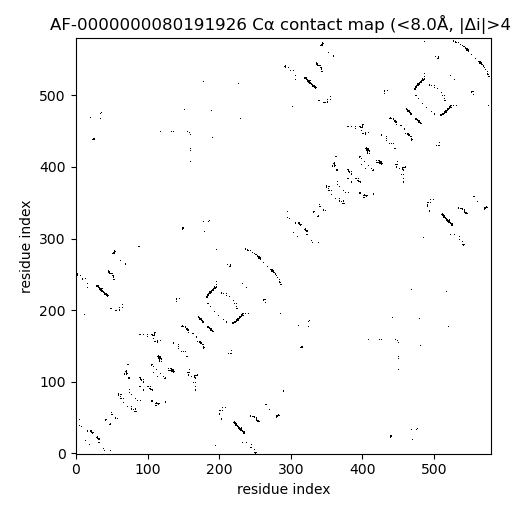P B N 1
ATOM 3079 C CA . TRP B 1 86 ? -11.391 14.625 14.258 1 96.25 86 TRP B CA 1
ATOM 3080 C C . TRP B 1 86 ? -12.633 14.734 15.133 1 96.25 86 TRP B C 1
ATOM 3082 O O . TRP B 1 86 ? -13.055 13.758 15.75 1 96.25 86 TRP B O 1
ATOM 3092 N N . ASN B 1 87 ? -13.234 15.922 15.164 1 96.56 87 ASN B N 1
ATOM 3093 C CA . ASN B 1 87 ? -14.336 16.156 16.094 1 96.56 87 ASN B CA 1
ATOM 3094 C C . ASN B 1 87 ? -15.492 15.195 15.828 1 96.56 87 ASN B C 1
ATOM 3096 O O . ASN B 1 87 ? -16.062 14.625 16.766 1 96.56 87 ASN B O 1
ATOM 3100 N N . GLY B 1 88 ? -15.781 14.969 14.578 1 94.5 88 GLY B N 1
ATOM 3101 C CA . GLY B 1 88 ? -16.906 14.109 14.242 1 94.5 88 GLY B CA 1
ATOM 3102 C C . GLY B 1 88 ? -16.672 12.656 14.578 1 94.5 88 GLY B C 1
ATOM 3103 O O . GLY B 1 88 ? -17.609 11.922 14.891 1 94.5 88 GLY B O 1
ATOM 3104 N N . ASN B 1 89 ? -15.375 12.227 14.617 1 95.5 89 ASN B N 1
ATOM 3105 C CA . ASN B 1 89 ? -15 10.836 14.852 1 95.5 89 ASN B CA 1
ATOM 3106 C C . ASN B 1 89 ? -14.609 10.594 16.312 1 95.5 89 ASN B C 1
ATOM 3108 O O . ASN B 1 89 ? -14.047 9.555 16.641 1 95.5 89 ASN B O 1
ATOM 3112 N N . SER B 1 90 ? -14.891 11.547 17.141 1 97.38 90 SER B N 1
ATOM 3113 C CA . SER B 1 90 ? -14.375 11.414 18.5 1 97.38 90 SER B CA 1
ATOM 3114 C C . SER B 1 90 ? -15.484 11.578 19.531 1 97.38 90 SER B C 1
ATOM 3116 O O . SER B 1 90 ? -15.211 11.68 20.734 1 97.38 90 SER B O 1
ATOM 3118 N N . THR B 1 91 ? -16.766 11.609 19.062 1 97.62 91 THR B N 1
ATOM 3119 C CA . THR B 1 91 ? -17.891 11.781 19.969 1 97.62 91 THR B CA 1
ATOM 3120 C C . THR B 1 91 ? -18.359 10.438 20.5 1 97.62 91 THR B C 1
ATOM 3122 O O . THR B 1 91 ? -18.078 9.391 19.922 1 97.62 91 THR B O 1
ATOM 3125 N N . LYS B 1 92 ? -19.109 10.531 21.609 1 96.88 92 LYS B N 1
ATOM 3126 C CA . LYS B 1 92 ? -19.719 9.328 22.172 1 96.88 92 LYS B CA 1
ATOM 3127 C C . LYS B 1 92 ? -20.719 8.711 21.188 1 96.88 92 LYS B C 1
ATOM 3129 O O . LYS B 1 92 ? -20.781 7.488 21.062 1 96.88 92 LYS B O 1
ATOM 3134 N N . GLU B 1 93 ? -21.453 9.531 20.578 1 96.44 93 GLU B N 1
ATOM 3135 C CA . GLU B 1 93 ? -22.453 9.07 19.625 1 96.44 93 GLU B CA 1
ATOM 3136 C C . GLU B 1 93 ? -21.797 8.305 18.469 1 96.44 93 GLU B C 1
ATOM 3138 O O . GLU B 1 93 ? -22.281 7.242 18.078 1 96.44 93 GLU B O 1
ATOM 3143 N N . TYR B 1 94 ? -20.734 8.852 17.984 1 96 94 TYR B N 1
ATOM 3144 C CA . TYR B 1 94 ? -20.016 8.188 16.906 1 96 94 TYR B CA 1
ATOM 3145 C C . TYR B 1 94 ? -19.438 6.852 17.375 1 96 94 TYR B C 1
ATOM 3147 O O . TYR B 1 94 ? -19.547 5.844 16.656 1 96 94 TYR B O 1
ATOM 3155 N N . PHE B 1 95 ? -18.844 6.84 18.516 1 97.38 95 PHE B N 1
ATOM 3156 C CA . PHE B 1 95 ? -18.234 5.633 19.062 1 97.38 95 PHE B CA 1
ATOM 3157 C C . PHE B 1 95 ? -19.281 4.531 19.219 1 97.38 95 PHE B C 1
ATOM 3159 O O . PHE B 1 95 ? -19.016 3.373 18.891 1 97.38 95 PHE B O 1
ATOM 3166 N N . GLU B 1 96 ? -20.422 4.918 19.672 1 96.38 96 GLU B N 1
ATOM 3167 C CA . GLU B 1 96 ? -21.5 3.947 19.797 1 96.38 96 GLU B CA 1
ATOM 3168 C C . GLU B 1 96 ? -21.875 3.363 18.438 1 96.38 96 GLU B C 1
ATOM 3170 O O . GLU B 1 96 ? -22.094 2.156 18.312 1 96.38 96 GLU B O 1
ATOM 3175 N N . LYS B 1 97 ? -21.906 4.211 17.516 1 93.38 97 LYS B N 1
ATOM 3176 C CA . LYS B 1 97 ? -22.281 3.805 16.156 1 93.38 97 LYS B CA 1
ATOM 3177 C C . LYS B 1 97 ? -21.297 2.783 15.602 1 93.38 97 LYS B C 1
ATOM 3179 O O . LYS B 1 97 ? -21.688 1.882 14.852 1 93.38 97 LYS B O 1
ATOM 3184 N N . VAL B 1 98 ? -20.016 2.924 16 1 93.31 98 VAL B N 1
ATOM 3185 C CA . VAL B 1 98 ? -19.016 2.07 15.367 1 93.31 98 VAL B CA 1
ATOM 3186 C C . VAL B 1 98 ? -18.562 0.992 16.344 1 93.31 98 VAL B C 1
ATOM 3188 O O . VAL B 1 98 ? -17.578 0.291 16.094 1 93.31 98 VAL B O 1
ATOM 3191 N N . GLY B 1 99 ? -19.125 0.903 17.5 1 95.5 99 GLY B N 1
ATOM 3192 C CA . GLY B 1 99 ? -18.906 -0.183 18.438 1 95.5 99 GLY B CA 1
ATOM 3193 C C . GLY B 1 99 ? -17.688 0.033 19.312 1 95.5 99 GLY B C 1
ATOM 3194 O O . GLY B 1 99 ? -17.047 -0.928 19.734 1 95.5 99 GLY B O 1
ATOM 3195 N N . ILE B 1 100 ? -17.312 1.282 19.562 1 96.56 100 ILE B N 1
ATOM 3196 C CA . ILE B 1 100 ? -16.172 1.613 20.422 1 96.56 100 ILE B CA 1
ATOM 3197 C C . ILE B 1 100 ? -16.672 2.031 21.797 1 96.56 100 ILE B C 1
ATOM 3199 O O . ILE B 1 100 ? -17.625 2.811 21.922 1 96.56 100 ILE B O 1
ATOM 3203 N N . ASN B 1 101 ? -16.031 1.4 22.797 1 95.88 101 ASN B N 1
ATOM 3204 C CA . ASN B 1 101 ? -16.344 1.74 24.172 1 95.88 101 ASN B CA 1
ATOM 3205 C C . ASN B 1 101 ? -15.164 2.43 24.859 1 95.88 101 ASN B C 1
ATOM 3207 O O . ASN B 1 101 ? -14.422 1.799 25.609 1 95.88 101 ASN B O 1
ATOM 3211 N N . ARG B 1 102 ? -15.008 3.701 24.625 1 96.75 102 ARG B N 1
ATOM 3212 C CA . ARG B 1 102 ? -13.961 4.531 25.219 1 96.75 102 ARG B CA 1
ATOM 3213 C C . ARG B 1 102 ? -14.469 5.945 25.484 1 96.75 102 ARG B C 1
ATOM 3215 O O . ARG B 1 102 ? -15.547 6.324 25.016 1 96.75 102 ARG B O 1
ATOM 3222 N N . GLU B 1 103 ? -13.68 6.664 26.188 1 97.56 103 GLU B N 1
ATOM 3223 C CA . GLU B 1 103 ? -14.023 8.055 26.469 1 97.56 103 GLU B CA 1
ATOM 3224 C C . GLU B 1 103 ? -13.984 8.891 25.188 1 97.56 103 GLU B C 1
ATOM 3226 O O . GLU B 1 103 ? -13.117 8.68 24.328 1 97.56 103 GLU B O 1
ATOM 3231 N N . ALA B 1 104 ? -14.906 9.844 25.156 1 97.94 104 ALA B N 1
ATOM 3232 C CA . ALA B 1 104 ? -14.883 10.781 24.031 1 97.94 104 ALA B CA 1
ATOM 3233 C C . ALA B 1 104 ? -13.492 11.383 23.844 1 97.94 104 ALA B C 1
ATOM 3235 O O . ALA B 1 104 ? -12.75 11.555 24.828 1 97.94 104 ALA B O 1
ATOM 3236 N N . ASN B 1 105 ? -13.102 11.562 22.594 1 98.56 105 ASN B N 1
ATOM 3237 C CA . ASN B 1 105 ? -11.852 12.195 22.188 1 98.56 105 ASN B CA 1
ATOM 3238 C C . ASN B 1 105 ? -10.695 11.203 22.203 1 98.56 105 ASN B C 1
ATOM 3240 O O . ASN B 1 105 ? -9.602 11.508 21.734 1 98.56 105 ASN B O 1
ATOM 3244 N N . ASP B 1 106 ? -10.852 10.055 22.797 1 98.75 106 ASP B N 1
ATOM 3245 C CA . ASP B 1 106 ? -9.859 8.992 22.688 1 98.75 106 ASP B CA 1
ATOM 3246 C C . ASP B 1 106 ? -9.969 8.273 21.344 1 98.75 106 ASP B C 1
ATOM 3248 O O . ASP B 1 106 ? -10.766 7.34 21.203 1 98.75 106 ASP B O 1
ATOM 3252 N N . LEU B 1 107 ? -9.148 8.594 20.453 1 98.69 107 LEU B N 1
ATOM 3253 C CA . LEU B 1 107 ? -9.25 8.133 19.062 1 98.69 107 LEU B CA 1
ATOM 3254 C C . LEU B 1 107 ? -8.797 6.684 18.938 1 98.69 107 LEU B C 1
ATOM 3256 O O . LEU B 1 107 ? -9.023 6.047 17.906 1 98.69 107 LEU B O 1
ATOM 3260 N N . GLY B 1 108 ? -8.203 6.066 20.047 1 98.62 108 GLY B N 1
ATOM 3261 C CA . GLY B 1 108 ? -7.641 4.727 19.953 1 98.62 108 GLY B CA 1
ATOM 3262 C C . GLY B 1 108 ? -6.324 4.684 19.203 1 98.62 108 GLY B C 1
ATOM 3263 O O . GLY B 1 108 ? -5.684 5.719 19 1 98.62 108 GLY B O 1
ATOM 3264 N N . PRO B 1 109 ? -5.836 3.516 18.844 1 98.62 109 PRO B N 1
ATOM 3265 C CA . PRO B 1 109 ? -4.523 3.375 18.219 1 98.62 109 PRO B CA 1
ATOM 3266 C C . PRO B 1 109 ? -4.543 3.695 16.719 1 98.62 109 PRO B C 1
ATOM 3268 O O . PRO B 1 109 ? -4.195 2.846 15.898 1 98.62 109 PRO B O 1
ATOM 3271 N N . VAL B 1 110 ? -4.82 4.961 16.422 1 98.25 110 VAL B N 1
ATOM 3272 C CA . VAL B 1 110 ? -4.93 5.414 15.039 1 98.25 110 VAL B CA 1
ATOM 3273 C C . VAL B 1 110 ? -3.572 5.918 14.555 1 98.25 110 VAL B C 1
ATOM 3275 O O . VAL B 1 110 ? -2.76 6.398 15.344 1 98.25 110 VAL B O 1
ATOM 3278 N N . TYR B 1 111 ? -3.32 5.871 13.195 1 97.31 111 TYR B N 1
ATOM 3279 C CA . TYR B 1 111 ? -2.246 6.484 12.422 1 97.31 111 TYR B CA 1
ATOM 3280 C C . TYR B 1 111 ? -0.951 6.523 13.227 1 97.31 111 TYR B C 1
ATOM 3282 O O . TYR B 1 111 ? -0.254 5.512 13.336 1 97.31 111 TYR B O 1
ATOM 3290 N N . GLY B 1 112 ? -0.722 7.613 13.992 1 98.31 112 GLY B N 1
ATOM 3291 C CA . GLY B 1 112 ? 0.528 7.855 14.695 1 98.31 112 GLY B CA 1
ATOM 3292 C C . GLY B 1 112 ? 0.874 6.766 15.688 1 98.31 112 GLY B C 1
ATOM 3293 O O . GLY B 1 112 ? 2.043 6.41 15.852 1 98.31 112 GLY B O 1
ATOM 3294 N N . PHE B 1 113 ? -0.175 6.293 16.422 1 98.81 113 PHE B N 1
ATOM 3295 C CA . PHE B 1 113 ? 0.061 5.191 17.344 1 98.81 113 PHE B CA 1
ATOM 3296 C C . PHE B 1 113 ? 0.666 3.996 16.609 1 98.81 113 PHE B C 1
ATOM 3298 O O . PHE B 1 113 ? 1.581 3.348 17.125 1 98.81 113 PHE B O 1
ATOM 3305 N N . GLN B 1 114 ? 0.189 3.67 15.43 1 98.88 114 GLN B N 1
ATOM 3306 C CA . GLN B 1 114 ? 0.72 2.559 14.648 1 98.88 114 GLN B CA 1
ATOM 3307 C C . GLN B 1 114 ? 2.127 2.863 14.141 1 98.88 114 GLN B C 1
ATOM 3309 O O . GLN B 1 114 ? 2.934 1.951 13.945 1 98.88 114 GLN B O 1
ATOM 3314 N N . TRP B 1 115 ? 2.424 4.211 13.938 1 98.88 115 TRP B N 1
ATOM 3315 C CA . TRP B 1 115 ? 3.754 4.605 13.484 1 98.88 115 TRP B CA 1
ATOM 3316 C C . TRP B 1 115 ? 4.793 4.367 14.578 1 98.88 115 TRP B C 1
ATOM 3318 O O . TRP B 1 115 ? 5.902 3.916 14.297 1 98.88 115 TRP B O 1
ATOM 3328 N N . ARG B 1 116 ? 4.359 4.582 15.836 1 98.88 116 ARG B N 1
ATOM 3329 C CA . ARG B 1 116 ? 5.34 4.746 16.906 1 98.88 116 ARG B CA 1
ATOM 3330 C C . ARG B 1 116 ? 5.273 3.584 17.891 1 98.88 116 ARG B C 1
ATOM 3332 O O . ARG B 1 116 ? 6.238 3.318 18.609 1 98.88 116 ARG B O 1
ATOM 3339 N N . HIS B 1 117 ? 4.098 2.857 17.906 1 98.88 117 HIS B N 1
ATOM 3340 C CA . HIS B 1 117 ? 3.865 1.856 18.938 1 98.88 117 HIS B CA 1
ATOM 3341 C C . HIS B 1 117 ? 3.139 0.64 18.375 1 98.88 117 HIS B C 1
ATOM 3343 O O . HIS B 1 117 ? 2.24 0.094 19.016 1 98.88 117 HIS B O 1
ATOM 3349 N N . TYR B 1 118 ? 3.449 0.255 17.219 1 98.75 118 TYR B N 1
ATOM 3350 C CA . TYR B 1 118 ? 2.756 -0.836 16.547 1 98.75 118 TYR B CA 1
ATOM 3351 C C . TYR B 1 118 ? 2.766 -2.1 17.391 1 98.75 118 TYR B C 1
ATOM 3353 O O . TYR B 1 118 ? 3.828 -2.564 17.812 1 98.75 118 TYR B O 1
ATOM 3361 N N . GLY B 1 119 ? 1.63 -2.648 17.641 1 97.56 119 GLY B N 1
ATOM 3362 C CA . GLY B 1 119 ? 1.518 -3.916 18.344 1 97.56 119 GLY B CA 1
ATOM 3363 C C . GLY B 1 119 ? 1.391 -3.758 19.844 1 97.56 119 GLY B C 1
ATOM 3364 O O . GLY B 1 119 ? 1.101 -4.723 20.562 1 97.56 119 GLY B O 1
ATOM 3365 N N . ALA B 1 120 ? 1.627 -2.576 20.359 1 98.56 120 ALA B N 1
ATOM 3366 C CA . ALA B 1 120 ? 1.408 -2.357 21.781 1 98.56 120 ALA B CA 1
ATOM 3367 C C . ALA B 1 120 ? -0.074 -2.449 22.141 1 98.56 120 ALA B C 1
ATOM 3369 O O . ALA B 1 120 ? -0.922 -1.913 21.422 1 98.56 120 ALA B O 1
ATOM 3370 N N . PRO B 1 121 ? -0.368 -3.172 23.25 1 98.06 121 PRO B N 1
ATOM 3371 C CA . PRO B 1 121 ? -1.765 -3.121 23.688 1 98.06 121 PRO B CA 1
ATOM 3372 C C . PRO B 1 121 ? -2.23 -1.702 24 1 98.06 121 PRO B C 1
ATOM 3374 O O . PRO B 1 121 ? -1.522 -0.953 24.672 1 98.06 121 PRO B O 1
ATOM 3377 N N . TYR B 1 122 ? -3.303 -1.355 23.5 1 98.56 122 TYR B N 1
ATOM 3378 C CA . TYR B 1 122 ? -3.826 -0.009 23.703 1 98.56 122 TYR B CA 1
ATOM 3379 C C . TYR B 1 122 ? -4.645 0.067 24.984 1 98.56 122 TYR B C 1
ATOM 3381 O O . TYR B 1 122 ? -5.531 -0.758 25.219 1 98.56 122 TYR B O 1
ATOM 3389 N N . GLU B 1 123 ? -4.391 0.994 25.844 1 98 123 GLU B N 1
ATOM 3390 C CA . GLU B 1 123 ? -5.133 1.201 27.078 1 98 123 GLU B CA 1
ATOM 3391 C C . GLU B 1 123 ? -6.02 2.441 27 1 98 123 GLU B C 1
ATOM 3393 O O . GLU B 1 123 ? -7.238 2.328 26.859 1 98 123 GLU B O 1
ATOM 3398 N N . THR B 1 124 ? -5.391 3.627 27 1 98.25 124 THR B N 1
ATOM 3399 C CA . THR B 1 124 ? -6.109 4.887 26.844 1 98.25 124 THR B CA 1
ATOM 3400 C C . THR B 1 124 ? -5.219 5.938 26.188 1 98.25 124 THR B C 1
ATOM 3402 O O . THR B 1 124 ? -4.02 5.723 26.016 1 98.25 124 THR B O 1
ATOM 3405 N N . CYS B 1 125 ? -5.828 7.078 25.859 1 98.5 125 CYS B N 1
ATOM 3406 C CA . CYS B 1 125 ? -5.082 8.164 25.219 1 98.5 125 CYS B CA 1
ATOM 3407 C C . CYS B 1 125 ? -4.191 8.875 26.234 1 98.5 125 CYS B C 1
ATOM 3409 O O . CYS B 1 125 ? -3.363 9.703 25.859 1 98.5 125 CYS B O 1
ATOM 3411 N N . LYS B 1 126 ? -4.34 8.531 27.547 1 97.62 126 LYS B N 1
ATOM 3412 C CA . LYS B 1 126 ? -3.551 9.164 28.594 1 97.62 126 LYS B CA 1
ATOM 3413 C C . LYS B 1 126 ? -2.35 8.305 28.969 1 97.62 126 LYS B C 1
ATOM 3415 O O . LYS B 1 126 ? -1.456 8.758 29.688 1 97.62 126 LYS B O 1
ATOM 3420 N N . THR B 1 127 ? -2.322 7.094 28.453 1 98 127 THR B N 1
ATOM 3421 C CA . THR B 1 127 ? -1.261 6.148 28.797 1 98 127 THR B CA 1
ATOM 3422 C C . THR B 1 127 ? 0.046 6.539 28.109 1 98 127 THR B C 1
ATOM 3424 O O . THR B 1 127 ? 0.044 6.965 26.953 1 98 127 THR B O 1
ATOM 3427 N N . ASN B 1 128 ? 1.141 6.418 28.812 1 98 128 ASN B N 1
ATOM 3428 C CA . ASN B 1 128 ? 2.463 6.562 28.219 1 98 128 ASN B CA 1
ATOM 3429 C C . ASN B 1 128 ? 2.906 5.277 27.516 1 98 128 ASN B C 1
ATOM 3431 O O . ASN B 1 128 ? 3.119 4.254 28.172 1 98 128 ASN B O 1
ATOM 3435 N N . TYR B 1 129 ? 3.15 5.352 26.219 1 98.19 129 TYR B N 1
ATOM 3436 C CA . TYR B 1 129 ? 3.475 4.16 25.453 1 98.19 129 TYR B CA 1
ATOM 3437 C C . TYR B 1 129 ? 4.957 4.129 25.078 1 98.19 129 TYR B C 1
ATOM 3439 O O . TYR B 1 129 ? 5.379 3.332 24.25 1 98.19 129 TYR B O 1
ATOM 3447 N N . GLU B 1 130 ? 5.738 4.973 25.641 1 96.06 130 GLU B N 1
ATOM 3448 C CA . GLU B 1 130 ? 7.168 4.992 25.344 1 96.06 130 GLU B CA 1
ATOM 3449 C C . GLU B 1 130 ? 7.789 3.611 25.531 1 96.06 130 GLU B C 1
ATOM 3451 O O . GLU B 1 130 ? 7.578 2.963 26.562 1 96.06 130 GLU B O 1
ATOM 3456 N N . GLY B 1 131 ? 8.445 3.188 24.516 1 96.69 131 GLY B N 1
ATOM 3457 C CA . GLY B 1 131 ? 9.164 1.922 24.578 1 96.69 131 GLY B CA 1
ATOM 3458 C C . GLY B 1 131 ? 8.266 0.719 24.344 1 96.69 131 GLY B C 1
ATOM 3459 O O . GLY B 1 131 ? 8.734 -0.423 24.391 1 96.69 131 GLY B O 1
ATOM 3460 N N . LYS B 1 132 ? 7.031 0.963 24.125 1 98.12 132 LYS B N 1
ATOM 3461 C CA . LYS B 1 132 ? 6.109 -0.145 23.891 1 98.12 132 LYS B CA 1
ATOM 3462 C C . LYS B 1 132 ? 5.832 -0.333 22.406 1 98.12 132 LYS B C 1
ATOM 3464 O O . LYS B 1 132 ? 5.734 0.643 21.656 1 98.12 132 LYS B O 1
ATOM 3469 N N . GLY B 1 133 ? 5.719 -1.611 22.031 1 98.44 133 GLY B N 1
ATOM 3470 C CA . GLY B 1 133 ? 5.504 -1.909 20.625 1 98.44 133 GLY B CA 1
ATOM 3471 C C . GLY B 1 133 ? 6.707 -1.59 19.766 1 98.44 133 GLY B C 1
ATOM 3472 O O . GLY B 1 133 ? 7.828 -1.493 20.25 1 98.44 133 GLY B O 1
ATOM 3473 N N . ILE B 1 134 ? 6.504 -1.554 18.5 1 98.75 134 ILE B N 1
ATOM 3474 C CA . ILE B 1 134 ? 7.559 -1.262 17.547 1 98.75 134 ILE B CA 1
ATOM 3475 C C . ILE B 1 134 ? 7.438 0.183 17.062 1 98.75 134 ILE B C 1
ATOM 3477 O O . ILE B 1 134 ? 6.375 0.6 16.594 1 98.75 134 ILE B O 1
ATOM 3481 N N . ASP B 1 135 ? 8.453 0.965 17.266 1 98.81 135 ASP B N 1
ATOM 3482 C CA . ASP B 1 135 ? 8.516 2.318 16.719 1 98.81 135 ASP B CA 1
ATOM 3483 C C . ASP B 1 135 ? 9.008 2.307 15.273 1 98.81 135 ASP B C 1
ATOM 3485 O O . ASP B 1 135 ? 10.195 2.518 15.016 1 98.81 135 ASP B O 1
ATOM 3489 N N . GLN B 1 136 ? 8.109 2.137 14.383 1 98.88 136 GLN B N 1
ATOM 3490 C CA . GLN B 1 136 ? 8.438 1.962 12.969 1 98.88 136 GLN B CA 1
ATOM 3491 C C . GLN B 1 136 ? 9.117 3.207 12.406 1 98.88 136 GLN B C 1
ATOM 3493 O O . GLN B 1 136 ? 10.055 3.105 11.609 1 98.88 136 GLN B O 1
ATOM 3498 N N . LEU B 1 137 ? 8.562 4.34 12.734 1 98.88 137 LEU B N 1
ATOM 3499 C CA . LEU B 1 137 ? 9.062 5.582 12.156 1 98.88 137 LEU B CA 1
ATOM 3500 C C . LEU B 1 137 ? 10.5 5.848 12.602 1 98.88 137 LEU B C 1
ATOM 3502 O O . LEU B 1 137 ? 11.352 6.188 11.773 1 98.88 137 LEU B O 1
ATOM 3506 N N . ARG B 1 138 ? 10.781 5.691 13.844 1 98.62 138 ARG B N 1
ATOM 3507 C CA . ARG B 1 138 ? 12.156 5.82 14.328 1 98.62 138 ARG B CA 1
ATOM 3508 C C . ARG B 1 138 ? 13.07 4.805 13.664 1 98.62 138 ARG B C 1
ATOM 3510 O O . ARG B 1 138 ? 14.188 5.137 13.266 1 98.62 138 ARG B O 1
ATOM 3517 N N . ASP B 1 139 ? 12.609 3.564 13.578 1 98.56 139 ASP B N 1
ATOM 3518 C CA . ASP B 1 139 ? 13.398 2.498 12.977 1 98.56 139 ASP B CA 1
ATOM 3519 C C . ASP B 1 139 ? 13.742 2.822 11.523 1 98.56 139 ASP B C 1
ATOM 3521 O O . ASP B 1 139 ? 14.875 2.596 11.078 1 98.56 139 ASP B O 1
ATOM 3525 N N . VAL B 1 140 ? 12.797 3.338 10.781 1 98.81 140 VAL B N 1
ATOM 3526 C CA . VAL B 1 140 ? 13.016 3.654 9.375 1 98.81 140 VAL B CA 1
ATOM 3527 C C . VAL B 1 140 ? 14.016 4.801 9.25 1 98.81 140 VAL B C 1
ATOM 3529 O O . VAL B 1 140 ? 14.883 4.785 8.367 1 98.81 140 VAL B O 1
ATOM 3532 N N . ILE B 1 141 ? 13.859 5.801 10.094 1 98.88 141 ILE B N 1
ATOM 3533 C CA . ILE B 1 141 ? 14.797 6.922 10.07 1 98.88 141 ILE B CA 1
ATOM 3534 C C . ILE B 1 141 ? 16.219 6.422 10.336 1 98.88 141 ILE B C 1
ATOM 3536 O O . ILE B 1 141 ? 17.156 6.809 9.648 1 98.88 141 ILE B O 1
ATOM 3540 N N . GLU B 1 142 ? 16.344 5.543 11.32 1 98.75 142 GLU B N 1
ATOM 3541 C CA . GLU B 1 142 ? 17.656 4.961 11.617 1 98.75 142 GLU B CA 1
ATOM 3542 C C . GLU B 1 142 ? 18.172 4.156 10.43 1 98.75 142 GLU B C 1
ATOM 3544 O O . GLU B 1 142 ? 19.359 4.23 10.102 1 98.75 142 GLU B O 1
ATOM 3549 N N . GLN B 1 143 ? 17.344 3.404 9.805 1 98.38 143 GLN B N 1
ATOM 3550 C CA . GLN B 1 143 ? 17.734 2.6 8.656 1 98.38 143 GLN B CA 1
ATOM 3551 C C . GLN B 1 143 ? 18.188 3.482 7.5 1 98.38 143 GLN B C 1
ATOM 3553 O O . GLN B 1 143 ? 19.141 3.145 6.785 1 98.38 143 GLN B O 1
ATOM 3558 N N . ILE B 1 144 ? 17.469 4.562 7.258 1 98.75 144 ILE B N 1
ATOM 3559 C CA . ILE B 1 144 ? 17.844 5.48 6.188 1 98.75 144 ILE B CA 1
ATOM 3560 C C . ILE B 1 144 ? 19.281 5.961 6.406 1 98.75 144 ILE B C 1
ATOM 3562 O O . ILE B 1 144 ? 20.031 6.133 5.445 1 98.75 144 ILE B O 1
ATOM 3566 N N . LYS B 1 145 ? 19.688 6.145 7.625 1 98.19 145 LYS B N 1
ATOM 3567 C CA . LYS B 1 145 ? 21.031 6.621 7.953 1 98.19 145 LYS B CA 1
ATOM 3568 C C . LYS B 1 145 ? 22.062 5.512 7.793 1 98.19 145 LYS B C 1
ATOM 3570 O O . LYS B 1 145 ? 23.188 5.762 7.352 1 98.19 145 LYS B O 1
ATOM 3575 N N . THR B 1 146 ? 21.688 4.27 8.109 1 97.62 146 THR B N 1
ATOM 3576 C CA . THR B 1 146 ? 22.688 3.213 8.25 1 97.62 146 THR B CA 1
ATOM 3577 C C . THR B 1 146 ? 22.656 2.277 7.043 1 97.62 146 THR B C 1
ATOM 3579 O O . THR B 1 146 ? 23.656 1.638 6.719 1 97.62 146 THR B O 1
ATOM 3582 N N . ASN B 1 147 ? 21.516 2.139 6.422 1 95.94 147 ASN B N 1
ATOM 3583 C CA . ASN B 1 147 ? 21.297 1.274 5.266 1 95.94 147 ASN B CA 1
ATOM 3584 C C . ASN B 1 147 ? 20.375 1.928 4.242 1 95.94 147 ASN B C 1
ATOM 3586 O O . ASN B 1 147 ? 19.297 1.402 3.945 1 95.94 147 ASN B O 1
ATOM 3590 N N . PRO B 1 148 ? 20.859 3.029 3.629 1 95.94 148 PRO B N 1
ATOM 3591 C CA . PRO B 1 148 ? 19.984 3.844 2.773 1 95.94 148 PRO B CA 1
ATOM 3592 C C . PRO B 1 148 ? 19.531 3.1 1.523 1 95.94 148 PRO B C 1
ATOM 3594 O O . PRO B 1 148 ? 18.578 3.531 0.858 1 95.94 148 PRO B O 1
ATOM 3597 N N . THR B 1 149 ? 20.125 1.945 1.153 1 94.75 149 THR B N 1
ATOM 3598 C CA . THR B 1 149 ? 19.734 1.227 -0.057 1 94.75 149 THR B CA 1
ATOM 3599 C C . THR B 1 149 ? 18.641 0.213 0.241 1 94.75 149 THR B C 1
ATOM 3601 O O . THR B 1 149 ? 18.172 -0.488 -0.66 1 94.75 149 THR B O 1
ATOM 3604 N N . SER B 1 150 ? 18.219 0.165 1.501 1 96 150 SER B N 1
ATOM 3605 C CA . SER B 1 150 ? 17.188 -0.794 1.894 1 96 150 SER B CA 1
ATOM 3606 C C . SER B 1 150 ? 15.914 -0.595 1.087 1 96 150 SER B C 1
ATOM 3608 O O . SER B 1 150 ? 15.508 0.54 0.824 1 96 150 SER B O 1
ATOM 3610 N N . ARG B 1 151 ? 15.273 -1.7 0.721 1 96.56 151 ARG B N 1
ATOM 3611 C CA . ARG B 1 151 ? 13.992 -1.671 0.025 1 96.56 151 ARG B CA 1
ATOM 3612 C C . ARG B 1 151 ? 12.836 -1.927 0.99 1 96.56 151 ARG B C 1
ATOM 3614 O O . ARG B 1 151 ? 11.734 -2.283 0.568 1 96.56 151 ARG B O 1
ATOM 3621 N N . ARG B 1 152 ? 13.148 -1.829 2.311 1 97.56 152 ARG B N 1
ATOM 3622 C CA . ARG B 1 152 ? 12.172 -2.164 3.346 1 97.56 152 ARG B CA 1
ATOM 3623 C C . ARG B 1 152 ? 11.883 -0.961 4.238 1 97.56 152 ARG B C 1
ATOM 3625 O O . ARG B 1 152 ? 11.531 -1.119 5.406 1 97.56 152 ARG B O 1
ATOM 3632 N N . LEU B 1 153 ? 12.086 0.253 3.705 1 98.69 153 LEU B N 1
ATOM 3633 C CA . LEU B 1 153 ? 11.859 1.477 4.469 1 98.69 153 LEU B CA 1
ATOM 3634 C C . LEU B 1 153 ? 10.383 1.852 4.473 1 98.69 153 LEU B C 1
ATOM 3636 O O . LEU B 1 153 ? 9.984 2.846 3.861 1 98.69 153 LEU B O 1
ATOM 3640 N N . ILE B 1 154 ? 9.586 1.078 5.23 1 98.81 154 ILE B N 1
ATOM 3641 C CA . ILE B 1 154 ? 8.125 1.157 5.207 1 98.81 154 ILE B CA 1
ATOM 3642 C C . ILE B 1 154 ? 7.602 1.392 6.621 1 98.81 154 ILE B C 1
ATOM 3644 O O . ILE B 1 154 ? 8.109 0.815 7.582 1 98.81 154 ILE B O 1
ATOM 3648 N N . VAL B 1 155 ? 6.648 2.225 6.75 1 98.88 155 VAL B N 1
ATOM 3649 C CA . VAL B 1 155 ? 5.812 2.338 7.941 1 98.88 155 VAL B CA 1
ATOM 3650 C C . VAL B 1 155 ? 4.375 1.956 7.602 1 98.88 155 VAL B C 1
ATOM 3652 O O . VAL B 1 155 ? 3.775 2.521 6.684 1 98.88 155 VAL B O 1
ATOM 3655 N N . CYS B 1 156 ? 3.861 0.958 8.242 1 98.75 156 CYS B N 1
ATOM 3656 C CA . CYS B 1 156 ? 2.514 0.452 8 1 98.75 156 CYS B CA 1
ATOM 3657 C C . CYS B 1 156 ? 1.567 0.873 9.117 1 98.75 156 CYS B C 1
ATOM 3659 O O . CYS B 1 156 ? 1.816 0.585 10.289 1 98.75 156 CYS B O 1
ATOM 3661 N N . ALA B 1 157 ? 0.506 1.521 8.734 1 98.69 157 ALA B N 1
ATOM 3662 C CA . ALA B 1 157 ? -0.483 1.955 9.719 1 98.69 157 ALA B CA 1
ATOM 3663 C C . ALA B 1 157 ? -1.67 0.997 9.766 1 98.69 157 ALA B C 1
ATOM 3665 O O . ALA B 1 157 ? -2.514 1.085 10.656 1 98.69 157 ALA B O 1
ATOM 3666 N N . TRP B 1 158 ? -1.799 0.091 8.805 1 98.69 158 TRP B N 1
ATOM 3667 C CA . TRP B 1 158 ? -2.869 -0.901 8.773 1 98.69 158 TRP B CA 1
ATOM 3668 C C . TRP B 1 158 ? -2.529 -2.096 9.656 1 98.69 158 TRP B C 1
ATOM 3670 O O . TRP B 1 158 ? -1.714 -2.941 9.281 1 98.69 158 TRP B O 1
ATOM 3680 N N . ASN B 1 159 ? -3.078 -2.145 10.828 1 98.62 159 ASN B N 1
ATOM 3681 C CA . ASN B 1 159 ? -2.859 -3.223 11.789 1 98.62 159 ASN B CA 1
ATOM 3682 C C . ASN B 1 159 ? -4.125 -4.051 12 1 98.62 159 ASN B C 1
ATOM 3684 O O . ASN B 1 159 ? -4.973 -3.695 12.812 1 98.62 159 ASN B O 1
ATOM 3688 N N . PRO B 1 160 ? -4.203 -5.227 11.305 1 98.5 160 PRO B N 1
ATOM 3689 C CA . PRO B 1 160 ? -5.414 -6.047 11.383 1 98.5 160 PRO B CA 1
ATOM 3690 C C . PRO B 1 160 ? -5.797 -6.395 12.82 1 98.5 160 PRO B C 1
ATOM 3692 O O . PRO B 1 160 ? -6.977 -6.598 13.117 1 98.5 160 PRO B O 1
ATOM 3695 N N . LEU B 1 161 ? -4.879 -6.367 13.742 1 98.25 161 LEU B N 1
ATOM 3696 C CA . LEU B 1 161 ? -5.133 -6.766 15.125 1 98.25 161 LEU B CA 1
ATOM 3697 C C . LEU B 1 161 ? -5.836 -5.648 15.891 1 98.25 161 LEU B C 1
ATOM 3699 O O . LEU B 1 161 ? -6.41 -5.887 16.953 1 98.25 161 LEU B O 1
ATOM 3703 N N . GLN B 1 162 ? -5.812 -4.398 15.328 1 98.31 162 GLN B N 1
ATOM 3704 C CA . GLN B 1 162 ? -6.273 -3.293 16.172 1 98.31 162 GLN B CA 1
ATOM 3705 C C . GLN B 1 162 ? -7.246 -2.396 15.406 1 98.31 162 GLN B C 1
ATOM 3707 O O . GLN B 1 162 ? -7.676 -1.363 15.922 1 98.31 162 GLN B O 1
ATOM 3712 N N . LEU B 1 163 ? -7.629 -2.77 14.203 1 98.12 163 LEU B N 1
ATOM 3713 C CA . LEU B 1 163 ? -8.492 -1.928 13.383 1 98.12 163 LEU B CA 1
ATOM 3714 C C . LEU B 1 163 ? -9.781 -1.591 14.117 1 98.12 163 LEU B C 1
ATOM 3716 O O . LEU B 1 163 ? -10.234 -0.445 14.094 1 98.12 163 LEU B O 1
ATOM 3720 N N . LYS B 1 164 ? -10.336 -2.553 14.844 1 96.5 164 LYS B N 1
ATOM 3721 C CA . LYS B 1 164 ? -11.641 -2.381 15.484 1 96.5 164 LYS B CA 1
ATOM 3722 C C . LYS B 1 164 ? -11.539 -1.433 16.672 1 96.5 164 LYS B C 1
ATOM 3724 O O . LYS B 1 164 ? -12.562 -0.944 17.172 1 96.5 164 LYS B O 1
ATOM 3729 N N . GLU B 1 165 ? -10.297 -1.216 17.125 1 97.44 165 GLU B N 1
ATOM 3730 C CA . GLU B 1 165 ? -10.078 -0.353 18.281 1 97.44 165 GLU B CA 1
ATOM 3731 C C . GLU B 1 165 ? -9.906 1.104 17.859 1 97.44 165 GLU B C 1
ATOM 3733 O O . GLU B 1 165 ? -9.883 2.002 18.703 1 97.44 165 GLU B O 1
ATOM 3738 N N . MET B 1 166 ? -9.789 1.369 16.609 1 98.12 166 MET B N 1
ATOM 3739 C CA . MET B 1 166 ? -9.531 2.713 16.094 1 98.12 166 MET B CA 1
ATOM 3740 C C . MET B 1 166 ? -10.828 3.471 15.867 1 98.12 166 MET B C 1
ATOM 3742 O O . MET B 1 166 ? -11.805 2.9 15.375 1 98.12 166 MET B O 1
ATOM 3746 N N . ALA B 1 167 ? -10.82 4.766 16.234 1 97.31 167 ALA B N 1
ATOM 3747 C CA . ALA B 1 167 ? -11.992 5.59 15.922 1 97.31 167 ALA B CA 1
ATOM 3748 C C . ALA B 1 167 ? -12.32 5.527 14.438 1 97.31 167 ALA B C 1
ATOM 3750 O O . ALA B 1 167 ? -13.5 5.492 14.062 1 97.31 167 ALA B O 1
ATOM 3751 N N . LEU B 1 168 ? -11.32 5.492 13.648 1 95.44 168 LEU B N 1
ATOM 3752 C CA . LEU B 1 168 ? -11.398 5.352 12.203 1 95.44 168 LEU B CA 1
ATOM 3753 C C . LEU B 1 168 ? -10.172 4.625 11.656 1 95.44 168 LEU B C 1
ATOM 3755 O O . LEU B 1 168 ? -9.047 5.098 11.812 1 95.44 168 LEU B O 1
ATOM 3759 N N . PRO B 1 169 ? -10.398 3.498 10.969 1 96.5 169 PRO B N 1
ATOM 3760 C CA . PRO B 1 169 ? -9.234 2.844 10.367 1 96.5 169 PRO B CA 1
ATOM 3761 C C . PRO B 1 169 ? -8.484 3.752 9.398 1 96.5 169 PRO B C 1
ATOM 3763 O O . PRO B 1 169 ? -9.102 4.527 8.664 1 96.5 169 PRO B O 1
ATOM 3766 N N . PRO B 1 170 ? -7.242 3.684 9.375 1 97.56 170 PRO B N 1
ATOM 3767 C CA . PRO B 1 170 ? -6.43 4.617 8.594 1 97.56 170 PRO B CA 1
ATOM 3768 C C . PRO B 1 170 ? -6.703 4.52 7.094 1 97.56 170 PRO B C 1
ATOM 3770 O O . PRO B 1 170 ? -6.621 3.432 6.516 1 97.56 170 PRO B O 1
ATOM 3773 N N . CYS B 1 171 ? -6.938 5.656 6.473 1 97.62 171 CYS B N 1
ATOM 3774 C CA . CYS B 1 171 ? -6.977 5.738 5.02 1 97.62 171 CYS B CA 1
ATOM 3775 C C . CYS B 1 171 ? -5.566 5.727 4.434 1 97.62 171 CYS B C 1
ATOM 3777 O O . CYS B 1 171 ? -5.336 5.145 3.375 1 97.62 171 CYS B O 1
ATOM 3779 N N . HIS B 1 172 ? -4.617 6.492 5.184 1 97.69 172 HIS B N 1
ATOM 3780 C CA . HIS B 1 172 ? -3.197 6.359 4.879 1 97.69 172 HIS B CA 1
ATOM 3781 C C . HIS B 1 172 ? -2.646 5.035 5.395 1 97.69 172 HIS B C 1
ATOM 3783 O O . HIS B 1 172 ? -2.133 4.965 6.516 1 97.69 172 HIS B O 1
ATOM 3789 N N . THR B 1 173 ? -2.68 4.082 4.57 1 98.44 173 THR B N 1
ATOM 3790 C CA . THR B 1 173 ? -2.471 2.693 4.965 1 98.44 173 THR B CA 1
ATOM 3791 C C . THR B 1 173 ? -0.997 2.432 5.262 1 98.44 173 THR B C 1
ATOM 3793 O O . THR B 1 173 ? -0.663 1.813 6.273 1 98.44 173 THR B O 1
ATOM 3796 N N . LEU B 1 174 ? -0.1 2.908 4.383 1 98.62 174 LEU B N 1
ATOM 3797 C CA . LEU B 1 174 ? 1.339 2.777 4.59 1 98.62 174 LEU B CA 1
ATOM 3798 C C . LEU B 1 174 ? 2.102 3.814 3.771 1 98.62 174 LEU B C 1
ATOM 3800 O O . LEU B 1 174 ? 1.579 4.34 2.787 1 98.62 174 LEU B O 1
ATOM 3804 N N . PHE B 1 175 ? 3.281 4.125 4.207 1 98.94 175 PHE B N 1
ATOM 3805 C CA . PHE B 1 175 ? 4.168 4.957 3.406 1 98.94 175 PHE B CA 1
ATOM 3806 C C . PHE B 1 175 ? 5.562 4.34 3.322 1 98.94 175 PHE B C 1
ATOM 3808 O O . PHE B 1 175 ? 5.945 3.547 4.184 1 98.94 175 PHE B O 1
ATOM 3815 N N . HIS B 1 176 ? 6.199 4.625 2.252 1 98.94 176 HIS B N 1
ATOM 3816 C CA . HIS B 1 176 ? 7.395 3.943 1.772 1 98.94 176 HIS B CA 1
ATOM 3817 C C . HIS B 1 176 ? 8.453 4.941 1.31 1 98.94 176 HIS B C 1
ATOM 3819 O O . HIS B 1 176 ? 8.211 5.73 0.393 1 98.94 176 HIS B O 1
ATOM 3825 N N . PHE B 1 177 ? 9.648 4.906 1.963 1 98.94 177 PHE B N 1
ATOM 3826 C CA . PHE B 1 177 ? 10.719 5.824 1.586 1 98.94 177 PHE B CA 1
ATOM 3827 C C . PHE B 1 177 ? 11.719 5.137 0.665 1 98.94 177 PHE B C 1
ATOM 3829 O O . PHE B 1 177 ? 11.836 3.91 0.667 1 98.94 177 PHE B O 1
ATOM 3836 N N . LYS B 1 178 ? 12.391 5.949 -0.059 1 98.81 178 LYS B N 1
ATOM 3837 C CA . LYS B 1 178 ? 13.492 5.496 -0.911 1 98.81 178 LYS B CA 1
ATOM 3838 C C . LYS B 1 178 ? 14.586 6.559 -1.007 1 98.81 178 LYS B C 1
ATOM 3840 O O . LYS B 1 178 ? 14.289 7.746 -1.133 1 98.81 178 LYS B O 1
ATOM 3845 N N . VAL B 1 179 ? 15.789 6.094 -0.917 1 98.56 179 VAL B N 1
ATOM 3846 C CA . VAL B 1 179 ? 16.938 6.977 -1.043 1 98.56 179 VAL B CA 1
ATOM 3847 C C . VAL B 1 179 ? 17.672 6.691 -2.354 1 98.56 179 VAL B C 1
ATOM 3849 O O . VAL B 1 179 ? 18.031 5.543 -2.639 1 98.56 179 VAL B O 1
ATOM 3852 N N . TYR B 1 180 ? 17.828 7.633 -3.189 1 97.38 180 TYR B N 1
ATOM 3853 C CA . TYR B 1 180 ? 18.75 7.637 -4.316 1 97.38 180 TYR 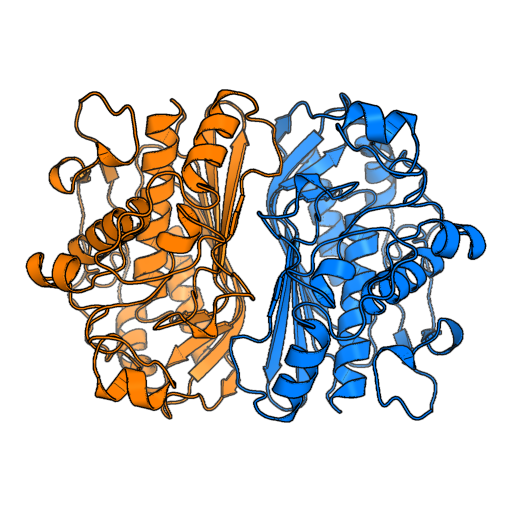B CA 1
ATOM 3854 C C . TYR B 1 180 ? 19.766 8.766 -4.188 1 97.38 180 TYR B C 1
ATOM 3856 O O . TYR B 1 180 ? 19.391 9.945 -4.176 1 97.38 180 TYR B O 1
ATOM 3864 N N . GLY B 1 181 ? 21.047 8.406 -4.148 1 95.56 181 GLY B N 1
ATOM 3865 C CA . GLY B 1 181 ? 22.031 9.445 -3.889 1 95.56 181 GLY B CA 1
ATOM 3866 C C . GLY B 1 181 ? 21.781 10.188 -2.59 1 95.56 181 GLY B C 1
ATOM 3867 O O . GLY B 1 181 ? 21.656 9.57 -1.529 1 95.56 181 GLY B O 1
ATOM 3868 N N . ASN B 1 182 ? 21.641 11.469 -2.639 1 97.81 182 ASN B N 1
ATOM 3869 C CA . ASN B 1 182 ? 21.391 12.273 -1.449 1 97.81 182 ASN B CA 1
ATOM 3870 C C . ASN B 1 182 ? 19.938 12.727 -1.374 1 97.81 182 ASN B C 1
ATOM 3872 O O . ASN B 1 182 ? 19.609 13.68 -0.67 1 97.81 182 ASN B O 1
ATOM 3876 N N . LYS B 1 183 ? 19.094 12.023 -2.094 1 98.5 183 LYS B N 1
ATOM 3877 C CA . LYS B 1 183 ? 17.703 12.438 -2.217 1 98.5 183 LYS B CA 1
ATOM 3878 C C . LYS B 1 183 ? 16.766 11.43 -1.55 1 98.5 183 LYS B C 1
ATOM 3880 O O . LYS B 1 183 ? 16.984 10.227 -1.64 1 98.5 183 LYS B O 1
ATOM 3885 N N . LEU B 1 184 ? 15.734 11.914 -0.874 1 98.88 184 LEU B N 1
ATOM 3886 C CA . LEU B 1 184 ? 14.727 11.094 -0.217 1 98.88 184 LEU B CA 1
ATOM 3887 C C . LEU B 1 184 ? 13.359 11.289 -0.865 1 98.88 184 LEU B C 1
ATOM 3889 O O . LEU B 1 184 ? 12.898 12.422 -1.022 1 98.88 184 LEU B O 1
ATOM 3893 N N . SER B 1 185 ? 12.758 10.234 -1.295 1 98.94 185 SER B N 1
ATOM 3894 C CA . SER B 1 185 ? 11.391 10.242 -1.807 1 98.94 185 SER B CA 1
ATOM 3895 C C . SER B 1 185 ? 10.461 9.43 -0.912 1 98.94 185 SER B C 1
ATOM 3897 O O . SER B 1 185 ? 10.922 8.617 -0.1 1 98.94 185 SER B O 1
ATOM 3899 N N . CYS B 1 186 ? 9.172 9.68 -1.028 1 98.94 186 CYS B N 1
ATOM 3900 C CA . CYS B 1 186 ? 8.172 8.977 -0.226 1 98.94 186 CYS B CA 1
ATOM 3901 C C . CYS B 1 186 ? 6.945 8.633 -1.064 1 98.94 186 CYS B C 1
ATOM 3903 O O . CYS B 1 186 ? 6.473 9.453 -1.851 1 98.94 186 CYS B O 1
ATOM 3905 N N . ILE B 1 187 ? 6.52 7.406 -0.962 1 98.94 187 ILE B N 1
ATOM 3906 C CA . ILE B 1 187 ? 5.23 6.965 -1.488 1 98.94 187 ILE B CA 1
ATOM 3907 C C . ILE B 1 187 ? 4.223 6.84 -0.348 1 98.94 187 ILE B C 1
ATOM 3909 O O . ILE B 1 187 ? 4.551 6.332 0.727 1 98.94 187 ILE B O 1
ATOM 3913 N N . LEU B 1 188 ? 3.062 7.348 -0.54 1 98.94 188 LEU B N 1
ATOM 3914 C CA . LEU B 1 188 ? 1.91 7.023 0.294 1 98.94 188 LEU B CA 1
ATOM 3915 C C . LEU B 1 188 ? 0.925 6.137 -0.46 1 98.94 188 LEU B C 1
ATOM 3917 O O . LEU B 1 188 ? 0.504 6.473 -1.569 1 98.94 188 LEU B O 1
ATOM 3921 N N . TYR B 1 189 ? 0.587 4.98 0.07 1 98.94 189 TYR B N 1
ATOM 3922 C CA . TYR B 1 189 ? -0.592 4.246 -0.375 1 98.94 189 TYR B CA 1
ATOM 3923 C C . TYR B 1 189 ? -1.799 4.574 0.496 1 98.94 189 TYR B C 1
ATOM 3925 O O . TYR B 1 189 ? -1.811 4.27 1.69 1 98.94 189 TYR B O 1
ATOM 3933 N N . GLN B 1 190 ? -2.74 5.168 -0.089 1 98.88 190 GLN B N 1
ATOM 3934 C CA . GLN B 1 190 ? -3.984 5.535 0.577 1 98.88 190 GLN B CA 1
ATOM 3935 C C . GLN B 1 190 ? -5.148 4.691 0.072 1 98.88 190 GLN B C 1
ATOM 3937 O O . GLN B 1 190 ? -5.516 4.766 -1.104 1 98.88 190 GLN B O 1
ATOM 3942 N N . ARG B 1 191 ? -5.742 3.895 0.959 1 98.62 191 ARG B N 1
ATOM 3943 C CA . ARG B 1 191 ? -6.789 2.969 0.536 1 98.62 191 ARG B CA 1
ATOM 3944 C C . ARG B 1 191 ? -8.008 3.725 0.024 1 98.62 191 ARG B C 1
ATOM 3946 O O . ARG B 1 191 ? -8.727 3.232 -0.849 1 98.62 191 ARG B O 1
ATOM 3953 N N . SER B 1 192 ? -8.328 4.844 0.635 1 98 192 SER B N 1
ATOM 3954 C CA . SER B 1 192 ? -9.508 5.645 0.336 1 98 192 SER B CA 1
ATOM 3955 C C . SER B 1 192 ? -9.188 7.137 0.359 1 98 192 SER B C 1
ATOM 3957 O O . SER B 1 192 ? -8.695 7.656 1.361 1 98 192 SER B O 1
ATOM 3959 N N . GLY B 1 193 ? -9.414 7.766 -0.742 1 98.06 193 GLY B N 1
ATOM 3960 C CA . GLY B 1 193 ? -9.094 9.18 -0.841 1 98.06 193 GLY B CA 1
ATOM 3961 C C . GLY B 1 193 ? -10.258 10.023 -1.327 1 98.06 193 GLY B C 1
ATOM 3962 O O . GLY B 1 193 ? -10.656 9.922 -2.488 1 98.06 193 GLY B O 1
ATOM 3963 N N . ASP B 1 194 ? -10.82 10.805 -0.414 1 97.12 194 ASP B N 1
ATOM 3964 C CA . ASP B 1 194 ? -11.75 11.859 -0.797 1 97.12 194 ASP B CA 1
ATOM 3965 C C . ASP B 1 194 ? -11.016 13.008 -1.49 1 97.12 194 ASP B C 1
ATOM 3967 O O . ASP B 1 194 ? -10.305 13.781 -0.844 1 97.12 194 ASP B O 1
ATOM 3971 N N . VAL B 1 195 ? -11.266 13.141 -2.734 1 97.75 195 VAL B N 1
ATOM 3972 C CA . VAL B 1 195 ? -10.492 14.07 -3.547 1 97.75 195 VAL B CA 1
ATOM 3973 C C . VAL B 1 195 ? -10.852 15.508 -3.182 1 97.75 195 VAL B C 1
ATOM 3975 O O . VAL B 1 195 ? -10.039 16.422 -3.338 1 97.75 195 VAL B O 1
ATOM 3978 N N . GLY B 1 196 ? -12.016 15.688 -2.646 1 96.56 196 GLY B N 1
ATOM 3979 C CA . GLY B 1 196 ? -12.477 17.031 -2.346 1 96.56 196 GLY B CA 1
ATOM 3980 C C . GLY B 1 196 ? -11.836 17.625 -1.1 1 96.56 196 GLY B C 1
ATOM 3981 O O . GLY B 1 196 ? -11.438 18.781 -1.086 1 96.56 196 GLY B O 1
ATOM 3982 N N . LEU B 1 197 ? -11.734 16.781 -0.115 1 94.5 197 LEU B N 1
ATOM 3983 C CA . LEU B 1 197 ? -11.281 17.312 1.165 1 94.5 197 LEU B CA 1
ATOM 3984 C C . LEU B 1 197 ? -10.023 16.578 1.64 1 94.5 197 LEU B C 1
ATOM 3986 O O . LEU B 1 197 ? -9.016 17.219 1.949 1 94.5 197 LEU B O 1
ATOM 3990 N N . GLY B 1 198 ? -10.031 15.305 1.645 1 96.25 198 GLY B N 1
ATOM 3991 C CA . GLY B 1 198 ? -8.977 14.508 2.24 1 96.25 198 GLY B CA 1
ATOM 3992 C C . GLY B 1 198 ? -7.676 14.562 1.461 1 96.25 198 GLY B C 1
ATOM 3993 O O . GLY B 1 198 ? -6.613 14.812 2.033 1 96.25 198 GLY B O 1
ATOM 3994 N N . VAL B 1 199 ? -7.746 14.391 0.203 1 98.25 199 VAL B N 1
ATOM 3995 C CA . VAL B 1 199 ? -6.566 14.227 -0.639 1 98.25 199 VAL B CA 1
ATOM 3996 C C . VAL B 1 199 ? -5.723 15.492 -0.602 1 98.25 199 VAL B C 1
ATOM 3998 O O . VAL B 1 199 ? -4.5 15.438 -0.45 1 98.25 199 VAL B O 1
ATOM 4001 N N . PRO B 1 200 ? -6.348 16.688 -0.692 1 97.94 200 PRO B N 1
ATOM 4002 C CA . PRO B 1 200 ? -5.543 17.906 -0.568 1 97.94 200 PRO B CA 1
ATOM 4003 C C . PRO B 1 200 ? -4.738 17.953 0.73 1 97.94 200 PRO B C 1
ATOM 4005 O O . PRO B 1 200 ? -3.572 18.359 0.723 1 97.94 200 PRO B O 1
ATOM 4008 N N . PHE B 1 201 ? -5.348 17.547 1.825 1 97.75 201 PHE B N 1
ATOM 4009 C CA . PHE B 1 201 ? -4.688 17.469 3.123 1 97.75 201 PHE B CA 1
ATOM 4010 C C . PHE B 1 201 ? -3.531 16.484 3.09 1 97.75 201 PHE B C 1
ATOM 4012 O O . PHE B 1 201 ? -2.441 16.781 3.588 1 97.75 201 PHE B O 1
ATOM 4019 N N . ASN B 1 202 ? -3.73 15.328 2.488 1 98.62 202 ASN B N 1
ATOM 4020 C CA . ASN B 1 202 ? -2.764 14.234 2.498 1 98.62 202 ASN B CA 1
ATOM 4021 C C . ASN B 1 202 ? -1.543 14.562 1.643 1 98.62 202 ASN B C 1
ATOM 4023 O O . ASN B 1 202 ? -0.423 14.172 1.98 1 98.62 202 ASN B O 1
ATOM 4027 N N . ILE B 1 203 ? -1.76 15.258 0.503 1 98.81 203 ILE B N 1
ATOM 4028 C CA . ILE B 1 203 ? -0.652 15.688 -0.345 1 98.81 203 ILE B CA 1
ATOM 4029 C C . ILE B 1 203 ? 0.331 16.531 0.469 1 98.81 203 ILE B C 1
ATOM 4031 O O . ILE B 1 203 ? 1.523 16.219 0.526 1 98.81 203 ILE B O 1
ATOM 4035 N N . ALA B 1 204 ? -0.191 17.516 1.135 1 98.88 204 ALA B N 1
ATOM 4036 C CA . ALA B 1 204 ? 0.655 18.422 1.901 1 98.88 204 ALA B CA 1
ATOM 4037 C C . ALA B 1 204 ? 1.263 17.719 3.111 1 98.88 204 ALA B C 1
ATOM 4039 O O . ALA B 1 204 ? 2.439 17.922 3.424 1 98.88 204 ALA B O 1
ATOM 4040 N N . SER B 1 205 ? 0.487 16.938 3.768 1 98.88 205 SER B N 1
ATOM 4041 C CA . SER B 1 205 ? 0.918 16.266 4.984 1 98.88 205 SER B CA 1
ATOM 4042 C C . SER B 1 205 ? 2.121 15.367 4.723 1 98.88 205 SER B C 1
ATOM 4044 O O . SER B 1 205 ? 3.119 15.422 5.441 1 98.88 205 SER B O 1
ATOM 4046 N N . TYR B 1 206 ? 2.07 14.594 3.688 1 98.94 206 TYR B N 1
ATOM 4047 C CA . TYR B 1 206 ? 3.137 13.625 3.455 1 98.94 206 TYR B CA 1
ATOM 4048 C C . TYR B 1 206 ? 4.32 14.281 2.75 1 98.94 206 TYR B C 1
ATOM 4050 O O . TYR B 1 206 ? 5.445 13.781 2.822 1 98.94 206 TYR B O 1
ATOM 4058 N N . ALA B 1 207 ? 4.074 15.375 2.039 1 98.94 207 ALA B N 1
ATOM 4059 C CA . ALA B 1 207 ? 5.199 16.203 1.623 1 98.94 207 ALA B CA 1
ATOM 4060 C C . ALA B 1 207 ? 5.98 16.719 2.83 1 98.94 207 ALA B C 1
ATOM 4062 O O . ALA B 1 207 ? 7.211 16.641 2.861 1 98.94 207 ALA B O 1
ATOM 4063 N N . LEU B 1 208 ? 5.234 17.203 3.84 1 98.94 208 LEU B N 1
ATOM 4064 C CA . LEU B 1 208 ? 5.859 17.672 5.07 1 98.94 208 LEU B CA 1
ATOM 4065 C C . LEU B 1 208 ? 6.605 16.547 5.773 1 98.94 208 LEU B C 1
ATOM 4067 O O . LEU B 1 208 ? 7.719 16.75 6.27 1 98.94 208 LEU B O 1
ATOM 4071 N N . LEU B 1 209 ? 6 15.375 5.852 1 98.94 209 LEU B N 1
ATOM 4072 C CA . LEU B 1 209 ? 6.656 14.227 6.465 1 98.94 209 LEU B CA 1
ATOM 4073 C C . LEU B 1 209 ? 7.98 13.922 5.773 1 98.94 209 LEU B C 1
ATOM 4075 O O . LEU B 1 209 ? 8.984 13.648 6.438 1 98.94 209 LEU B O 1
ATOM 4079 N N . THR B 1 210 ? 7.98 13.969 4.465 1 98.94 210 THR B N 1
ATOM 4080 C CA . THR B 1 210 ? 9.188 13.719 3.684 1 98.94 210 THR B CA 1
ATOM 4081 C C . THR B 1 210 ? 10.266 14.75 4.016 1 98.94 210 THR B C 1
ATOM 4083 O O . THR B 1 210 ? 11.438 14.391 4.184 1 98.94 210 THR B O 1
ATOM 4086 N N . ILE B 1 211 ? 9.875 15.992 4.113 1 98.88 211 ILE B N 1
ATOM 4087 C CA . ILE B 1 211 ? 10.797 17.078 4.441 1 98.88 211 ILE B CA 1
ATOM 4088 C C . ILE B 1 211 ? 11.398 16.844 5.828 1 98.88 211 ILE B C 1
ATOM 4090 O O . ILE B 1 211 ? 12.609 16.969 6.016 1 98.88 211 ILE B O 1
ATOM 4094 N N . ILE B 1 212 ? 10.57 16.453 6.801 1 98.94 212 ILE B N 1
ATOM 4095 C CA . ILE B 1 212 ? 11 16.203 8.172 1 98.94 212 ILE B CA 1
ATOM 4096 C C . ILE B 1 212 ? 12.016 15.07 8.203 1 98.94 212 ILE B C 1
ATOM 4098 O O . ILE B 1 212 ? 13.102 15.219 8.781 1 98.94 212 ILE B O 1
ATOM 4102 N N . VAL B 1 213 ? 11.695 13.945 7.559 1 98.94 213 VAL B N 1
ATOM 4103 C CA . VAL B 1 213 ? 12.57 12.781 7.574 1 98.94 213 VAL B CA 1
ATOM 4104 C C . VAL B 1 213 ? 13.867 13.094 6.836 1 98.94 213 VAL B C 1
ATOM 4106 O O . VAL B 1 213 ? 14.953 12.68 7.266 1 98.94 213 VAL B O 1
ATOM 4109 N N . ALA B 1 214 ? 13.758 13.812 5.719 1 98.88 214 ALA B N 1
ATOM 4110 C CA . ALA B 1 214 ? 14.953 14.227 4.992 1 98.88 214 ALA B CA 1
ATOM 4111 C C . ALA B 1 214 ? 15.883 15.047 5.887 1 98.88 214 ALA B C 1
ATOM 4113 O O . ALA B 1 214 ? 17.094 14.828 5.906 1 98.88 214 ALA B O 1
ATOM 4114 N N . LYS B 1 215 ? 15.32 15.961 6.625 1 98.75 215 LYS B N 1
ATOM 4115 C CA . LYS B 1 215 ? 16.109 16.812 7.523 1 98.75 215 LYS B CA 1
ATOM 4116 C C . LYS B 1 215 ? 16.828 15.969 8.578 1 98.75 215 LYS B C 1
ATOM 4118 O O . LYS B 1 215 ? 18.031 16.156 8.805 1 98.75 215 LYS B O 1
ATOM 4123 N N . LEU B 1 216 ? 16.141 15.031 9.156 1 98.75 216 LEU B N 1
ATOM 4124 C CA . LEU B 1 216 ? 16.688 14.219 10.242 1 98.75 216 LEU B CA 1
ATOM 4125 C C . LEU B 1 216 ? 17.75 13.266 9.727 1 98.75 216 LEU B C 1
ATOM 4127 O O . LEU B 1 216 ? 18.531 12.703 10.508 1 98.75 216 LEU B O 1
ATOM 4131 N N . THR B 1 217 ? 17.797 13.008 8.438 1 98.69 217 THR B N 1
ATOM 4132 C CA . THR B 1 217 ? 18.719 12.016 7.879 1 98.69 217 THR B CA 1
ATOM 4133 C C . THR B 1 217 ? 19.75 12.688 6.984 1 98.69 217 THR B C 1
ATOM 4135 O O . THR B 1 217 ? 20.516 12.008 6.281 1 98.69 217 THR B O 1
ATOM 4138 N N . ASN B 1 218 ? 19.75 14.039 6.945 1 98 218 ASN B N 1
ATOM 4139 C CA . ASN B 1 218 ? 20.688 14.844 6.176 1 98 218 ASN B CA 1
ATOM 4140 C C . ASN B 1 218 ? 20.609 14.531 4.688 1 98 218 ASN B C 1
ATOM 4142 O O . ASN B 1 218 ? 21.625 14.273 4.047 1 98 218 ASN B O 1
ATOM 4146 N N . LEU B 1 219 ? 19.406 14.375 4.199 1 98.69 219 LEU B N 1
ATOM 4147 C CA . LEU B 1 219 ? 19.109 14.18 2.783 1 98.69 219 LEU B CA 1
ATOM 4148 C C . LEU B 1 219 ? 18.266 15.328 2.236 1 98.69 219 LEU B C 1
ATOM 4150 O O . LEU B 1 219 ? 17.781 16.156 3 1 98.69 219 LEU B O 1
ATOM 4154 N N . GLU B 1 220 ? 18.141 15.422 0.939 1 98.75 220 GLU B N 1
ATOM 4155 C CA . GLU B 1 220 ? 17.281 16.406 0.272 1 98.75 220 GLU B CA 1
ATOM 4156 C C . GLU B 1 220 ? 15.945 15.781 -0.126 1 98.75 220 GLU B C 1
ATOM 4158 O O . GLU B 1 220 ? 15.898 14.672 -0.667 1 98.75 220 GLU B O 1
ATOM 4163 N N . PRO B 1 221 ? 14.875 16.469 0.252 1 98.81 221 PRO B N 1
ATOM 4164 C CA . PRO B 1 221 ? 13.602 15.969 -0.274 1 98.81 221 PRO B CA 1
ATOM 4165 C C . PRO B 1 221 ? 13.57 15.922 -1.8 1 98.81 221 PRO B C 1
ATOM 4167 O O . PRO B 1 221 ? 14.055 16.844 -2.459 1 98.81 221 PRO B O 1
ATOM 4170 N N . SER B 1 222 ? 12.992 14.867 -2.377 1 98.75 222 SER B N 1
ATOM 4171 C CA . SER B 1 222 ? 13 14.711 -3.828 1 98.75 222 SER B CA 1
ATOM 4172 C C . SER B 1 222 ? 11.578 14.688 -4.383 1 98.75 222 SER B C 1
ATOM 4174 O O . SER B 1 222 ? 11.188 15.562 -5.16 1 98.75 222 SER B O 1
ATOM 4176 N N . GLU B 1 223 ? 10.82 13.688 -3.996 1 98.81 223 GLU B N 1
ATOM 4177 C CA . GLU B 1 223 ? 9.516 13.5 -4.629 1 98.81 223 GLU B CA 1
ATOM 4178 C C . GLU B 1 223 ? 8.531 12.836 -3.674 1 98.81 223 GLU B C 1
ATOM 4180 O O . GLU B 1 223 ? 8.906 11.969 -2.885 1 98.81 223 GLU B O 1
ATOM 4185 N N . PHE B 1 224 ? 7.281 13.328 -3.691 1 98.94 224 PHE B N 1
ATOM 4186 C CA . PHE B 1 224 ? 6.152 12.656 -3.062 1 98.94 224 PHE B CA 1
ATOM 4187 C C . PHE B 1 224 ? 5.266 12 -4.113 1 98.94 224 PHE B C 1
ATOM 4189 O O . PHE B 1 224 ? 4.801 12.656 -5.043 1 98.94 224 PHE B O 1
ATOM 4196 N N . ILE B 1 225 ? 5.066 10.703 -3.986 1 98.94 225 ILE B N 1
ATOM 4197 C CA . ILE B 1 225 ? 4.227 9.93 -4.891 1 98.94 225 ILE B CA 1
ATOM 4198 C C . ILE B 1 225 ? 2.996 9.422 -4.141 1 98.94 225 ILE B C 1
ATOM 4200 O O . ILE B 1 225 ? 3.121 8.789 -3.092 1 98.94 225 ILE B O 1
ATOM 4204 N N . HIS B 1 226 ? 1.833 9.695 -4.684 1 98.88 226 HIS B N 1
ATOM 4205 C CA . HIS B 1 226 ? 0.564 9.43 -4.02 1 98.88 226 HIS B CA 1
ATOM 4206 C C . HIS B 1 226 ? -0.237 8.367 -4.766 1 98.88 226 HIS B C 1
ATOM 4208 O O . HIS B 1 226 ? -0.791 8.641 -5.832 1 98.88 226 HIS B O 1
ATOM 4214 N N . PHE B 1 227 ? -0.243 7.137 -4.266 1 98.94 227 PHE B N 1
ATOM 4215 C CA . PHE B 1 227 ? -1.11 6.07 -4.75 1 98.94 227 PHE B CA 1
ATOM 4216 C C . PHE B 1 227 ? -2.422 6.043 -3.977 1 98.94 227 PHE B C 1
ATOM 4218 O O . PHE B 1 227 ? -2.424 6.051 -2.744 1 98.94 227 PHE B O 1
ATOM 4225 N N . ILE B 1 228 ? -3.51 6.012 -4.703 1 98.88 228 ILE B N 1
ATOM 4226 C CA . ILE B 1 228 ? -4.812 5.973 -4.043 1 98.88 228 ILE B CA 1
ATOM 4227 C C . ILE B 1 228 ? -5.621 4.789 -4.574 1 98.88 228 ILE B C 1
ATOM 4229 O O . ILE B 1 228 ? -5.754 4.613 -5.785 1 98.88 228 ILE B O 1
ATOM 4233 N N . GLY B 1 229 ? -6.074 3.914 -3.633 1 98.69 229 GLY B N 1
ATOM 4234 C CA . GLY B 1 229 ? -6.977 2.838 -4.012 1 98.69 229 GLY B CA 1
ATOM 4235 C C . GLY B 1 229 ? -8.344 3.332 -4.445 1 98.69 229 GLY B C 1
ATOM 4236 O O . GLY B 1 229 ? -8.539 3.686 -5.609 1 98.69 229 GLY B O 1
ATOM 4237 N N . ASP B 1 230 ? -9.273 3.496 -3.541 1 98.31 230 ASP B N 1
ATOM 4238 C CA . ASP B 1 230 ? -10.586 4.066 -3.807 1 98.31 230 ASP B CA 1
ATOM 4239 C C . ASP B 1 230 ? -10.523 5.594 -3.85 1 98.31 230 ASP B C 1
ATOM 4241 O O . ASP B 1 230 ? -10.617 6.25 -2.811 1 98.31 230 ASP B O 1
ATOM 4245 N N . THR B 1 231 ? -10.359 6.141 -5.047 1 98.56 231 THR B N 1
ATOM 4246 C CA . THR B 1 231 ? -10.352 7.578 -5.273 1 98.56 231 THR B CA 1
ATOM 4247 C C . THR B 1 231 ? -11.758 8.078 -5.594 1 98.56 231 THR B C 1
ATOM 4249 O O . THR B 1 231 ? -12.352 7.68 -6.594 1 98.56 231 THR B O 1
ATOM 4252 N N . HIS B 1 232 ? -12.273 9.008 -4.746 1 98.38 232 HIS B N 1
ATOM 4253 C CA . HIS B 1 232 ? -13.688 9.289 -4.984 1 98.38 232 HIS B CA 1
ATOM 4254 C C . HIS B 1 232 ? -14.016 10.75 -4.688 1 98.38 232 HIS B C 1
ATOM 4256 O O . HIS B 1 232 ? -13.266 11.43 -3.98 1 98.38 232 HIS B O 1
ATOM 4262 N N . VAL B 1 233 ? -15.039 11.203 -5.301 1 98.12 233 VAL B N 1
ATOM 4263 C CA . VAL B 1 233 ? -15.711 12.469 -5.023 1 98.12 233 VAL B CA 1
ATOM 4264 C C . VAL B 1 233 ? -17.109 12.195 -4.457 1 98.12 233 VAL B C 1
ATOM 4266 O O . VAL B 1 233 ? -17.891 11.438 -5.043 1 98.12 233 VAL B O 1
ATOM 4269 N N . TYR B 1 234 ? -17.344 12.734 -3.305 1 97.25 234 TYR B N 1
ATOM 4270 C CA . TYR B 1 234 ? -18.688 12.625 -2.773 1 97.25 234 TYR B CA 1
ATOM 4271 C C . TYR B 1 234 ? -19.688 13.383 -3.65 1 97.25 234 TYR B C 1
ATOM 4273 O O . TYR B 1 234 ? -19.375 14.453 -4.172 1 97.25 234 TYR B O 1
ATOM 4281 N N . LYS B 1 235 ? -20.844 12.867 -3.691 1 96.5 235 LYS B N 1
ATOM 4282 C CA . LYS B 1 235 ? -21.875 13.438 -4.559 1 96.5 235 LYS B CA 1
ATOM 4283 C C . LYS B 1 235 ? -22.125 14.906 -4.223 1 96.5 235 LYS B C 1
ATOM 4285 O O . LYS B 1 235 ? -22.297 15.734 -5.121 1 96.5 235 LYS B O 1
ATOM 4290 N N . ASP B 1 236 ? -22.109 15.227 -2.955 1 95.94 236 ASP B N 1
ATOM 4291 C CA . ASP B 1 236 ? -22.422 16.594 -2.539 1 95.94 236 ASP B CA 1
ATOM 4292 C C . ASP B 1 236 ? -21.203 17.5 -2.723 1 95.94 236 ASP B C 1
ATOM 4294 O O . ASP B 1 236 ? -21.297 18.719 -2.518 1 95.94 236 ASP B O 1
ATOM 4298 N N . HIS B 1 237 ? -20.062 16.984 -3.154 1 97.44 237 HIS B N 1
ATOM 4299 C CA . HIS B 1 237 ? -18.875 17.797 -3.416 1 97.44 237 HIS B CA 1
ATOM 4300 C C . HIS B 1 237 ? -18.75 18.109 -4.902 1 97.44 237 HIS B C 1
ATOM 4302 O O . HIS B 1 237 ? -17.875 18.891 -5.301 1 97.44 237 HIS B O 1
ATOM 4308 N N . VAL B 1 238 ? -19.609 17.562 -5.742 1 97.75 238 VAL B N 1
ATOM 4309 C CA . VAL B 1 238 ? -19.453 17.672 -7.191 1 97.75 238 VAL B CA 1
ATOM 4310 C C . VAL B 1 238 ? -19.516 19.141 -7.605 1 97.75 238 VAL B C 1
ATOM 4312 O O . VAL B 1 238 ? -18.625 19.641 -8.281 1 97.75 238 VAL B O 1
ATOM 4315 N N . GLU B 1 239 ? -20.516 19.859 -7.203 1 97.44 239 GLU B N 1
ATOM 4316 C C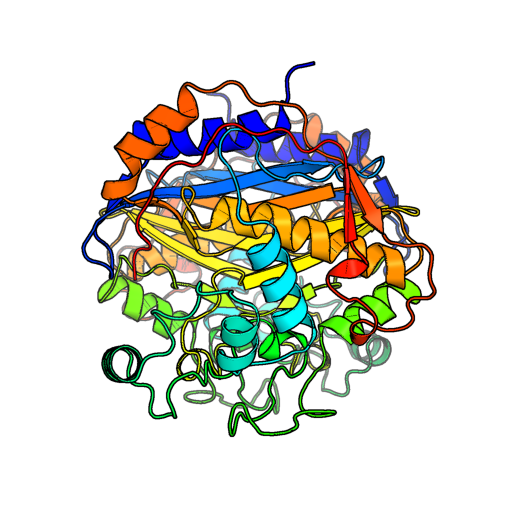A . GLU B 1 239 ? -20.688 21.234 -7.645 1 97.44 239 GLU B CA 1
ATOM 4317 C C . GLU B 1 239 ? -19.578 22.141 -7.129 1 97.44 239 GLU B C 1
ATOM 4319 O O . GLU B 1 239 ? -18.969 22.891 -7.895 1 97.44 239 GLU B O 1
ATOM 4324 N N . PRO B 1 240 ? -19.281 22.016 -5.812 1 97.88 240 PRO B N 1
ATOM 4325 C CA . PRO B 1 240 ? -18.141 22.797 -5.336 1 97.88 240 PRO B CA 1
ATOM 4326 C C . PRO B 1 240 ? -16.859 22.484 -6.105 1 97.88 240 PRO B C 1
ATOM 4328 O O . PRO B 1 240 ? -16.047 23.391 -6.363 1 97.88 240 PRO B O 1
ATOM 4331 N N . LEU B 1 241 ? -16.625 21.281 -6.5 1 98.38 241 LEU B N 1
ATOM 4332 C CA . LEU B 1 241 ? -15.391 20.891 -7.176 1 98.38 241 LEU B CA 1
ATOM 4333 C C . LEU B 1 241 ? -15.391 21.359 -8.625 1 98.38 241 LEU B C 1
ATOM 4335 O O . LEU B 1 241 ? -14.336 21.625 -9.203 1 98.38 241 LEU B O 1
ATOM 4339 N N . LYS B 1 242 ? -16.547 21.484 -9.219 1 98.12 242 LYS B N 1
ATOM 4340 C CA . LYS B 1 242 ? -16.625 22.078 -10.539 1 98.12 242 LYS B CA 1
ATOM 4341 C C . LYS B 1 242 ? -16.156 23.531 -10.508 1 98.12 242 LYS B C 1
ATOM 4343 O O . LYS B 1 242 ? -15.508 24.016 -11.445 1 98.12 242 LYS B O 1
ATOM 4348 N N . GLU B 1 243 ? -16.547 24.234 -9.43 1 98.19 243 GLU B N 1
ATOM 4349 C CA . GLU B 1 243 ? -16.031 25.578 -9.242 1 98.19 243 GLU B CA 1
ATOM 4350 C C . GLU B 1 243 ? -14.508 25.578 -9.18 1 98.19 243 GLU B C 1
ATOM 4352 O O . GLU B 1 243 ? -13.859 26.438 -9.781 1 98.19 243 GLU B O 1
ATOM 4357 N N . GLN B 1 244 ? -13.977 24.641 -8.477 1 98.19 244 GLN B N 1
ATOM 4358 C CA . GLN B 1 244 ? -12.531 24.547 -8.359 1 98.19 244 GLN B CA 1
ATOM 4359 C C . GLN B 1 244 ? -11.891 24.312 -9.727 1 98.19 244 GLN B C 1
ATOM 4361 O O . GLN B 1 244 ? -10.828 24.875 -10.031 1 98.19 244 GLN B O 1
ATOM 4366 N N . LEU B 1 245 ? -12.508 23.5 -10.562 1 98.12 245 LEU B N 1
ATOM 4367 C CA . LEU B 1 245 ? -11.984 23.141 -11.883 1 98.12 245 LEU B CA 1
ATOM 4368 C C . LEU B 1 245 ? -11.906 24.375 -12.781 1 98.12 245 LEU B C 1
ATOM 4370 O O . LEU B 1 245 ? -11.148 24.375 -13.758 1 98.12 245 LEU B O 1
ATOM 4374 N N . ASP B 1 246 ? -12.633 25.422 -12.422 1 97.5 246 ASP B N 1
ATOM 4375 C CA . ASP B 1 246 ? -12.664 26.641 -13.234 1 97.5 246 ASP B CA 1
ATOM 4376 C C . ASP B 1 246 ? -11.555 27.609 -12.82 1 97.5 246 ASP B C 1
ATOM 4378 O O . ASP B 1 246 ? -11.328 28.625 -13.492 1 97.5 246 ASP B O 1
ATOM 4382 N N . ARG B 1 247 ? -10.836 27.266 -11.812 1 97.75 247 ARG B N 1
ATOM 4383 C CA . ARG B 1 247 ? -9.805 28.172 -11.297 1 97.75 247 ARG B CA 1
ATOM 4384 C C . ARG B 1 247 ? -8.438 27.812 -11.867 1 97.75 247 ARG B C 1
ATOM 4386 O O . ARG B 1 247 ? -8.117 26.625 -12.047 1 97.75 247 ARG B O 1
ATOM 4393 N N . GLU B 1 248 ? -7.645 28.734 -12.117 1 97.19 248 GLU B N 1
ATOM 4394 C CA . GLU B 1 248 ? -6.277 28.531 -12.586 1 97.19 248 GLU B CA 1
ATOM 4395 C C . GLU B 1 248 ? -5.305 28.406 -11.414 1 97.19 248 GLU B C 1
ATOM 4397 O O . GLU B 1 248 ? -5.273 29.281 -10.539 1 97.19 248 GLU B O 1
ATOM 4402 N N . PRO B 1 249 ? -4.551 27.344 -11.414 1 98 249 PRO B N 1
ATOM 4403 C CA . PRO B 1 249 ? -3.604 27.188 -10.305 1 98 249 PRO B CA 1
ATOM 4404 C C . PRO B 1 249 ? -2.518 28.25 -10.297 1 98 249 PRO B C 1
ATOM 4406 O O . PRO B 1 249 ? -2.051 28.672 -11.359 1 98 249 PRO B O 1
ATOM 4409 N N . PHE B 1 250 ? -2.123 28.703 -9.156 1 98.06 250 PHE B N 1
ATOM 4410 C CA . PHE B 1 250 ? -0.883 29.453 -8.945 1 98.06 250 PHE B CA 1
ATOM 4411 C C . PHE B 1 250 ? 0.29 28.5 -8.758 1 98.06 250 PHE B C 1
ATOM 4413 O O . PHE B 1 250 ? 0.109 27.281 -8.727 1 98.06 250 PHE B O 1
ATOM 4420 N N . ASP B 1 251 ? 1.459 29.094 -8.695 1 97.44 251 ASP B N 1
ATOM 4421 C CA . ASP B 1 251 ? 2.627 28.281 -8.375 1 97.44 251 ASP B CA 1
ATOM 4422 C C . ASP B 1 251 ? 2.559 27.766 -6.941 1 97.44 251 ASP B C 1
ATOM 4424 O O . ASP B 1 251 ? 2.088 28.469 -6.043 1 97.44 251 ASP B O 1
ATOM 4428 N N . PHE B 1 252 ? 3.012 26.516 -6.789 1 98.38 252 PHE B N 1
ATOM 4429 C CA . PHE B 1 252 ? 3.135 26.031 -5.422 1 98.38 252 PHE B CA 1
ATOM 4430 C C . PHE B 1 252 ? 4.082 26.906 -4.613 1 98.38 252 PHE B C 1
ATOM 4432 O O . PHE B 1 252 ? 5.039 27.453 -5.156 1 98.38 252 PHE B O 1
ATOM 4439 N N . PRO B 1 253 ? 3.84 27.031 -3.369 1 98.44 253 PRO B N 1
ATOM 4440 C CA . PRO B 1 253 ? 4.758 27.75 -2.49 1 98.44 253 PRO B CA 1
ATOM 4441 C C . PRO B 1 253 ? 6.035 26.969 -2.189 1 98.44 253 PRO B C 1
ATOM 4443 O O . PRO B 1 253 ? 6.215 25.859 -2.703 1 98.44 253 PRO B O 1
ATOM 4446 N N . LYS B 1 254 ? 6.875 27.578 -1.449 1 98.62 254 LYS B N 1
ATOM 4447 C CA . LYS B 1 254 ? 8.086 26.938 -0.944 1 98.62 254 LYS B CA 1
ATOM 4448 C C . LYS B 1 254 ? 7.996 26.688 0.559 1 98.62 254 LYS B C 1
ATOM 4450 O O . LYS B 1 254 ? 7.328 27.438 1.276 1 98.62 254 LYS B O 1
ATOM 4455 N N . MET B 1 255 ? 8.594 25.609 1.024 1 98.81 255 MET B N 1
ATOM 4456 C CA . MET B 1 255 ? 8.656 25.266 2.443 1 98.81 255 MET B CA 1
ATOM 4457 C C . MET B 1 255 ? 10.094 25.25 2.938 1 98.81 255 MET B C 1
ATOM 4459 O O . MET B 1 255 ? 10.938 24.547 2.381 1 98.81 255 MET B O 1
ATOM 4463 N N . ARG B 1 256 ? 10.352 26.031 3.93 1 98.06 256 ARG B N 1
ATOM 4464 C CA . ARG B 1 256 ? 11.664 26.047 4.559 1 98.06 256 ARG B CA 1
ATOM 4465 C C . ARG B 1 256 ? 11.562 25.75 6.055 1 98.06 256 ARG B C 1
ATOM 4467 O O . ARG B 1 256 ? 10.57 26.109 6.691 1 98.06 256 ARG B O 1
ATOM 4474 N N . LEU B 1 257 ? 12.547 25.078 6.543 1 98.31 257 LEU B N 1
ATOM 4475 C CA . LEU B 1 257 ? 12.641 24.875 7.984 1 98.31 257 LEU B CA 1
ATOM 4476 C C . LEU B 1 257 ? 13.531 25.922 8.633 1 98.31 257 LEU B C 1
ATOM 4478 O O . LEU B 1 257 ? 14.555 26.312 8.062 1 98.31 257 LEU B O 1
ATOM 4482 N N . LYS B 1 258 ? 13.109 26.344 9.781 1 98.06 258 LYS B N 1
ATOM 4483 C CA . LYS B 1 258 ? 13.969 27.234 10.555 1 98.06 258 LYS B CA 1
ATOM 4484 C C . LYS B 1 258 ? 15.352 26.625 10.773 1 98.06 258 LYS B C 1
ATOM 4486 O O . LYS B 1 258 ? 15.484 25.406 10.859 1 98.06 258 LYS B O 1
ATOM 4491 N N . GLU B 1 259 ? 16.266 27.578 10.844 1 96.19 259 GLU B N 1
ATOM 4492 C CA . GLU B 1 259 ? 17.641 27.125 11.094 1 96.19 259 GLU B CA 1
ATOM 4493 C C . GLU B 1 259 ? 17.844 26.812 12.57 1 96.19 259 GLU B C 1
ATOM 4495 O O . GLU B 1 259 ? 18.078 27.703 13.383 1 96.19 259 GLU B O 1
ATOM 4500 N N . LYS B 1 260 ? 17.75 25.578 12.883 1 95.62 260 LYS B N 1
ATOM 4501 C CA . LYS B 1 260 ? 18.062 25.047 14.211 1 95.62 260 LYS B CA 1
ATOM 4502 C C . LYS B 1 260 ? 18.422 23.578 14.133 1 95.62 260 LYS B C 1
ATOM 4504 O O . LYS B 1 260 ? 18.359 22.969 13.07 1 95.62 260 LYS B O 1
ATOM 4509 N N . THR B 1 261 ? 18.844 23.047 15.258 1 96.56 261 THR B N 1
ATOM 4510 C CA . THR B 1 261 ? 19.219 21.641 15.297 1 96.56 261 THR B CA 1
ATOM 4511 C C . THR B 1 261 ? 18.016 20.766 15.594 1 96.56 261 THR B C 1
ATOM 4513 O O . THR B 1 261 ? 17.25 21.047 16.516 1 96.56 261 THR B O 1
ATOM 4516 N N . TYR B 1 262 ? 17.766 19.797 14.68 1 97.69 262 TYR B N 1
ATOM 4517 C CA . TYR B 1 262 ? 16.766 18.766 14.883 1 97.69 262 TYR B CA 1
ATOM 4518 C C . TYR B 1 262 ? 17.422 17.406 15.086 1 97.69 262 TYR B C 1
ATOM 4520 O O . TYR B 1 262 ? 18.125 16.906 14.203 1 97.69 262 TYR B O 1
ATOM 4528 N N . GLU B 1 263 ? 17.234 16.797 16.219 1 97 263 GLU B N 1
ATOM 4529 C CA . GLU B 1 263 ? 17.875 15.523 16.5 1 97 263 GLU B CA 1
ATOM 4530 C C . GLU B 1 263 ? 16.875 14.375 16.469 1 97 263 GLU B C 1
ATOM 4532 O O . GLU B 1 263 ? 17.234 13.219 16.25 1 97 263 GLU B O 1
ATOM 4537 N N . LYS B 1 264 ? 15.742 14.688 16.844 1 96.5 264 LYS B N 1
ATOM 4538 C CA . LYS B 1 264 ? 14.688 13.672 16.906 1 96.5 264 LYS B CA 1
ATOM 4539 C C . LYS B 1 264 ? 13.352 14.234 16.422 1 96.5 264 LYS B C 1
ATOM 4541 O O . LYS B 1 264 ? 13.211 15.445 16.25 1 96.5 264 LYS B O 1
ATOM 4546 N N . LEU B 1 265 ? 12.383 13.453 16.156 1 97.94 265 LEU B N 1
ATOM 4547 C CA . LEU B 1 265 ? 11.07 13.758 15.602 1 97.94 265 LEU B CA 1
ATOM 4548 C C . LEU B 1 265 ? 10.352 14.789 16.469 1 97.94 265 LEU B C 1
ATOM 4550 O O . LEU B 1 265 ? 9.664 15.672 15.945 1 97.94 265 LEU B O 1
ATOM 4554 N N . GLU B 1 266 ? 10.531 14.711 17.781 1 96.38 266 GLU B N 1
ATOM 4555 C CA . GLU B 1 266 ? 9.805 15.531 18.75 1 96.38 266 GLU B CA 1
ATOM 4556 C C . GLU B 1 266 ? 10.344 16.953 18.781 1 96.38 266 GLU B C 1
ATOM 4558 O O . GLU B 1 266 ? 9.734 17.844 19.375 1 96.38 266 GLU B O 1
ATOM 4563 N N . ASP B 1 267 ? 11.438 17.234 18.062 1 97.94 267 ASP B N 1
ATOM 4564 C CA . ASP B 1 267 ? 12.055 18.562 18.062 1 97.94 267 ASP B CA 1
ATOM 4565 C C . ASP B 1 267 ? 11.273 19.516 17.156 1 97.94 267 ASP B C 1
ATOM 4567 O O . ASP B 1 267 ? 11.445 20.734 17.25 1 97.94 267 ASP B O 1
ATOM 4571 N N . PHE B 1 268 ? 10.469 19 16.25 1 98.62 268 PHE B N 1
ATOM 4572 C CA . PHE B 1 268 ? 9.758 19.844 15.297 1 98.62 268 PHE B CA 1
ATOM 4573 C C . PHE B 1 268 ? 8.516 20.453 15.922 1 98.62 268 PHE B C 1
ATOM 4575 O O . PHE B 1 268 ? 7.773 19.766 16.641 1 98.62 268 PHE B O 1
ATOM 4582 N N . GLU B 1 269 ? 8.359 21.703 15.68 1 98.06 269 GLU B N 1
ATOM 4583 C CA . GLU B 1 269 ? 7.191 22.469 16.109 1 98.06 269 GLU B CA 1
ATOM 4584 C C . GLU B 1 269 ? 6.574 23.234 14.953 1 98.06 269 GLU B C 1
ATOM 4586 O O . GLU B 1 269 ? 7.219 23.438 13.914 1 98.06 269 GLU B O 1
ATOM 4591 N N . PHE B 1 270 ? 5.359 23.609 15.141 1 98.06 270 PHE B N 1
ATOM 4592 C CA . PHE B 1 270 ? 4.633 24.328 14.094 1 98.06 270 PHE B CA 1
ATOM 4593 C C . PHE B 1 270 ? 5.453 25.5 13.578 1 98.06 270 PHE B C 1
ATOM 4595 O O . PHE B 1 270 ? 5.555 25.703 12.367 1 98.06 270 PHE B O 1
ATOM 4602 N N . GLU B 1 271 ? 6.094 26.266 14.484 1 97.56 271 GLU B N 1
ATOM 4603 C CA . GLU B 1 271 ? 6.77 27.516 14.148 1 97.56 271 GLU B CA 1
ATOM 4604 C C . GLU B 1 271 ? 8.047 27.266 13.359 1 97.56 271 GLU B C 1
ATOM 4606 O O . GLU B 1 271 ? 8.617 28.188 12.773 1 97.56 271 GLU B O 1
ATOM 4611 N N . ASP B 1 272 ? 8.469 26.016 13.344 1 98.62 272 ASP B N 1
ATOM 4612 C CA . ASP B 1 272 ? 9.703 25.688 12.641 1 98.62 272 ASP B CA 1
ATOM 4613 C C . ASP B 1 272 ? 9.508 25.719 11.125 1 98.62 272 ASP B C 1
ATOM 4615 O O . ASP B 1 272 ? 10.484 25.734 10.367 1 98.62 272 ASP B O 1
ATOM 4619 N N . PHE B 1 273 ? 8.281 25.656 10.688 1 98.81 273 PHE B N 1
ATOM 4620 C CA . PHE B 1 273 ? 7.961 25.562 9.273 1 98.81 273 PHE B CA 1
ATOM 4621 C C . PHE B 1 273 ? 7.609 26.938 8.703 1 98.81 273 PHE B C 1
ATOM 4623 O O . PHE B 1 273 ? 6.664 27.578 9.156 1 98.81 273 PHE B O 1
ATOM 4630 N N . ILE B 1 274 ? 8.383 27.328 7.68 1 98.62 274 ILE B N 1
ATOM 4631 C CA . ILE B 1 274 ? 8.219 28.641 7.062 1 98.62 274 ILE B CA 1
ATOM 4632 C C . ILE B 1 274 ? 7.645 28.484 5.652 1 98.62 274 ILE B C 1
ATOM 4634 O O . ILE B 1 274 ? 8.344 28.047 4.738 1 98.62 274 ILE B O 1
ATOM 4638 N N . LEU B 1 275 ? 6.395 28.766 5.516 1 98.38 275 LEU B N 1
ATOM 4639 C CA . LEU B 1 275 ? 5.699 28.734 4.234 1 98.38 275 LEU B CA 1
ATOM 4640 C C . LEU B 1 275 ? 5.887 30.031 3.469 1 98.38 275 LEU B C 1
ATOM 4642 O O . LEU B 1 275 ? 5.445 31.094 3.922 1 98.38 275 LEU B O 1
ATOM 4646 N N . GLU B 1 276 ? 6.527 29.969 2.299 1 98.19 276 GLU B N 1
ATOM 4647 C CA . GLU B 1 276 ? 6.867 31.172 1.541 1 98.19 276 GLU B CA 1
ATOM 4648 C C . GLU B 1 276 ? 6.074 31.234 0.239 1 98.19 276 GLU B C 1
ATOM 4650 O O . GLU B 1 276 ? 5.895 30.219 -0.443 1 98.19 276 GLU B O 1
ATOM 4655 N N . ASP B 1 277 ? 5.5 32.438 -0.087 1 97.69 277 ASP B N 1
ATOM 4656 C CA . ASP B 1 277 ? 4.941 32.781 -1.39 1 97.69 277 ASP B CA 1
ATOM 4657 C C . ASP B 1 277 ? 3.688 31.969 -1.688 1 97.69 277 ASP B C 1
ATOM 4659 O O . ASP B 1 277 ? 3.475 31.531 -2.824 1 97.69 277 ASP B O 1
ATOM 4663 N N . TYR B 1 278 ? 3.004 31.641 -0.643 1 97.88 278 TYR B N 1
ATOM 4664 C CA . TYR B 1 278 ? 1.751 30.922 -0.871 1 97.88 278 TYR B CA 1
ATOM 4665 C C . TYR B 1 278 ? 0.662 31.875 -1.351 1 97.88 278 TYR B C 1
ATOM 4667 O O . TYR B 1 278 ? 0.311 32.844 -0.654 1 97.88 278 TYR B O 1
ATOM 4675 N N . LYS B 1 279 ? 0.195 31.688 -2.594 1 97.88 279 LYS B N 1
ATOM 4676 C CA . LYS B 1 279 ? -0.982 32.312 -3.178 1 97.88 279 LYS B CA 1
ATOM 4677 C C . LYS B 1 279 ? -2.062 31.297 -3.494 1 97.88 279 LYS B C 1
ATOM 4679 O O . LYS B 1 279 ? -1.768 30.219 -4.02 1 97.88 279 LYS B O 1
ATOM 4684 N N . SER B 1 280 ? -3.225 31.594 -3.129 1 97.94 280 SER B N 1
ATOM 4685 C CA . SER B 1 280 ? -4.32 30.672 -3.438 1 97.94 280 SER B CA 1
ATOM 4686 C C . SER B 1 280 ? -5.609 31.438 -3.729 1 97.94 280 SER B C 1
ATOM 4688 O O . SER B 1 280 ? -5.738 32.625 -3.373 1 97.94 280 SER B O 1
ATOM 4690 N N . HIS B 1 281 ? -6.488 30.781 -4.449 1 98.25 281 HIS B N 1
ATOM 4691 C CA . HIS B 1 281 ? -7.871 31.234 -4.527 1 98.25 281 HIS B CA 1
ATOM 4692 C C . HIS B 1 281 ? -8.57 31.109 -3.178 1 98.25 281 HIS B C 1
ATOM 4694 O O . HIS B 1 281 ? -8.023 30.516 -2.246 1 98.25 281 HIS B O 1
ATOM 4700 N N . GLY B 1 282 ? -9.758 31.641 -3.078 1 97.5 282 GLY B N 1
ATOM 4701 C CA . GLY B 1 282 ? -10.523 31.594 -1.844 1 97.5 282 GLY B CA 1
ATOM 4702 C C . GLY B 1 282 ? -11.016 30.203 -1.505 1 97.5 282 GLY B C 1
ATOM 4703 O O . GLY B 1 282 ? -10.891 29.281 -2.312 1 97.5 282 GLY B O 1
ATOM 4704 N N . PRO B 1 283 ? -11.555 30.047 -0.316 1 96.44 283 PRO B N 1
ATOM 4705 C CA . PRO B 1 283 ? -12.047 28.734 0.103 1 96.44 283 PRO B CA 1
ATOM 4706 C C . PRO B 1 283 ? -13.258 28.281 -0.712 1 96.44 283 PRO B C 1
ATOM 4708 O O . PRO B 1 283 ? -13.969 29.094 -1.292 1 96.44 283 PRO B O 1
ATOM 4711 N N . ILE B 1 284 ? -13.383 27.016 -0.875 1 96.44 284 ILE B N 1
ATOM 4712 C CA . ILE B 1 284 ? -14.57 26.359 -1.399 1 96.44 284 ILE B CA 1
ATOM 4713 C C . ILE B 1 284 ? -15.188 25.469 -0.319 1 96.44 284 ILE B C 1
ATOM 4715 O O . ILE B 1 284 ? -14.562 24.5 0.135 1 96.44 284 ILE B O 1
ATOM 4719 N N . LYS B 1 285 ? -16.406 25.766 0.062 1 92.62 285 LYS B N 1
ATOM 4720 C CA . LYS B 1 285 ? -17.062 25.078 1.173 1 92.62 285 LYS B CA 1
ATOM 4721 C C . LYS B 1 285 ? -17.531 23.688 0.751 1 92.62 285 LYS B C 1
ATOM 4723 O O . LYS B 1 285 ? -18.172 23.531 -0.293 1 92.62 285 LYS B O 1
ATOM 4728 N N . MET B 1 286 ? -17.109 22.672 1.509 1 92 286 MET B N 1
ATOM 4729 C CA . MET B 1 286 ? -17.547 21.297 1.37 1 92 286 MET B CA 1
ATOM 4730 C C . MET B 1 286 ? -17.766 20.656 2.736 1 92 286 MET B C 1
ATOM 4732 O O . MET B 1 286 ? -17 20.891 3.666 1 92 286 MET B O 1
ATOM 4736 N N . ASN B 1 287 ? -18.797 19.875 2.85 1 84.31 287 ASN B N 1
ATOM 4737 C CA . ASN B 1 287 ? -19.078 19.188 4.109 1 84.31 287 ASN B CA 1
ATOM 4738 C C . ASN B 1 287 ? -18.25 17.922 4.258 1 84.31 287 ASN B C 1
ATOM 4740 O O . ASN B 1 287 ? -18.016 17.203 3.281 1 84.31 287 ASN B O 1
ATOM 4744 N N . MET B 1 288 ? -17.828 17.734 5.516 1 79.19 288 MET B N 1
ATOM 4745 C CA . MET B 1 288 ? -17.156 16.469 5.805 1 79.19 288 MET B CA 1
ATOM 4746 C C . MET B 1 288 ? -18.172 15.32 5.859 1 79.19 288 MET B C 1
ATOM 4748 O O . MET B 1 288 ? -19.203 15.43 6.516 1 79.19 288 MET B O 1
ATOM 4752 N N . SER B 1 289 ? -17.953 14.367 5.008 1 71.88 289 SER B N 1
ATOM 4753 C CA . SER B 1 289 ? -18.781 13.172 5.066 1 71.88 289 SER B CA 1
ATOM 4754 C C . SER B 1 289 ? -18.312 12.227 6.168 1 71.88 289 SER B C 1
ATOM 4756 O O . SER B 1 289 ? -17.156 11.828 6.203 1 71.88 289 SER B O 1
ATOM 4758 N N . VAL B 1 290 ? -19.203 12.125 7.246 1 70.25 290 VAL B N 1
ATOM 4759 C CA . VAL B 1 290 ? -18.844 11.266 8.375 1 70.25 290 VAL B CA 1
ATOM 4760 C C . VAL B 1 290 ? -19.625 9.953 8.297 1 70.25 290 VAL B C 1
ATOM 4762 O O . VAL B 1 290 ? -20.766 9.93 7.844 1 70.25 290 VAL B O 1
#

Foldseek 3Di:
DAPVQVVLLLVLLVCQLPPFDWDADPLRQIWGWDFKDKGKDWCPPQFFPQWFLEDAPLLLLQQVLLCLQVQAFAQVSSVVVVRCPCVVLFDPVLCVVLVEDDHGRRQFRARSNQQQANPFDIDTSPDDQVPHHDNLNVVLLVCCQVPQQDQPSKRARQDPVCCSNGSHHFQQGMKGWHDDDQEIEMETEGAADASQHRVSSVSRNVSVVQCLSSLQNVGHYTMYMYIYGIYIYGPQCSVLSVSSSPGGTDGGWGKDFAPDDDNDSNPDDPVRIDTGPRHHDYHRDDDDRD/DAPVQVVLLLVLLVCQLPPFDWDADPLRQIWGWDFKDKGKDWCPPQFFPQWFLEDAPLLLLQQVLLCLQVQAFAQVSSVVVVRCPCVVLFDPVLCVVLVEDDHGRRQFRARSNQQQANPFDIDTSPDDQVPHHDNLNVVLLVCCQVPQQDQPSKRARQDPVCCSNGSHHFQQGMKGWHDDDQEIEMETEGAADASQHRVSSVSRNVSVVQCLSSLQNVGHYTMYMYIYGIYIYGPQCSVLSVSSSPGGTDGGWGKDFAPDDDNDSNPDDPVRIDTGPRHHDYHRDDDDRD

pLDDT: mean 96.92, std 4.88, range [53.09, 98.94]